Protein 5ZM0 (pdb70)

Organism: Chlamydomonas reinhardtii (NCBI:txid3055)

InterPro domains:
  IPR002081 Cryptochrome/DNA photolyase class 1 [PTHR11455] (5-495)
  IPR005101 Cryptochrome/DNA photolyase, FAD-binding domain [PF03441] (290-487)
  IPR006050 DNA photolyase, N-terminal [PF00875] (7-172)
  IPR006050 DNA photolyase, N-terminal [PS51645] (5-136)
  IPR014729 Rossmann-like alpha/beta/alpha sandwich fold [G3DSA:3.40.50.620] (8-213)
  IPR036134 Cryptochrome/DNA photolyase, FAD-binding domain-like superfamily [SSF48173] (198-491)
  IPR036155 Cryptochrome/photolyase, N-terminal domain superfamily [SSF52425] (6-182)

Structure (mmCIF, N/CA/C/O backbone):
data_5ZM0
#
_entry.id   5ZM0
#
_cell.length_a   50.210
_cell.length_b   65.120
_cell.length_c   151.980
_cell.angle_alpha   90.00
_cell.angle_beta   90.00
_cell.angle_gamma   90.00
#
_symmetry.space_group_name_H-M   'P 21 21 21'
#
loop_
_entity.id
_entity.type
_entity.pdbx_description
1 polymer 'Cryptochrome photoreceptor'
2 non-polymer 'FLAVIN-ADENINE DINUCLEOTIDE'
3 non-polymer GLYCEROL
4 non-polymer '2-(N-MORPHOLINO)-ETHANESULFONIC ACID'
5 non-polymer 'CHLORIDE ION'
6 water water
#
loop_
_atom_site.group_PDB
_atom_site.id
_atom_site.type_symbol
_atom_site.label_atom_id
_atom_site.label_alt_id
_atom_site.label_comp_id
_atom_site.label_asym_id
_atom_site.label_entity_id
_atom_site.label_seq_id
_atom_site.pdbx_PDB_ins_code
_atom_site.Cartn_x
_atom_site.Cartn_y
_atom_site.Cartn_z
_atom_site.occupancy
_atom_site.B_iso_or_equiv
_atom_site.auth_seq_id
_atom_site.auth_comp_id
_atom_site.auth_asym_id
_atom_site.auth_atom_id
_atom_site.pdbx_PDB_model_num
ATOM 1 C CA . GLY A 1 3 ? 30.183 -30.859 8.880 1.00 49.73 3 GLY A CA 1
ATOM 2 C C . GLY A 1 3 ? 30.366 -29.420 8.426 1.00 35.37 3 GLY A C 1
ATOM 3 O O . GLY A 1 3 ? 31.368 -28.783 8.735 1.00 43.19 3 GLY A O 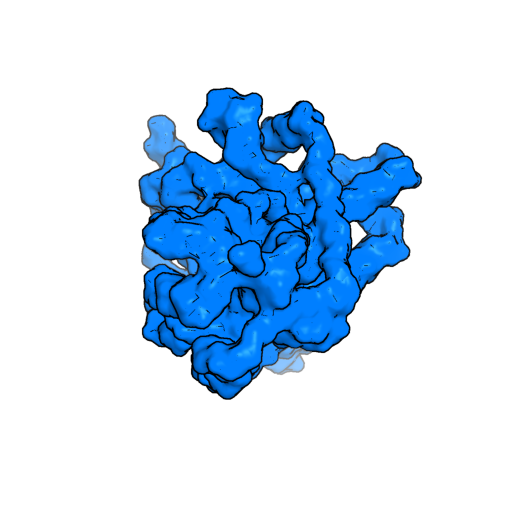1
ATOM 4 N N . VAL A 1 4 ? 29.393 -28.911 7.687 1.00 40.32 4 VAL A N 1
ATOM 5 C CA . VAL A 1 4 ? 29.444 -27.540 7.207 1.00 23.81 4 VAL A CA 1
ATOM 6 C C . VAL A 1 4 ? 28.838 -26.633 8.267 1.00 16.52 4 VAL A C 1
ATOM 7 O O . VAL A 1 4 ? 28.129 -27.076 9.171 1.00 17.90 4 VAL A O 1
ATOM 11 N N . LYS A 1 5 ? 29.121 -25.342 8.142 1.00 11.89 5 LYS A N 1
ATOM 12 C CA . LYS A 1 5 ? 28.601 -24.334 9.057 1.00 11.96 5 LYS A CA 1
ATOM 13 C C . LYS A 1 5 ? 27.387 -23.681 8.405 1.00 7.43 5 LYS A C 1
ATOM 14 O O . LYS A 1 5 ? 27.464 -23.210 7.272 1.00 8.96 5 LYS A O 1
ATOM 20 N N . ASN A 1 6 ? 26.270 -23.709 9.115 1.00 8.16 6 ASN A N 1
ATOM 21 C CA . ASN A 1 6 ? 25.051 -23.011 8.730 1.00 8.14 6 ASN A CA 1
ATOM 22 C C . ASN A 1 6 ? 24.715 -22.084 9.891 1.00 7.75 6 ASN A C 1
ATOM 23 O O . ASN A 1 6 ? 24.476 -22.557 10.998 1.00 8.19 6 ASN A O 1
ATOM 28 N N . SER A 1 7 ? 24.692 -20.784 9.628 1.00 6.75 7 SER A N 1
ATOM 29 C CA . SER A 1 7 ? 24.519 -19.804 10.702 1.00 9.30 7 SER A CA 1
ATOM 30 C C . SER A 1 7 ? 23.259 -18.974 10.510 1.00 6.05 7 SER A C 1
ATOM 31 O O . SER A 1 7 ? 22.741 -18.812 9.409 1.00 6.98 7 SER A O 1
ATOM 34 N N . ILE A 1 8 ? 22.788 -18.430 11.628 1.00 5.04 8 ILE A N 1
ATOM 35 C CA . ILE A 1 8 ? 21.747 -17.423 11.654 1.00 6.57 8 ILE A CA 1
ATOM 36 C C . ILE A 1 8 ? 22.382 -16.133 12.152 1.00 6.99 8 ILE A C 1
ATOM 37 O O . ILE A 1 8 ? 23.111 -16.145 13.148 1.00 7.21 8 ILE A O 1
ATOM 42 N N . ILE A 1 9 ? 22.133 -15.035 11.459 1.00 4.75 9 ILE A N 1
ATOM 43 C CA . ILE A 1 9 ? 22.399 -13.696 11.981 1.00 4.72 9 ILE A CA 1
ATOM 44 C C . ILE A 1 9 ? 21.041 -13.078 12.294 1.00 5.51 9 ILE A C 1
ATOM 45 O O . ILE A 1 9 ? 20.226 -12.805 11.400 1.00 6.11 9 ILE A O 1
ATOM 50 N N . TRP A 1 10 ? 20.780 -12.908 13.568 1.00 5.14 10 TRP A N 1
ATOM 51 C CA . TRP A 1 10 ? 19.465 -12.519 14.060 1.00 3.60 10 TRP A CA 1
ATOM 52 C C . TRP A 1 10 ? 19.497 -11.026 14.348 1.00 5.36 10 TRP A C 1
ATOM 53 O O . TRP A 1 10 ? 20.252 -10.574 15.225 1.00 4.42 10 TRP A O 1
ATOM 64 N N . PHE A 1 11 ? 18.712 -10.281 13.597 1.00 4.09 11 PHE A N 1
ATOM 65 C CA . PHE A 1 11 ? 18.546 -8.846 13.801 1.00 4.65 11 PHE A CA 1
ATOM 66 C C . PHE A 1 11 ? 17.441 -8.549 14.804 1.00 5.79 11 PHE A C 1
ATOM 67 O O . PHE A 1 11 ? 16.362 -9.142 14.756 1.00 5.28 11 PHE A O 1
ATOM 75 N N . ARG A 1 12 ? 17.716 -7.593 15.711 1.00 4.97 12 ARG A N 1
ATOM 76 C CA . ARG A 1 12 ? 16.690 -7.098 16.622 1.00 3.60 12 ARG A CA 1
ATOM 77 C C . ARG A 1 12 ? 16.856 -5.579 16.639 1.00 3.00 12 ARG A C 1
ATOM 78 O O . ARG A 1 12 ? 16.030 -4.843 16.088 1.00 6.10 12 ARG A O 1
ATOM 86 N N . LYS A 1 13 ? 17.927 -5.116 17.279 1.00 4.69 13 LYS A N 1
ATOM 87 C CA . LYS A 1 13 ? 18.527 -3.837 16.933 1.00 7.31 13 LYS A CA 1
ATOM 88 C C . LYS A 1 13 ? 19.626 -4.133 15.910 1.00 5.39 13 LYS A C 1
ATOM 89 O O . LYS A 1 13 ? 19.568 -5.163 15.227 1.00 4.79 13 LYS A O 1
ATOM 95 N N . GLY A 1 14 ? 20.631 -3.266 15.797 1.00 3.62 14 GLY A N 1
ATOM 96 C CA . GLY A 1 14 ? 21.728 -3.519 14.871 1.00 3.79 14 GLY A CA 1
ATOM 97 C C . GLY A 1 14 ? 21.284 -3.713 13.433 1.00 5.54 14 GLY A C 1
ATOM 98 O O . GLY A 1 14 ? 21.800 -4.602 12.721 1.00 4.91 14 GLY A O 1
ATOM 99 N N . LEU A 1 15 ? 20.322 -2.909 12.980 1.00 4.23 15 LEU A N 1
ATOM 100 C CA . LEU A 1 15 ? 19.709 -3.074 11.657 1.00 5.67 15 LEU A CA 1
ATOM 101 C C . LEU A 1 15 ? 20.604 -2.436 10.593 1.00 5.30 15 LEU A C 1
ATOM 102 O O . LEU A 1 15 ? 20.274 -1.428 9.937 1.00 4.66 15 LEU A O 1
ATOM 107 N N . ARG A 1 16 ? 21.781 -3.055 10.425 1.00 4.67 16 ARG A N 1
ATOM 108 C CA . ARG A 1 16 ? 22.804 -2.527 9.538 1.00 4.83 16 ARG A CA 1
ATOM 109 C C . ARG A 1 16 ? 23.755 -3.655 9.165 1.00 6.96 16 ARG A C 1
ATOM 110 O O . ARG A 1 16 ? 23.883 -4.632 9.895 1.00 4.84 16 ARG A O 1
ATOM 118 N N . LEU A 1 17 ? 24.455 -3.479 8.031 1.00 4.34 17 LEU A N 1
ATOM 119 C CA . LEU A 1 17 ? 25.599 -4.315 7.694 1.00 6.50 17 LEU A CA 1
ATOM 120 C C . LEU A 1 17 ? 26.928 -3.751 8.174 1.00 4.42 17 LEU A C 1
ATOM 121 O O . LEU A 1 17 ? 27.875 -4.521 8.436 1.00 5.95 17 LEU A O 1
ATOM 126 N N . HIS A 1 18 ? 27.058 -2.427 8.284 1.00 5.50 18 HIS A N 1
ATOM 127 C CA . HIS A 1 18 ? 28.327 -1.884 8.751 1.00 4.92 18 HIS A CA 1
ATOM 128 C C . HIS A 1 18 ? 28.453 -2.120 10.245 1.00 7.69 18 HIS A C 1
ATOM 129 O O . HIS A 1 18 ? 27.463 -2.297 10.943 1.00 5.55 18 HIS A O 1
ATOM 136 N N . ASP A 1 19 ? 29.702 -2.132 10.721 1.00 7.54 19 ASP A N 1
ATOM 137 C CA . ASP A 1 19 ? 30.040 -2.394 12.114 1.00 8.09 19 ASP A CA 1
ATOM 138 C C . ASP A 1 19 ? 29.109 -3.426 12.739 1.00 7.93 19 ASP A C 1
ATOM 139 O O . ASP A 1 19 ? 28.341 -3.133 13.675 1.00 4.95 19 ASP A O 1
ATOM 144 N N . ASN A 1 20 ? 29.140 -4.645 12.213 1.00 5.53 20 ASN A N 1
ATOM 145 C CA . ASN A 1 20 ? 28.246 -5.707 12.667 1.00 4.60 20 ASN A CA 1
ATOM 146 C C . ASN A 1 20 ? 29.089 -6.942 12.925 1.00 7.24 20 ASN A C 1
ATOM 147 O O . ASN A 1 20 ? 29.107 -7.886 12.121 1.00 5.86 20 ASN A O 1
ATOM 152 N N . PRO A 1 21 ? 29.818 -6.969 14.042 1.00 5.68 21 PRO A N 1
ATOM 153 C CA . PRO A 1 21 ? 30.637 -8.165 14.336 1.00 6.85 21 PRO A CA 1
ATOM 154 C C . PRO A 1 21 ? 29.825 -9.433 14.374 1.00 4.12 21 PRO A C 1
ATOM 155 O O . PRO A 1 21 ? 30.324 -10.495 13.997 1.00 5.70 21 PRO A O 1
ATOM 159 N N . ALA A 1 22 ? 28.555 -9.365 14.788 1.00 5.31 22 ALA A N 1
ATOM 160 C CA . ALA A 1 22 ? 27.737 -10.568 14.781 1.00 6.17 22 ALA A CA 1
ATOM 161 C C . ALA A 1 22 ? 27.590 -11.117 13.371 1.00 5.57 22 ALA A C 1
ATOM 162 O O . ALA A 1 22 ? 27.725 -12.331 13.146 1.00 6.45 22 ALA A O 1
ATOM 164 N N . LEU A 1 23 ? 27.322 -10.233 12.407 1.00 5.28 23 LEU A N 1
ATOM 165 C CA . LEU A 1 23 ? 27.191 -10.637 11.010 1.00 3.48 23 LEU A CA 1
ATOM 166 C C . LEU A 1 23 ? 28.495 -11.195 10.473 1.00 3.92 23 LEU A C 1
ATOM 167 O O . LEU A 1 23 ? 28.503 -12.223 9.768 1.00 8.99 23 LEU A O 1
ATOM 172 N N . LEU A 1 24 ? 29.611 -10.566 10.825 1.00 5.52 24 LEU A N 1
ATOM 173 C CA . LEU A 1 24 ? 30.903 -11.021 10.327 1.00 7.77 24 LEU A CA 1
ATOM 174 C C . LEU A 1 24 ? 31.199 -12.423 10.838 1.00 8.12 24 LEU A C 1
ATOM 175 O O . LEU A 1 24 ? 31.667 -13.282 10.084 1.00 8.44 24 LEU A O 1
ATOM 180 N N . GLU A 1 25 ? 30.893 -12.686 12.115 1.00 8.71 25 GLU A N 1
ATOM 181 C CA . GLU A 1 25 ? 31.101 -14.036 12.633 1.00 8.59 25 GLU A CA 1
ATOM 182 C C . GLU A 1 25 ? 30.180 -15.030 11.944 1.00 8.53 25 GLU A C 1
ATOM 183 O O . GLU A 1 25 ? 30.603 -16.144 11.579 1.00 7.84 25 GLU A O 1
ATOM 189 N N . ALA A 1 26 ? 28.907 -14.653 11.742 1.00 6.51 26 ALA A N 1
ATOM 190 C CA . ALA A 1 26 ? 27.975 -15.568 11.097 1.00 9.25 26 ALA A CA 1
ATOM 191 C C . ALA A 1 26 ? 28.475 -15.991 9.717 1.00 7.99 26 ALA A C 1
ATOM 192 O O . ALA A 1 26 ? 28.303 -17.145 9.316 1.00 7.87 26 ALA A O 1
ATOM 194 N N . CYS A 1 27 ? 29.074 -15.066 8.975 1.00 7.37 27 CYS A N 1
ATOM 195 C CA . CYS A 1 27 ? 29.498 -15.350 7.615 1.00 7.43 27 CYS A CA 1
ATOM 196 C C . CYS A 1 27 ? 30.782 -16.157 7.562 1.00 9.37 27 CYS A C 1
ATOM 197 O O . CYS A 1 27 ? 31.009 -16.852 6.571 1.00 10.98 27 CYS A O 1
ATOM 200 N N . LYS A 1 28 ? 31.615 -16.056 8.585 1.00 9.56 28 LYS A N 1
ATOM 201 C CA . LYS A 1 28 ? 32.956 -16.636 8.562 1.00 12.08 28 LYS A CA 1
ATOM 202 C C . LYS A 1 28 ? 32.894 -18.145 8.386 1.00 9.04 28 LYS A C 1
ATOM 203 O O . LYS A 1 28 ? 32.309 -18.855 9.199 1.00 10.52 28 LYS A O 1
ATOM 209 N N . ASP A 1 29 ? 33.473 -18.625 7.284 1.00 13.98 29 ASP A N 1
ATOM 210 C CA . ASP A 1 29 ? 33.548 -20.050 6.986 1.00 12.78 29 ASP A CA 1
ATOM 211 C C . ASP A 1 29 ? 32.176 -20.694 6.832 1.00 14.04 29 ASP A C 1
ATOM 212 O O . ASP A 1 29 ? 32.048 -21.923 6.910 1.00 14.33 29 ASP A O 1
ATOM 217 N N . ALA A 1 30 ? 31.126 -19.904 6.584 1.00 9.29 30 ALA A N 1
ATOM 218 C CA . ALA A 1 30 ? 29.780 -20.435 6.552 1.00 9.93 30 ALA A CA 1
ATOM 219 C C . ALA A 1 30 ? 29.385 -20.892 5.155 1.00 11.16 30 ALA A C 1
ATOM 220 O O . ALA A 1 30 ? 29.660 -20.213 4.159 1.00 13.54 30 ALA A O 1
ATOM 222 N N . LYS A 1 31 ? 28.709 -22.035 5.095 1.00 10.09 31 LYS A N 1
ATOM 223 C CA . LYS A 1 31 ? 28.148 -22.530 3.851 1.00 14.20 31 LYS A CA 1
ATOM 224 C C . LYS A 1 31 ? 26.829 -21.845 3.532 1.00 12.27 31 LYS A C 1
ATOM 225 O O . LYS A 1 31 ? 26.567 -21.502 2.371 1.00 10.42 31 LYS A O 1
ATOM 231 N N . HIS A 1 32 ? 25.985 -21.662 4.549 1.00 8.60 32 HIS A N 1
ATOM 232 C CA . HIS A 1 32 ? 24.726 -20.940 4.409 1.00 7.50 32 HIS A CA 1
ATOM 233 C C . HIS A 1 32 ? 24.572 -19.979 5.575 1.00 9.61 32 HIS A C 1
ATOM 234 O O . HIS A 1 32 ? 24.923 -20.308 6.709 1.00 9.40 32 HIS A O 1
ATOM 241 N N . VAL A 1 33 ? 24.051 -18.782 5.280 1.00 9.20 33 VAL A N 1
ATOM 242 C CA . VAL A 1 33 ? 23.742 -17.791 6.315 1.00 8.75 33 VAL A CA 1
ATOM 243 C C . VAL A 1 33 ? 22.292 -17.391 6.147 1.00 8.51 33 VAL A C 1
ATOM 244 O O . VAL A 1 33 ? 21.854 -17.086 5.031 1.00 11.49 33 VAL A O 1
ATOM 248 N N . TYR A 1 34 ? 21.545 -17.421 7.249 1.00 6.00 34 TYR A N 1
ATOM 249 C CA . TYR A 1 34 ? 20.138 -17.052 7.297 1.00 5.99 34 TYR A CA 1
ATOM 250 C C . TYR A 1 34 ? 20.001 -15.735 8.054 1.00 6.00 34 TYR A C 1
ATOM 251 O O . TYR A 1 34 ? 20.092 -15.724 9.291 1.00 6.48 34 TYR A O 1
ATOM 260 N N . PRO A 1 35 ? 19.829 -14.599 7.368 1.00 5.27 35 PRO A N 1
ATOM 261 C CA . PRO A 1 35 ? 19.582 -13.332 8.076 1.00 3.97 35 PRO A CA 1
ATOM 262 C C . PRO A 1 35 ? 18.117 -13.300 8.487 1.00 7.28 35 PRO A C 1
ATOM 263 O O . PRO A 1 35 ? 17.235 -13.470 7.647 1.00 6.03 35 PRO A O 1
ATOM 267 N N . VAL A 1 36 ? 17.865 -13.121 9.786 1.00 7.73 36 VAL A N 1
ATOM 268 C CA . VAL A 1 36 ? 16.521 -1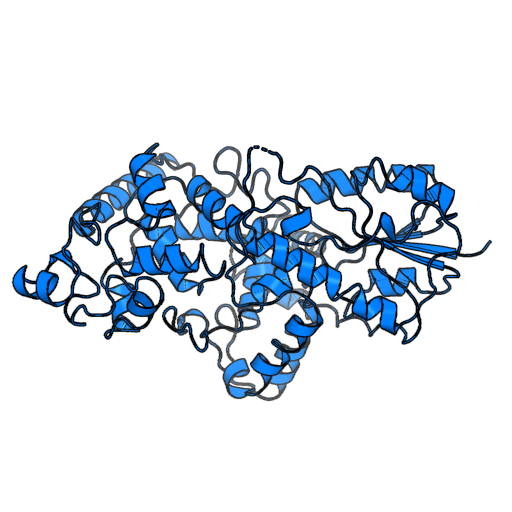3.268 10.350 1.00 6.62 36 VAL A CA 1
ATOM 269 C C . VAL A 1 36 ? 16.132 -12.031 11.139 1.00 9.43 36 VAL A C 1
ATOM 270 O O . VAL A 1 36 ? 16.920 -11.499 11.917 1.00 6.86 36 VAL A O 1
ATOM 274 N N . PHE A 1 37 ? 14.913 -11.585 10.934 1.00 6.07 37 PHE A N 1
ATOM 275 C CA . PHE A 1 37 ? 14.203 -10.701 11.849 1.00 4.23 37 PHE A CA 1
ATOM 276 C C . PHE A 1 37 ? 12.911 -11.408 12.216 1.00 7.15 37 PHE A C 1
ATOM 277 O O . PHE A 1 37 ? 12.223 -11.931 11.339 1.00 8.76 37 PHE A O 1
ATOM 285 N N . VAL A 1 38 ? 12.582 -11.434 13.505 1.00 7.57 38 VAL A N 1
ATOM 286 C CA . VAL A 1 38 ? 11.389 -12.125 13.983 1.00 8.62 38 VAL A CA 1
ATOM 287 C C . VAL A 1 38 ? 10.335 -11.077 14.292 1.00 11.64 38 VAL A C 1
ATOM 288 O O . VAL A 1 38 ? 10.496 -10.273 15.214 1.00 13.88 38 VAL A O 1
ATOM 292 N N A LEU A 1 39 ? 9.264 -11.019 13.516 0.35 10.58 39 LEU A N 1
ATOM 293 N N B LEU A 1 39 ? 9.247 -11.148 13.514 0.65 10.61 39 LEU A N 1
ATOM 294 C CA A LEU A 1 39 ? 8.289 -9.963 13.764 0.35 9.74 39 LEU A CA 1
ATOM 295 C CA B LEU A 1 39 ? 8.123 -10.223 13.535 0.65 9.12 39 LEU A CA 1
ATOM 296 C C A LEU A 1 39 ? 7.554 -10.237 15.083 0.35 14.49 39 LEU A C 1
ATOM 297 C C B LEU A 1 39 ? 6.923 -10.904 14.188 0.65 14.39 39 LEU A C 1
ATOM 298 O O A LEU A 1 39 ? 8.165 -10.265 16.154 0.35 16.02 39 LEU A O 1
ATOM 299 O O B LEU A 1 39 ? 6.438 -11.925 13.706 0.65 9.80 39 LEU A O 1
ATOM 308 N N A ASP A 1 40 ? 6.252 -10.402 15.006 0.5 17.92 40 ASP A N 1
ATOM 309 N N B ASP A 1 40 ? 6.444 -10.320 15.254 0.5 17.57 40 ASP A N 1
ATOM 310 C CA . ASP A 1 40 ? 5.283 -10.722 16.052 1.00 22.41 40 ASP A CA 1
ATOM 311 C C . ASP A 1 40 ? 3.985 -10.260 15.400 1.00 28.41 40 ASP A C 1
ATOM 312 O O . ASP A 1 40 ? 3.604 -9.089 15.558 1.00 25.67 40 ASP A O 1
ATOM 314 N N . PRO A 1 41 ? 3.315 -11.101 14.604 1.00 22.06 41 PRO A N 1
ATOM 315 C CA . PRO A 1 41 ? 2.235 -10.591 13.742 1.00 30.77 41 PRO A CA 1
ATOM 316 C C . PRO A 1 41 ? 1.039 -10.047 14.506 1.00 38.63 41 PRO A C 1
ATOM 317 O O . PRO A 1 41 ? 0.159 -9.442 13.881 1.00 43.54 41 PRO A O 1
ATOM 321 N N . HIS A 1 42 ? 0.982 -10.233 15.823 1.00 31.82 42 HIS A N 1
ATOM 322 C CA . HIS A 1 42 ? -0.108 -9.712 16.642 1.00 42.47 42 HIS A CA 1
ATOM 323 C C . HIS A 1 42 ? 0.339 -8.572 17.549 1.00 44.87 42 HIS A C 1
ATOM 324 O O . HIS A 1 42 ? -0.440 -8.117 18.395 1.00 33.05 42 HIS A O 1
ATOM 331 N N . PHE A 1 43 ? 1.569 -8.083 17.372 0.74 19.21 43 PHE A N 1
ATOM 332 C CA . PHE A 1 43 ? 2.109 -7.043 18.243 0.64 37.56 43 PHE A CA 1
ATOM 333 C C . PHE A 1 43 ? 1.188 -5.834 18.320 0.99 33.04 43 PHE A C 1
ATOM 334 O O . PHE A 1 43 ? 1.057 -5.212 19.383 1.00 33.50 43 PHE A O 1
ATOM 342 N N . LEU A 1 44 ? 0.552 -5.481 17.207 0.70 23.75 44 LEU A N 1
ATOM 343 C CA . LEU A 1 44 ? -0.302 -4.301 17.140 0.70 38.32 44 LEU A CA 1
ATOM 344 C C . LEU A 1 44 ? -1.713 -4.557 17.645 0.70 35.37 44 LEU A C 1
ATOM 345 O O . LEU A 1 44 ? -2.591 -3.716 17.423 0.70 45.14 44 LEU A O 1
ATOM 347 N N . GLN A 1 45 ? -1.954 -5.686 18.311 0.88 33.03 45 GLN A N 1
ATOM 348 C CA . GLN A 1 45 ? -3.268 -6.017 18.853 0.88 42.64 45 GLN A CA 1
ATOM 349 C C . GLN A 1 45 ? -3.278 -6.020 20.380 0.88 55.59 45 GLN A C 1
ATOM 350 O O . GLN A 1 45 ? -4.145 -6.655 20.990 0.88 68.31 45 GLN A O 1
ATOM 352 N N . GLN A 1 46 ? -2.334 -5.325 21.007 1.00 56.88 46 GLN A N 1
ATOM 353 C CA . GLN A 1 46 ? -2.272 -5.249 22.462 1.00 66.49 46 GLN A CA 1
ATOM 354 C C . GLN A 1 46 ? -3.037 -4.030 22.972 1.00 62.49 46 GLN A C 1
ATOM 355 O O . GLN A 1 46 ? -2.532 -2.907 22.931 1.00 61.44 46 GLN A O 1
ATOM 357 N N . SER A 1 48 ? -2.825 -2.468 25.682 1.00 50.90 48 SER A N 1
ATOM 358 C CA . SER A 1 48 ? -1.890 -2.155 26.758 1.00 65.22 48 SER A CA 1
ATOM 359 C C . SER A 1 48 ? -0.875 -1.099 26.323 1.00 74.33 48 SER A C 1
ATOM 360 O O . SER A 1 48 ? -0.418 -0.297 27.139 1.00 71.30 48 SER A O 1
ATOM 362 N N . TYR A 1 49 ? -0.521 -1.105 25.039 0.88 67.59 49 TYR A N 1
ATOM 363 C CA . TYR A 1 49 ? 0.444 -0.145 24.509 0.88 53.92 49 TYR A CA 1
ATOM 364 C C . TYR A 1 49 ? 0.155 0.076 23.033 0.88 57.56 49 TYR A C 1
ATOM 365 O O . TYR A 1 49 ? 0.170 -0.879 22.252 0.88 47.87 49 TYR A O 1
ATOM 367 N N . LYS A 1 50 ? -0.111 1.327 22.658 1.00 46.07 50 LYS A N 1
ATOM 368 C CA . LYS A 1 50 ? -0.299 1.688 21.260 1.00 24.52 50 LYS A CA 1
ATOM 369 C C . LYS A 1 50 ? 1.038 2.109 20.659 1.00 31.40 50 LYS A C 1
ATOM 370 O O . LYS A 1 50 ? 1.900 2.655 21.345 1.00 29.81 50 LYS A O 1
ATOM 372 N N . VAL A 1 51 ? 1.200 1.837 19.366 1.00 22.62 51 VAL A N 1
ATOM 373 C CA . VAL A 1 51 ? 2.427 2.127 18.630 1.00 19.45 51 VAL A CA 1
ATOM 374 C C . VAL A 1 51 ? 2.042 2.949 17.411 1.00 15.86 51 VAL A C 1
ATOM 375 O O . VAL A 1 51 ? 1.122 2.580 16.671 1.00 22.20 51 VAL A O 1
ATOM 379 N N . SER A 1 52 ? 2.722 4.081 17.215 1.00 13.60 52 SER A N 1
ATOM 380 C CA A SER A 1 52 ? 2.404 4.927 16.080 0.47 11.97 52 SER A CA 1
ATOM 381 C CA B SER A 1 52 ? 2.426 4.941 16.080 0.53 12.00 52 SER A CA 1
ATOM 382 C C . SER A 1 52 ? 2.897 4.292 14.781 1.00 7.18 52 SER A C 1
ATOM 383 O O . SER A 1 52 ? 3.953 3.645 14.725 1.00 9.84 52 SER A O 1
ATOM 388 N N . VAL A 1 53 ? 2.140 4.540 13.716 1.00 11.47 53 VAL A N 1
ATOM 389 C CA . VAL A 1 53 ? 2.578 4.092 12.405 1.00 8.68 53 VAL A CA 1
ATOM 390 C C . VAL A 1 53 ? 3.907 4.730 12.036 1.00 8.42 53 VAL A C 1
ATOM 391 O O . VAL A 1 53 ? 4.688 4.151 11.277 1.00 9.08 53 VAL A O 1
ATOM 395 N N . ASN A 1 54 ? 4.181 5.936 12.537 1.00 8.82 54 ASN A N 1
ATOM 396 C CA . ASN A 1 54 ? 5.464 6.559 12.238 1.00 9.41 54 ASN A CA 1
ATOM 397 C C . ASN A 1 54 ? 6.613 5.668 12.700 1.00 7.50 54 ASN A C 1
ATOM 398 O O . ASN A 1 54 ? 7.579 5.432 11.952 1.00 8.00 54 ASN A O 1
ATOM 403 N N . ARG A 1 55 ? 6.568 5.203 13.944 1.00 9.25 55 ARG A N 1
ATOM 404 C CA . ARG A 1 55 ? 7.700 4.410 14.411 1.00 8.92 55 ARG A CA 1
ATOM 405 C C . ARG A 1 55 ? 7.707 3.031 13.755 1.00 7.92 55 ARG A C 1
ATOM 406 O O . ARG A 1 55 ? 8.753 2.546 13.339 1.00 10.31 55 ARG A O 1
ATOM 414 N N . TYR A 1 56 ? 6.535 2.388 13.650 1.00 7.55 56 TYR A N 1
ATOM 415 C CA . TYR A 1 56 ? 6.526 1.047 13.096 1.00 7.84 56 TYR A CA 1
ATOM 416 C C . TYR A 1 56 ? 6.942 1.074 11.643 1.00 5.53 56 TYR A C 1
ATOM 417 O O . TYR A 1 56 ? 7.702 0.203 11.186 1.00 7.11 56 TYR A O 1
ATOM 426 N N . ASN A 1 57 ? 6.466 2.070 10.883 1.00 7.77 57 ASN A N 1
ATOM 427 C CA . ASN A 1 57 ? 6.887 2.184 9.490 1.00 7.57 57 ASN A CA 1
ATOM 428 C C . ASN A 1 57 ? 8.372 2.503 9.354 1.00 7.62 57 ASN A C 1
ATOM 429 O O . ASN A 1 57 ? 9.029 2.047 8.411 1.00 8.52 57 ASN A O 1
ATOM 434 N N . PHE A 1 58 ? 8.936 3.296 10.270 1.00 5.95 58 PHE A N 1
ATOM 435 C CA . PHE A 1 58 ? 10.378 3.512 10.243 1.00 4.43 58 PHE A CA 1
ATOM 436 C C . PHE A 1 58 ? 11.117 2.181 10.360 1.00 5.86 58 PHE A C 1
ATOM 437 O O . PHE A 1 58 ? 12.099 1.938 9.645 1.00 6.05 58 PHE A O 1
ATOM 445 N N . LEU A 1 59 ? 10.639 1.301 11.240 1.00 5.50 59 LEU A N 1
ATOM 446 C CA . LEU A 1 59 ? 11.196 -0.050 11.342 1.00 7.86 59 LEU A CA 1
ATOM 447 C C . LEU A 1 59 ? 11.063 -0.800 10.020 1.00 5.00 59 LEU A C 1
ATOM 448 O O . LEU A 1 59 ? 12.015 -1.410 9.528 1.00 7.06 59 LEU A O 1
ATOM 453 N N . LEU A 1 60 ? 9.866 -0.782 9.417 1.00 7.36 60 LEU A N 1
ATOM 454 C CA . LEU A 1 60 ? 9.679 -1.532 8.171 1.00 7.04 60 LEU A CA 1
ATOM 455 C C . LEU A 1 60 ? 10.581 -1.004 7.061 1.00 8.26 60 LEU A C 1
ATOM 456 O O . LEU A 1 60 ? 11.150 -1.788 6.287 1.00 6.91 60 LEU A O 1
ATOM 461 N N . GLU A 1 61 ? 10.742 0.322 6.969 1.00 4.30 61 GLU A N 1
ATOM 462 C CA . GLU A 1 61 ? 11.672 0.897 6.005 1.00 3.41 61 GLU A CA 1
ATOM 463 C C . GLU A 1 61 ? 13.096 0.455 6.293 1.00 5.84 61 GLU A C 1
ATOM 464 O O . GLU A 1 61 ? 13.885 0.231 5.370 1.00 8.53 61 GLU A O 1
ATOM 470 N N . SER A 1 62 ? 13.451 0.324 7.580 1.00 5.69 62 SER A N 1
ATOM 471 C CA . SER A 1 62 ? 14.771 -0.151 7.922 1.00 5.11 62 SER A CA 1
ATOM 472 C C . SER A 1 62 ? 14.961 -1.609 7.505 1.00 4.31 62 SER A C 1
ATOM 473 O O . SER A 1 62 ? 16.050 -1.993 7.048 1.00 7.65 62 SER A O 1
ATOM 476 N N . LEU A 1 63 ? 13.917 -2.426 7.643 1.00 4.80 63 LEU A N 1
ATOM 477 C CA . LEU A 1 63 ? 13.998 -3.806 7.194 1.00 7.36 63 LEU A CA 1
ATOM 478 C C . LEU A 1 63 ? 14.032 -3.894 5.677 1.00 9.13 63 LEU A C 1
ATOM 479 O O . LEU A 1 63 ? 14.750 -4.741 5.118 1.00 7.59 63 LEU A O 1
ATOM 484 N N . GLU A 1 64 ? 13.256 -3.050 4.985 1.00 8.58 64 GLU A N 1
ATOM 485 C CA . GLU A 1 64 ? 13.342 -3.041 3.521 1.00 9.33 64 GLU A CA 1
ATOM 486 C C . GLU A 1 64 ? 14.762 -2.695 3.053 1.00 9.18 64 GLU A C 1
ATOM 487 O O . GLU A 1 64 ? 15.264 -3.247 2.067 1.00 8.47 64 GLU A O 1
ATOM 493 N N . ASP A 1 65 ? 15.425 -1.774 3.741 1.00 7.62 65 ASP A N 1
ATOM 494 C CA . ASP A 1 65 ? 16.785 -1.413 3.362 1.00 6.86 65 ASP A CA 1
ATOM 495 C C . ASP A 1 65 ? 17.742 -2.584 3.586 1.00 7.12 65 ASP A C 1
ATOM 496 O O . ASP A 1 65 ? 18.605 -2.858 2.746 1.00 8.26 65 ASP A O 1
ATOM 501 N N . LEU A 1 66 ? 17.603 -3.287 4.708 1.00 6.87 66 LEU A N 1
ATOM 502 C CA A LEU A 1 66 ? 18.400 -4.484 4.940 0.33 7.27 66 LEU A CA 1
ATOM 503 C CA B LEU A 1 66 ? 18.395 -4.488 4.940 0.67 7.24 66 LEU A CA 1
ATOM 504 C C . LEU A 1 66 ? 18.160 -5.517 3.847 1.00 8.00 66 LEU A C 1
ATOM 505 O O . LEU A 1 66 ? 19.105 -6.137 3.353 1.00 9.61 66 LEU A O 1
ATOM 514 N N . GLN A 1 67 ? 16.905 -5.708 3.458 1.00 8.10 67 GLN A N 1
ATOM 515 C CA . GLN A 1 67 ? 16.574 -6.648 2.387 1.00 8.35 67 GLN A CA 1
ATOM 516 C C . GLN A 1 67 ? 17.330 -6.300 1.115 1.00 9.39 67 GLN A C 1
ATOM 517 O O . GLN A 1 67 ? 17.950 -7.171 0.489 1.00 10.74 67 GLN A O 1
ATOM 523 N N . ARG A 1 68 ? 17.322 -5.022 0.732 1.00 8.71 68 ARG A N 1
ATOM 524 C CA . ARG A 1 68 ? 18.062 -4.608 -0.456 1.00 10.50 68 ARG A CA 1
ATOM 525 C C . ARG A 1 68 ? 19.561 -4.852 -0.303 1.00 10.04 68 ARG A C 1
ATOM 526 O O . ARG A 1 68 ? 20.232 -5.292 -1.244 1.00 10.20 68 ARG A O 1
ATOM 534 N N . SER A 1 69 ? 20.110 -4.569 0.880 1.00 8.37 69 SER A N 1
ATOM 535 C CA . SER A 1 69 ? 21.537 -4.783 1.091 1.00 9.38 69 SER A CA 1
ATOM 536 C C . SER A 1 69 ? 21.908 -6.252 0.977 1.00 9.99 69 SER A C 1
ATOM 537 O O . SER A 1 69 ? 22.948 -6.600 0.395 1.00 11.39 69 SER A O 1
ATOM 540 N N . PHE A 1 70 ? 21.091 -7.141 1.527 1.00 8.98 70 PHE A N 1
ATOM 541 C CA . PHE A 1 70 ? 21.407 -8.571 1.423 1.00 8.00 70 PHE A CA 1
ATOM 542 C C . PHE A 1 70 ? 21.218 -9.063 -0.005 1.00 11.53 70 PHE A C 1
ATOM 543 O O . PHE A 1 70 ? 22.033 -9.856 -0.510 1.00 11.81 70 PHE A O 1
ATOM 551 N N . GLN A 1 71 ? 20.164 -8.591 -0.683 1.00 11.70 71 GLN A N 1
ATOM 552 C CA . GLN A 1 71 ? 19.962 -8.981 -2.074 1.00 13.17 71 GLN A CA 1
ATOM 553 C C . GLN A 1 71 ? 21.137 -8.553 -2.951 1.00 16.83 71 GLN A C 1
ATOM 554 O O . GLN A 1 71 ? 21.539 -9.291 -3.862 1.00 16.26 71 GLN A O 1
ATOM 560 N N . ALA A 1 72 ? 21.712 -7.382 -2.691 1.00 10.80 72 ALA A N 1
ATOM 561 C CA . ALA A 1 72 ? 22.866 -6.924 -3.455 1.00 11.67 72 ALA A CA 1
ATOM 562 C C . ALA A 1 72 ? 24.079 -7.826 -3.253 1.00 16.25 72 ALA A C 1
ATOM 563 O O . ALA A 1 72 ? 25.016 -7.783 -4.053 1.00 19.12 72 ALA A O 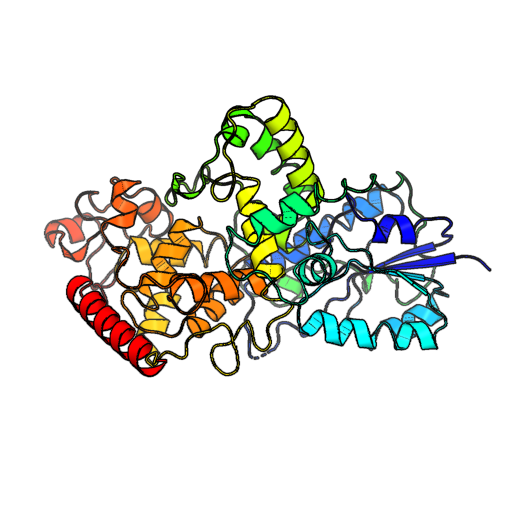1
ATOM 565 N N . ARG A 1 73 ? 24.088 -8.632 -2.190 1.00 11.61 73 ARG A N 1
ATOM 566 C CA . ARG A 1 73 ? 25.217 -9.484 -1.862 1.00 10.37 73 ARG A CA 1
ATOM 567 C C . ARG A 1 73 ? 24.902 -10.961 -2.013 1.00 12.29 73 ARG A C 1
ATOM 568 O O . ARG A 1 73 ? 25.630 -11.807 -1.485 1.00 12.73 73 ARG A O 1
ATOM 576 N N . GLY A 1 74 ? 23.833 -11.292 -2.731 1.00 12.14 74 GLY A N 1
ATOM 577 C CA . GLY A 1 74 ? 23.505 -12.666 -3.031 1.00 14.61 74 GLY A CA 1
ATOM 578 C C . GLY A 1 74 ? 22.680 -13.375 -1.989 1.00 16.81 74 GLY A C 1
ATOM 579 O O . GLY A 1 74 ? 22.548 -14.611 -2.053 1.00 16.54 74 GLY A O 1
ATOM 580 N N . SER A 1 75 ? 22.105 -12.643 -1.041 1.00 10.70 75 SER A N 1
ATOM 581 C CA . SER A 1 75 ? 21.341 -13.232 0.046 1.00 15.99 75 SER A CA 1
ATOM 582 C C . SER A 1 75 ? 19.970 -12.558 0.105 1.00 10.51 75 SER A C 1
ATOM 583 O O . SER A 1 75 ? 19.477 -11.956 -0.851 1.00 12.16 75 SER A O 1
ATOM 586 N N . ARG A 1 76 ? 19.289 -12.710 1.237 1.00 10.55 76 ARG A N 1
ATOM 587 C CA . ARG A 1 76 ? 18.047 -11.991 1.456 1.00 11.71 76 ARG A CA 1
ATOM 588 C C . ARG A 1 76 ? 17.687 -12.079 2.929 1.00 9.95 76 ARG A C 1
ATOM 589 O O . ARG A 1 76 ? 18.119 -12.988 3.638 1.00 12.20 76 ARG A O 1
ATOM 597 N N . LEU A 1 77 ? 16.887 -11.119 3.365 1.00 8.19 77 LEU A N 1
ATOM 598 C CA . LEU A 1 77 ? 16.402 -11.065 4.740 1.00 7.50 77 LEU A CA 1
ATOM 599 C C . LEU A 1 77 ? 15.164 -11.934 4.882 1.00 8.34 77 LEU A C 1
ATOM 600 O O . LEU A 1 77 ? 14.253 -11.857 4.041 1.00 8.38 77 LEU A O 1
ATOM 605 N N . LEU A 1 78 ? 15.130 -12.733 5.938 1.00 8.20 78 LEU A N 1
ATOM 606 C CA . LEU A 1 78 ? 13.985 -13.582 6.269 1.00 9.90 78 LEU A CA 1
ATOM 607 C C . LEU A 1 78 ? 13.260 -12.953 7.455 1.00 8.80 78 LEU A C 1
ATOM 608 O O . LEU A 1 78 ? 13.773 -12.971 8.578 1.00 8.20 78 LEU A O 1
ATOM 613 N N . VAL A 1 79 ? 12.079 -12.395 7.199 1.00 6.43 79 VAL A N 1
ATOM 614 C CA . VAL A 1 79 ? 11.231 -11.844 8.250 1.00 8.58 79 VAL A CA 1
ATOM 615 C C . VAL A 1 79 ? 10.327 -12.984 8.714 1.00 9.39 79 VAL A C 1
ATOM 616 O O . VAL A 1 79 ? 9.274 -13.255 8.140 1.00 9.69 79 VAL A O 1
ATOM 620 N N . LEU A 1 80 ? 10.750 -13.671 9.758 1.00 7.65 80 LEU A N 1
ATOM 621 C CA . LEU A 1 80 ? 9.990 -14.781 10.309 1.00 7.36 80 LEU A CA 1
ATOM 622 C C . LEU A 1 80 ? 8.868 -14.260 11.200 1.00 7.45 80 LEU A C 1
ATOM 623 O O . LEU A 1 80 ? 9.075 -13.374 12.017 1.00 11.23 80 LEU A O 1
ATOM 628 N N . ARG A 1 81 ? 7.673 -14.826 11.039 1.00 8.32 81 ARG A N 1
ATOM 629 C CA . ARG A 1 81 ? 6.534 -14.435 11.856 1.00 7.85 81 ARG A CA 1
ATOM 630 C C . ARG A 1 81 ? 6.433 -15.327 13.077 1.00 8.90 81 ARG A C 1
ATOM 631 O O . ARG A 1 81 ? 6.507 -16.562 12.958 1.00 14.41 81 ARG A O 1
ATOM 639 N N . GLY A 1 82 ? 6.271 -14.713 14.240 1.00 10.77 82 GLY A N 1
ATOM 640 C CA . GLY A 1 82 ? 6.024 -15.450 15.455 1.00 17.82 82 GLY A CA 1
ATOM 641 C C . GLY A 1 82 ? 6.868 -14.936 16.593 1.00 14.03 82 GLY A C 1
ATOM 642 O O . GLY A 1 82 ? 7.313 -13.774 16.593 1.00 13.87 82 GLY A O 1
ATOM 643 N N . LYS A 1 83 ? 7.063 -15.802 17.582 1.00 14.88 83 LYS A N 1
ATOM 644 C CA . LYS A 1 83 ? 7.855 -15.503 18.772 1.00 14.37 83 LYS A CA 1
ATOM 645 C C . LYS A 1 83 ? 9.181 -16.233 18.681 1.00 15.21 83 LYS A C 1
ATOM 646 O O . LYS A 1 83 ? 9.206 -17.414 18.289 1.00 10.98 83 LYS A O 1
ATOM 649 N N . PRO A 1 84 ? 10.301 -15.581 19.039 1.00 9.94 84 PRO A N 1
ATOM 650 C CA . PRO A 1 84 ? 11.604 -16.245 18.888 1.00 12.38 84 PRO A CA 1
ATOM 651 C C . PRO A 1 84 ? 11.709 -17.613 19.557 1.00 10.99 84 PRO A C 1
ATOM 652 O O . PRO A 1 84 ? 12.264 -18.548 18.975 1.00 9.78 84 PRO A O 1
ATOM 656 N N . GLU A 1 85 ? 11.223 -17.732 20.795 1.00 11.95 85 GLU A N 1
ATOM 657 C CA A GLU A 1 85 ? 11.336 -18.993 21.519 0.70 13.98 85 GLU A CA 1
ATOM 658 C CA B GLU A 1 85 ? 11.345 -18.996 21.511 0.30 14.07 85 GLU A CA 1
ATOM 659 C C . GLU A 1 85 ? 10.584 -20.121 20.829 1.00 19.19 85 GLU A C 1
ATOM 660 O O . GLU A 1 85 ? 10.913 -21.303 21.045 1.00 18.19 85 GLU A O 1
ATOM 668 N N . GLU A 1 86 ? 9.603 -19.795 20.010 1.00 12.49 86 GLU A N 1
ATOM 669 C CA . GLU A 1 86 ? 8.825 -20.801 19.286 1.00 16.04 86 GLU A CA 1
ATOM 670 C C . GLU A 1 86 ? 9.436 -21.092 17.918 1.00 18.94 86 GLU A C 1
ATOM 671 O O . GLU A 1 86 ? 9.568 -22.262 17.535 1.00 20.03 86 GLU A O 1
ATOM 677 N N . VAL A 1 87 ? 9.883 -20.049 17.211 1.00 13.92 87 VAL A N 1
ATOM 678 C CA . VAL A 1 87 ? 10.364 -20.200 15.847 1.00 12.45 87 VAL A CA 1
ATOM 679 C C . VAL A 1 87 ? 11.754 -20.825 15.795 1.00 12.66 87 VAL A C 1
ATOM 680 O O . VAL A 1 87 ? 12.037 -21.657 14.925 1.00 10.52 87 VAL A O 1
ATOM 684 N N . PHE A 1 88 ? 12.655 -20.424 16.685 1.00 9.78 88 PHE A N 1
ATOM 685 C CA . PHE A 1 88 ? 14.050 -20.834 16.495 1.00 8.76 88 PHE A CA 1
ATOM 686 C C . PHE A 1 88 ? 14.289 -22.333 16.644 1.00 7.87 88 PHE A C 1
ATOM 687 O O . PHE A 1 88 ? 15.040 -22.900 15.858 1.00 9.21 88 PHE A O 1
ATOM 695 N N . PRO A 1 89 ? 13.662 -23.015 17.602 1.00 9.56 89 PRO A N 1
ATOM 696 C CA . PRO A 1 89 ? 13.898 -24.474 17.687 1.00 10.97 89 PRO A CA 1
ATOM 697 C C . PRO A 1 89 ? 13.589 -25.187 16.382 1.00 8.28 89 PRO A C 1
ATOM 698 O O . PRO A 1 89 ? 14.338 -26.080 15.977 1.00 12.65 89 PRO A O 1
ATOM 702 N N . ARG A 1 90 ? 12.535 -24.766 15.685 1.00 9.94 90 ARG A N 1
ATOM 703 C CA . ARG A 1 90 ? 12.162 -25.391 14.434 1.00 12.34 90 ARG A CA 1
ATOM 704 C C . ARG A 1 90 ? 13.123 -25.032 13.305 1.00 11.37 90 ARG A C 1
ATOM 705 O O . ARG A 1 90 ? 13.535 -25.921 12.546 1.00 11.05 90 ARG A O 1
ATOM 713 N N . VAL A 1 91 ? 13.528 -23.757 13.180 1.00 7.53 91 VAL A N 1
ATOM 714 C CA . VAL A 1 91 ? 14.436 -23.436 12.084 1.00 8.45 91 VAL A CA 1
ATOM 715 C C . VAL A 1 91 ? 15.870 -23.904 12.369 1.00 9.15 91 VAL A C 1
ATOM 716 O O . VAL A 1 91 ? 16.636 -24.167 11.432 1.00 10.95 91 VAL A O 1
ATOM 720 N N . PHE A 1 92 ? 16.288 -23.992 13.643 1.00 6.86 92 PHE A N 1
ATOM 721 C CA . PHE A 1 92 ? 17.571 -24.623 13.948 1.00 8.56 92 PHE A CA 1
ATOM 722 C C . PHE A 1 92 ? 17.677 -25.994 13.268 1.00 8.83 92 PHE A C 1
ATOM 723 O O . PHE A 1 92 ? 18.679 -26.322 12.627 1.00 11.29 92 PHE A O 1
ATOM 731 N N . ARG A 1 93 ? 16.648 -26.822 13.433 1.00 10.49 93 ARG A N 1
ATOM 732 C CA . ARG A 1 93 ? 16.710 -28.178 12.896 1.00 11.14 93 ARG A CA 1
ATOM 733 C C . ARG A 1 93 ? 16.438 -28.195 11.401 1.00 11.58 93 ARG A C 1
ATOM 734 O O . ARG A 1 93 ? 17.095 -28.938 10.665 1.00 12.65 93 ARG A O 1
ATOM 742 N N . GLU A 1 94 ? 15.529 -27.345 10.926 1.00 10.34 94 GLU A N 1
ATOM 743 C CA . GLU A 1 94 ? 15.244 -27.307 9.499 1.00 10.57 94 GLU A CA 1
ATOM 744 C C . GLU A 1 94 ? 16.477 -26.932 8.695 1.00 11.53 94 GLU A C 1
ATOM 745 O O . GLU A 1 94 ? 16.753 -27.535 7.645 1.00 10.03 94 GLU A O 1
ATOM 751 N N . TRP A 1 95 ? 17.244 -25.940 9.160 1.00 7.40 95 TRP A N 1
ATOM 752 C CA . TRP A 1 95 ? 18.356 -25.405 8.410 1.00 8.17 95 TRP A CA 1
ATOM 753 C C . TRP A 1 95 ? 19.692 -26.010 8.811 1.00 7.05 95 TRP A C 1
ATOM 754 O O . TRP A 1 95 ? 20.723 -25.613 8.275 1.00 8.88 95 TRP A O 1
ATOM 765 N N . GLY A 1 96 ? 19.690 -26.966 9.741 1.00 8.08 96 GLY A N 1
ATOM 766 C CA . GLY A 1 96 ? 20.960 -27.551 10.164 1.00 8.80 96 GLY A CA 1
ATOM 767 C C . GLY A 1 96 ? 21.885 -26.533 10.784 1.00 12.50 96 GLY A C 1
ATOM 768 O O . GLY A 1 96 ? 23.078 -26.518 10.481 1.00 10.03 96 GLY A O 1
ATOM 769 N N . VAL A 1 97 ? 21.339 -25.661 11.633 1.00 11.11 97 VAL A N 1
ATOM 770 C CA . VAL A 1 97 ? 22.079 -24.522 12.147 1.00 6.50 97 VAL A CA 1
ATOM 771 C C . VAL A 1 97 ? 23.133 -24.999 13.140 1.00 9.13 97 VAL A C 1
ATOM 772 O O . VAL A 1 97 ? 22.864 -25.836 14.020 1.00 10.93 97 VAL A O 1
ATOM 776 N N . THR A 1 98 ? 24.339 -24.453 13.004 1.00 8.29 98 THR A N 1
ATOM 777 C CA . THR A 1 98 ? 25.441 -24.696 13.928 1.00 7.06 98 THR A CA 1
ATOM 778 C C . THR A 1 98 ? 25.837 -23.462 14.728 1.00 10.60 98 THR A C 1
ATOM 779 O O . THR A 1 98 ? 26.525 -23.597 15.742 1.00 10.25 98 THR A O 1
ATOM 783 N N . GLN A 1 99 ? 25.423 -22.266 14.300 1.00 8.58 99 GLN A N 1
ATOM 784 C CA . GLN A 1 99 ? 25.809 -21.048 14.998 1.00 6.86 99 GLN A CA 1
ATOM 785 C C . GLN A 1 99 ? 24.704 -20.007 14.868 1.00 6.67 99 GLN A C 1
ATOM 786 O O . GLN A 1 99 ? 24.108 -19.848 13.806 1.00 7.52 99 GLN A O 1
ATOM 792 N N . LEU A 1 100 ? 24.407 -19.339 15.978 1.00 6.35 100 LEU A N 1
ATOM 793 C CA . LEU A 1 100 ? 23.438 -18.246 16.010 1.00 6.25 100 LEU A CA 1
ATOM 794 C C . LEU A 1 100 ? 24.160 -17.018 16.537 1.00 8.09 100 LEU A C 1
ATOM 795 O O . LEU A 1 100 ? 24.707 -17.053 17.643 1.00 7.69 100 LEU A O 1
ATOM 800 N N . CYS A 1 101 ? 24.150 -15.932 15.757 1.00 7.68 101 CYS A N 1
ATOM 801 C CA . CYS A 1 101 ? 24.828 -14.709 16.134 1.00 4.94 101 CYS A CA 1
ATOM 802 C C . CYS A 1 101 ? 23.826 -13.571 16.216 1.00 4.83 101 CYS A C 1
ATOM 803 O O . CYS A 1 101 ? 22.906 -13.485 15.389 1.00 5.99 101 CYS A O 1
ATOM 806 N N . PHE A 1 102 ? 23.998 -12.713 17.219 1.00 7.38 102 PHE A N 1
ATOM 807 C CA . PHE A 1 102 ? 23.195 -11.505 17.309 1.00 5.02 102 PHE A CA 1
ATOM 808 C C . PHE A 1 102 ? 23.895 -10.503 18.202 1.00 4.83 102 PHE A C 1
ATOM 809 O O . PHE A 1 102 ? 24.737 -10.851 19.045 1.00 7.22 102 PHE A O 1
ATOM 817 N N . GLU A 1 103 ? 23.573 -9.236 17.982 1.00 4.23 103 GLU A N 1
ATOM 818 C CA . GLU A 1 103 ? 24.115 -8.172 18.831 1.00 3.30 103 GLU A CA 1
ATOM 819 C C . GLU A 1 103 ? 23.474 -8.161 20.202 1.00 5.03 103 GLU A C 1
ATOM 820 O O . GLU A 1 103 ? 22.254 -8.308 20.349 1.00 5.60 103 GLU A O 1
ATOM 826 N N . HIS A 1 104 ? 24.300 -8.008 21.230 1.00 5.69 104 HIS A N 1
ATOM 827 C CA . HIS A 1 104 ? 23.797 -7.964 22.598 1.00 5.69 104 HIS A CA 1
ATOM 828 C C . HIS A 1 104 ? 22.832 -6.791 22.784 1.00 3.73 104 HIS A C 1
ATOM 829 O O . HIS A 1 104 ? 22.953 -5.741 22.136 1.00 6.63 104 HIS A O 1
ATOM 836 N N . ASP A 1 105 ? 21.860 -6.996 23.671 1.00 6.09 105 ASP A N 1
ATOM 837 C CA . ASP A 1 105 ? 20.823 -6.009 23.998 1.00 5.59 105 ASP A CA 1
ATOM 838 C C . ASP A 1 105 ? 20.612 -6.088 25.509 1.00 11.94 105 ASP A C 1
ATOM 839 O O . ASP A 1 105 ? 20.377 -7.169 26.046 1.00 13.21 105 ASP A O 1
ATOM 844 N N . THR A 1 106 ? 20.734 -4.951 26.195 1.00 7.36 106 THR A N 1
ATOM 845 C CA . THR A 1 106 ? 20.663 -4.914 27.652 1.00 5.16 106 THR A CA 1
ATOM 846 C C . THR A 1 106 ? 19.298 -4.483 28.204 1.00 8.37 106 THR A C 1
ATOM 847 O O . THR A 1 106 ? 19.191 -4.232 29.416 1.00 9.68 106 THR A O 1
ATOM 851 N N . GLU A 1 107 ? 18.278 -4.342 27.372 1.00 6.50 107 GLU A N 1
ATOM 852 C CA . GLU A 1 107 ? 16.959 -4.016 27.866 1.00 7.52 107 GLU A CA 1
ATOM 853 C C . GLU A 1 107 ? 16.378 -5.185 28.666 1.00 9.92 107 GLU A C 1
ATOM 854 O O . GLU A 1 107 ? 16.794 -6.342 28.510 1.00 7.29 107 GLU A O 1
ATOM 860 N N . PRO A 1 108 ? 15.416 -4.900 29.545 1.00 10.36 108 PRO A N 1
ATOM 861 C CA . PRO A 1 108 ? 14.909 -5.979 30.424 1.00 16.99 108 PRO A CA 1
ATOM 862 C C . PRO A 1 108 ? 14.287 -7.144 29.674 1.00 7.75 108 PRO A C 1
ATOM 863 O O . PRO A 1 108 ? 14.603 -8.323 29.973 1.00 12.59 108 PRO A O 1
ATOM 867 N N . TYR A 1 109 ? 13.397 -6.880 28.719 1.00 10.31 109 TYR A N 1
ATOM 868 C CA . TYR A 1 109 ? 12.772 -7.974 27.982 1.00 20.08 109 TYR A CA 1
ATOM 869 C C . TYR A 1 109 ? 13.810 -8.732 27.169 1.00 13.78 109 TYR A C 1
ATOM 870 O O . TYR A 1 109 ? 13.756 -9.960 27.070 1.00 13.62 109 TYR A O 1
ATOM 879 N N . ALA A 1 110 ? 14.765 -8.007 26.586 1.00 9.22 110 ALA A N 1
ATOM 880 C CA . ALA A 1 110 ? 15.816 -8.636 25.812 1.00 10.03 110 ALA A CA 1
ATOM 881 C C . ALA A 1 110 ? 16.537 -9.685 26.631 1.00 10.90 110 ALA A C 1
ATOM 882 O O . ALA A 1 110 ? 16.861 -10.755 26.125 1.00 11.11 110 ALA A O 1
ATOM 884 N N . LYS A 1 111 ? 16.818 -9.380 27.906 1.00 9.61 111 LYS A N 1
ATOM 885 C CA . LYS A 1 111 ? 17.575 -10.308 28.724 1.00 6.11 111 LYS A CA 1
ATOM 886 C C . LYS A 1 111 ? 16.807 -11.596 28.957 1.00 8.82 111 LYS A C 1
ATOM 887 O O . LYS A 1 111 ? 17.396 -12.689 28.939 1.00 12.34 111 LYS A O 1
ATOM 893 N N . VAL A 1 112 ? 15.496 -11.499 29.179 1.00 10.21 112 VAL A N 1
ATOM 894 C CA . VAL A 1 112 ? 14.676 -12.694 29.376 1.00 12.78 112 VAL A CA 1
ATOM 895 C C . VAL A 1 112 ? 14.593 -13.499 28.083 1.00 10.73 112 VAL A C 1
ATOM 896 O O . VAL A 1 112 ? 14.867 -14.707 28.062 1.00 13.34 112 VAL A O 1
ATOM 900 N N . ARG A 1 113 ? 14.218 -12.836 26.991 1.00 8.76 113 ARG A N 1
ATOM 901 C CA . ARG A 1 113 ? 14.169 -13.482 25.681 1.00 11.20 113 ARG A CA 1
ATOM 902 C C . ARG A 1 113 ? 15.481 -14.157 25.333 1.00 10.70 113 ARG A C 1
ATOM 903 O O . ARG A 1 113 ? 15.504 -15.309 24.877 1.00 10.21 113 ARG A O 1
ATOM 911 N N . ASP A 1 114 ? 16.604 -13.431 25.479 1.00 7.51 114 ASP A N 1
ATOM 912 C CA . ASP A 1 114 ? 17.869 -13.963 25.024 1.00 8.55 114 ASP A CA 1
ATOM 913 C C . ASP A 1 114 ? 18.325 -15.142 25.877 1.00 9.90 114 ASP A C 1
ATOM 914 O O . ASP A 1 114 ? 18.971 -16.062 25.368 1.00 11.07 114 ASP A O 1
ATOM 919 N N . ALA A 1 115 ? 18.010 -15.124 27.174 1.00 12.58 115 ALA A N 1
ATOM 920 C CA . ALA A 1 115 ? 18.351 -16.272 28.010 1.00 11.80 115 ALA A CA 1
ATOM 921 C C . ALA A 1 115 ? 17.605 -17.509 27.535 1.00 12.57 115 ALA A C 1
ATOM 922 O O . ALA A 1 115 ? 18.173 -18.599 27.479 1.00 10.96 115 ALA A O 1
ATOM 924 N N . ALA A 1 116 ? 16.342 -17.344 27.171 1.00 11.29 116 ALA A N 1
ATOM 925 C CA . ALA A 1 116 ? 15.548 -18.477 26.697 1.00 15.13 116 ALA A CA 1
ATOM 926 C C . ALA A 1 116 ? 16.074 -18.998 25.377 1.00 16.25 116 ALA A C 1
ATOM 927 O O . ALA A 1 116 ? 16.172 -20.214 25.180 1.00 12.00 116 ALA A O 1
ATOM 929 N N . VAL A 1 117 ? 16.428 -18.096 24.455 1.00 10.87 117 VAL A N 1
ATOM 930 C CA . VAL A 1 117 ? 16.966 -18.534 23.173 1.00 9.04 117 VAL A CA 1
ATOM 931 C C . VAL A 1 117 ? 18.309 -19.231 23.353 1.00 9.94 117 VAL A C 1
ATOM 932 O O . VAL A 1 117 ? 18.600 -20.216 22.663 1.00 10.45 117 VAL A O 1
ATOM 936 N N . ARG A 1 118 ? 19.160 -18.746 24.270 1.00 11.31 118 ARG A N 1
ATOM 937 C CA A ARG A 1 118 ? 20.431 -19.417 24.515 0.53 12.37 118 ARG A CA 1
ATOM 938 C CA B ARG A 1 118 ? 20.431 -19.417 24.517 0.47 12.38 118 ARG A CA 1
ATOM 939 C C . ARG A 1 118 ? 20.211 -20.848 24.997 1.00 12.43 118 ARG A C 1
ATOM 940 O O . ARG A 1 118 ? 20.948 -21.762 24.604 1.00 12.70 118 ARG A O 1
ATOM 955 N N . ARG A 1 119 ? 19.232 -21.044 25.864 1.00 14.41 119 ARG A N 1
ATOM 956 C CA . ARG A 1 119 ? 18.903 -22.393 26.348 1.00 18.11 119 ARG A CA 1
ATOM 957 C C . ARG A 1 119 ? 18.511 -23.290 25.188 1.00 13.58 119 ARG A C 1
ATOM 958 O O . ARG A 1 119 ? 19.004 -24.422 25.056 1.00 16.55 119 ARG A O 1
ATOM 966 N N . LEU A 1 120 ? 17.633 -22.797 24.322 1.00 11.84 120 LEU A N 1
ATOM 967 C CA . LEU A 1 120 ? 17.170 -23.571 23.176 1.00 14.28 120 LEU A CA 1
ATOM 968 C C . LEU A 1 120 ? 18.303 -23.853 22.206 1.00 15.39 120 LEU A C 1
ATOM 969 O O . LEU A 1 120 ? 18.403 -24.960 21.659 1.00 13.51 120 LEU A O 1
ATOM 974 N N . ALA A 1 121 ? 19.173 -22.863 21.965 1.00 8.14 121 ALA A N 1
ATOM 975 C CA . ALA A 1 121 ? 20.328 -23.102 21.119 1.00 9.89 121 ALA A CA 1
ATOM 976 C C . ALA A 1 121 ? 21.200 -24.227 21.665 1.00 13.24 121 ALA A C 1
ATOM 977 O O . ALA A 1 121 ? 21.677 -25.083 20.904 1.00 12.51 121 ALA A O 1
ATOM 979 N N . ALA A 1 122 ? 21.430 -24.239 22.972 1.00 14.40 122 ALA A N 1
ATOM 980 C CA . ALA A 1 122 ? 22.261 -25.287 23.561 1.00 8.89 122 ALA A CA 1
ATOM 981 C C . ALA A 1 122 ? 21.628 -26.665 23.356 1.00 15.73 122 ALA A C 1
ATOM 982 O O . ALA A 1 122 ? 22.323 -27.625 23.001 1.00 17.87 122 ALA A O 1
ATOM 984 N N . GLU A 1 123 ? 20.316 -26.768 23.545 1.00 18.89 123 GLU A N 1
ATOM 985 C CA . GLU A 1 123 ? 19.620 -28.024 23.308 1.00 20.88 123 GLU A CA 1
ATOM 986 C C . GLU A 1 123 ? 19.815 -28.502 21.881 1.00 21.97 123 GLU A C 1
ATOM 987 O O . GLU A 1 123 ? 19.896 -29.711 21.632 1.00 23.45 123 GLU A O 1
ATOM 993 N N . ALA A 1 124 ? 19.888 -27.578 20.929 1.00 13.08 124 ALA A N 1
ATOM 994 C CA . ALA A 1 124 ? 20.024 -27.921 19.523 1.00 14.68 124 ALA A CA 1
ATOM 995 C C . ALA A 1 124 ? 21.470 -27.989 19.069 1.00 14.80 124 ALA A C 1
ATOM 996 O O . ALA A 1 124 ? 21.716 -28.115 17.870 1.00 15.07 124 ALA A O 1
ATOM 998 N N . GLY A 1 125 ? 22.427 -27.904 19.988 1.00 12.45 125 GLY A N 1
ATOM 999 C CA . GLY A 1 125 ? 23.821 -27.939 19.600 1.00 13.58 125 GLY A CA 1
ATOM 1000 C C . GLY A 1 125 ? 24.267 -26.739 18.796 1.00 16.07 125 GLY A C 1
ATOM 1001 O O . GLY A 1 125 ? 25.143 -26.862 17.935 1.00 11.86 125 GLY A O 1
ATOM 1002 N N . VAL A 1 126 ? 23.678 -25.570 19.053 1.00 10.68 126 VAL A N 1
ATOM 1003 C CA . VAL A 1 126 ? 23.961 -24.356 18.297 1.00 10.47 126 VAL A CA 1
ATOM 1004 C C . VAL A 1 126 ? 24.857 -23.453 19.144 1.00 9.63 126 VAL A C 1
ATOM 1005 O O . VAL A 1 126 ? 24.501 -23.125 20.276 1.00 13.01 126 VAL A O 1
ATOM 1009 N N . GLU A 1 127 ? 26.006 -23.065 18.595 1.00 8.58 127 GLU A N 1
ATOM 1010 C CA . GLU A 1 127 ? 26.864 -22.091 19.259 1.00 9.39 127 GLU A CA 1
ATOM 1011 C C . GLU A 1 127 ? 26.228 -20.711 19.171 1.00 9.17 127 GLU A C 1
ATOM 1012 O O . GLU A 1 127 ? 25.739 -20.316 18.116 1.00 10.41 127 GLU A O 1
ATOM 1018 N N . VAL A 1 128 ? 26.274 -19.969 20.273 1.00 8.92 128 VAL A N 1
ATOM 1019 C CA . VAL A 1 128 ? 25.713 -18.617 20.336 1.00 8.41 128 VAL A CA 1
ATOM 1020 C C . VAL A 1 128 ? 26.849 -17.619 20.476 1.00 11.71 128 VAL A C 1
ATOM 1021 O O . VAL A 1 128 ? 27.733 -17.777 21.331 1.00 11.33 128 VAL A O 1
ATOM 1025 N N . VAL A 1 129 ? 26.849 -16.591 19.618 1.00 7.90 129 VAL A N 1
ATOM 1026 C CA . VAL A 1 129 ? 27.854 -15.538 19.634 1.00 8.37 129 VAL A CA 1
ATOM 1027 C C . VAL A 1 129 ? 27.104 -14.220 19.725 1.00 9.27 129 VAL A C 1
ATOM 1028 O O . VAL A 1 129 ? 26.260 -13.926 18.865 1.00 7.39 129 VAL A O 1
ATOM 1032 N N . THR A 1 130 ? 27.406 -13.419 20.752 1.00 9.05 130 THR A N 1
ATOM 1033 C CA . THR A 1 130 ? 26.668 -12.188 21.012 1.00 6.83 130 THR A CA 1
ATOM 1034 C C . THR A 1 130 ? 27.621 -11.041 21.320 1.00 9.25 130 THR A C 1
ATOM 1035 O O . THR A 1 130 ? 27.792 -10.634 22.477 1.00 11.27 130 THR A O 1
ATOM 1039 N N . PRO A 1 131 ? 28.221 -10.459 20.297 1.00 7.42 131 PRO A N 1
ATOM 1040 C CA . PRO A 1 131 ? 29.123 -9.337 20.522 1.00 6.95 131 PRO A CA 1
ATOM 1041 C C . PRO A 1 131 ? 28.364 -8.090 20.940 1.00 8.66 131 PRO A C 1
ATOM 1042 O O . PRO A 1 131 ? 27.173 -7.931 20.679 1.00 7.62 131 PRO A O 1
ATOM 1046 N N . ILE A 1 132 ? 29.091 -7.212 21.627 1.00 6.46 132 ILE A N 1
ATOM 1047 C CA . ILE A 1 132 ? 28.587 -5.905 22.025 1.00 8.43 132 ILE A CA 1
ATOM 1048 C C . ILE A 1 132 ? 28.831 -4.952 20.869 1.00 9.44 132 ILE A C 1
ATOM 1049 O O . ILE A 1 132 ? 29.957 -4.868 20.370 1.00 10.82 132 ILE A O 1
ATOM 1054 N N . SER A 1 133 ? 27.774 -4.283 20.400 1.00 5.65 133 SER A N 1
ATOM 1055 C CA . SER A 1 133 ? 27.964 -3.212 19.439 1.00 5.06 133 SER A CA 1
ATOM 1056 C C . SER A 1 133 ? 26.803 -2.224 19.326 1.00 4.79 133 SER A C 1
ATOM 1057 O O . SER A 1 133 ? 26.865 -1.324 18.502 1.00 4.80 133 SER A O 1
ATOM 1060 N N . HIS A 1 134 ? 25.766 -2.353 20.153 1.00 2.69 134 HIS A N 1
ATOM 1061 C CA . HIS A 1 134 ? 24.715 -1.338 20.169 1.00 5.44 134 HIS A CA 1
ATOM 1062 C C . HIS A 1 134 ? 25.174 -0.106 20.939 1.00 4.81 134 HIS A C 1
ATOM 1063 O O . HIS A 1 134 ? 24.822 1.042 20.599 1.00 4.56 134 HIS A O 1
ATOM 1070 N N . THR A 1 135 ? 25.932 -0.330 21.998 1.00 6.11 135 THR A N 1
ATOM 1071 C CA . THR A 1 135 ? 26.542 0.700 22.806 1.00 6.01 135 THR A CA 1
ATOM 1072 C C . THR A 1 135 ? 28.005 0.857 22.427 1.00 4.96 135 THR A C 1
ATOM 1073 O O . THR A 1 135 ? 28.586 0.036 21.712 1.00 6.53 135 THR A O 1
ATOM 1077 N N . LEU A 1 136 ? 28.601 1.960 22.889 1.00 3.85 136 LEU A N 1
ATOM 1078 C CA . LEU A 1 136 ? 30.016 2.188 22.636 1.00 4.88 136 LEU A CA 1
ATOM 1079 C C . LEU A 1 136 ? 30.868 1.126 23.328 1.00 5.78 136 LEU A C 1
ATOM 1080 O O . LEU A 1 136 ? 31.859 0.638 22.761 1.00 7.77 136 LEU A O 1
ATOM 1085 N N . TYR A 1 137 ? 30.509 0.791 24.555 1.00 5.00 137 TYR A N 1
ATOM 1086 C CA . TYR A 1 137 ? 31.291 -0.105 25.392 1.00 4.60 137 TYR A CA 1
ATOM 1087 C C . TYR A 1 137 ? 30.438 -1.273 25.857 1.00 5.73 137 TYR A C 1
ATOM 1088 O O . TYR A 1 137 ? 29.203 -1.233 25.840 1.00 7.89 137 TYR A O 1
ATOM 1097 N N . ASP A 1 138 ? 31.115 -2.297 26.333 1.00 3.82 138 ASP A N 1
ATOM 1098 C CA . ASP A 1 138 ? 30.510 -3.330 27.155 1.00 7.32 138 ASP A CA 1
ATOM 1099 C C . ASP A 1 138 ? 30.106 -2.652 28.465 1.00 8.88 138 ASP A C 1
ATOM 1100 O O . ASP A 1 138 ? 30.951 -2.349 29.306 1.00 5.98 138 ASP A O 1
ATOM 1105 N N . THR A 1 139 ? 28.805 -2.378 28.645 1.00 7.29 139 THR A N 1
ATOM 1106 C CA . THR A 1 139 ? 28.430 -1.590 29.819 1.00 8.04 139 THR A CA 1
ATOM 1107 C C . THR A 1 139 ? 28.584 -2.389 31.112 1.00 7.83 139 THR A C 1
ATOM 1108 O O . THR A 1 139 ? 28.805 -1.797 32.171 1.00 8.40 139 THR A O 1
ATOM 1112 N N . ASP A 1 140 ? 28.548 -3.722 31.058 1.00 8.21 140 ASP A N 1
ATOM 1113 C CA . ASP A 1 140 ? 28.858 -4.498 32.253 1.00 8.97 140 ASP A CA 1
ATOM 1114 C C . ASP A 1 140 ? 30.338 -4.373 32.619 1.00 8.14 140 ASP A C 1
ATOM 1115 O O . ASP A 1 140 ? 30.693 -4.353 33.802 1.00 9.11 140 ASP A O 1
ATOM 1120 N N . MET A 1 141 ? 31.215 -4.308 31.620 1.00 7.18 141 MET A N 1
ATOM 1121 C CA . MET A 1 141 ? 32.625 -4.002 31.887 1.00 8.95 141 MET A CA 1
ATOM 1122 C C . MET A 1 141 ? 32.780 -2.639 32.549 1.00 9.28 141 MET A C 1
ATOM 1123 O O . MET A 1 141 ? 33.589 -2.476 33.467 1.00 6.90 141 MET A O 1
ATOM 1128 N N . LEU A 1 142 ? 32.032 -1.617 32.084 1.00 8.07 142 LEU A N 1
ATOM 1129 C CA . LEU A 1 142 ? 32.148 -0.308 32.706 1.00 6.02 142 LEU A CA 1
ATOM 1130 C C . LEU A 1 142 ? 31.774 -0.365 34.178 1.00 8.03 142 LEU A C 1
ATOM 1131 O O . LEU A 1 142 ? 32.462 0.205 35.027 1.00 8.06 142 LEU A O 1
ATOM 1136 N N . VAL A 1 143 ? 30.637 -0.992 34.485 1.00 8.88 143 VAL A N 1
ATOM 1137 C CA . VAL A 1 143 ? 30.205 -1.142 35.867 1.00 6.75 143 VAL A CA 1
ATOM 1138 C C . VAL A 1 143 ? 31.284 -1.842 36.689 1.00 8.84 143 VAL A C 1
ATOM 1139 O O . VAL A 1 143 ? 31.592 -1.435 37.822 1.00 9.49 143 VAL A O 1
ATOM 1143 N N . ALA A 1 144 ? 31.858 -2.900 36.136 1.00 8.77 144 ALA A N 1
ATOM 1144 C CA . ALA A 1 144 ? 32.888 -3.660 36.849 1.00 11.11 144 ALA A CA 1
ATOM 1145 C C . ALA A 1 144 ? 34.121 -2.805 37.101 1.00 10.23 144 ALA A C 1
ATOM 1146 O O . ALA A 1 144 ? 34.648 -2.756 38.221 1.00 12.53 144 ALA A O 1
ATOM 1148 N N . ARG A 1 145 ? 34.612 -2.134 36.069 1.00 9.76 145 ARG A N 1
ATOM 1149 C CA A ARG A 1 145 ? 35.761 -1.246 36.251 0.60 9.74 145 ARG A CA 1
ATOM 1150 C CA B ARG A 1 145 ? 35.760 -1.246 36.251 0.40 9.77 145 ARG A CA 1
ATOM 1151 C C . ARG A 1 145 ? 35.463 -0.127 37.239 1.00 19.12 145 ARG A C 1
ATOM 1152 O O . ARG A 1 145 ? 36.392 0.409 37.849 1.00 17.79 145 ARG A O 1
ATOM 1157 N N . ASN A 1 146 ? 34.190 0.234 37.420 1.00 10.89 146 ASN A N 1
ATOM 1158 C CA . ASN A 1 146 ? 33.832 1.283 38.360 1.00 8.48 146 ASN A CA 1
ATOM 1159 C C . ASN A 1 146 ? 33.693 0.769 39.791 1.00 13.30 146 ASN A C 1
ATOM 1160 O O . ASN A 1 146 ? 33.336 1.540 40.682 1.00 18.96 146 ASN A O 1
ATOM 1165 N N . GLY A 1 147 ? 33.976 -0.503 40.035 1.00 12.94 147 GLY A N 1
ATOM 1166 C CA . GLY A 1 147 ? 33.870 -1.061 41.362 1.00 19.34 147 GLY A CA 1
ATOM 1167 C C . GLY A 1 147 ? 32.589 -1.794 41.665 1.00 17.69 147 GLY A C 1
ATOM 1168 O O . GLY A 1 147 ? 32.335 -2.098 42.832 1.00 18.52 147 GLY A O 1
ATOM 1169 N N . GLY A 1 148 ? 31.750 -2.079 40.651 1.00 13.63 148 GLY A N 1
ATOM 1170 C CA . GLY A 1 148 ? 30.566 -2.877 40.842 1.00 14.82 148 GLY A CA 1
ATOM 1171 C C . GLY A 1 148 ? 29.258 -2.144 40.724 1.00 13.11 148 GLY A C 1
ATOM 1172 O O . GLY A 1 148 ? 28.209 -2.794 40.734 1.00 14.22 148 GLY A O 1
ATOM 1173 N N . ALA A 1 149 ? 29.270 -0.827 40.614 1.00 15.81 149 ALA A N 1
ATOM 1174 C CA . ALA A 1 149 ? 28.058 -0.041 40.480 1.00 15.32 149 ALA A CA 1
ATOM 1175 C C . ALA A 1 149 ? 28.243 0.974 39.357 1.00 14.11 149 ALA A C 1
ATOM 1176 O O . ALA A 1 149 ? 29.348 1.446 39.108 1.00 10.91 149 ALA A O 1
ATOM 1178 N N . ALA A 1 150 ? 27.139 1.299 38.680 1.00 13.73 150 ALA A N 1
ATOM 1179 C CA . ALA A 1 150 ? 27.199 2.304 37.631 1.00 13.13 150 ALA A CA 1
ATOM 1180 C C . ALA A 1 150 ? 27.469 3.680 38.232 1.00 11.75 150 ALA A C 1
ATOM 1181 O O . ALA A 1 150 ? 26.962 3.988 39.322 1.00 13.52 150 ALA A O 1
ATOM 1183 N N . PRO A 1 151 ? 28.260 4.519 37.569 1.00 12.46 151 PRO A N 1
ATOM 1184 C CA . PRO A 1 151 ? 28.299 5.937 37.964 1.00 16.28 151 PRO A CA 1
ATOM 1185 C C . PRO A 1 151 ? 26.894 6.514 37.937 1.00 11.67 151 PRO A C 1
ATOM 1186 O O . PRO A 1 151 ? 26.055 6.105 37.140 1.00 13.62 151 PRO A O 1
ATOM 1190 N N . LEU A 1 152 ? 26.638 7.474 38.825 1.00 15.41 152 LEU A N 1
ATOM 1191 C CA . LEU A 1 152 ? 25.328 8.105 38.891 1.00 17.61 152 LEU A CA 1
ATOM 1192 C C . LEU A 1 152 ? 25.341 9.568 38.486 1.00 17.01 152 LEU A C 1
ATOM 1193 O O . LEU A 1 152 ? 24.311 10.225 38.589 1.00 15.87 152 LEU A O 1
ATOM 1198 N N . THR A 1 153 ? 26.478 10.087 38.031 1.00 10.32 153 THR A N 1
ATOM 1199 C CA . THR A 1 153 ? 26.534 11.400 37.423 1.00 9.04 153 THR A CA 1
ATOM 1200 C C . THR A 1 153 ? 27.224 11.293 36.077 1.00 11.35 153 THR A C 1
ATOM 1201 O O . THR A 1 153 ? 28.091 10.438 35.863 1.00 10.22 153 THR A O 1
ATOM 1205 N N . MET A 1 154 ? 26.851 12.199 35.185 1.00 9.95 154 MET A N 1
ATOM 1206 C CA . MET A 1 154 ? 27.456 12.250 33.866 1.00 10.00 154 MET A CA 1
ATOM 1207 C C . MET A 1 154 ? 28.942 12.580 33.960 1.00 11.11 154 MET A C 1
ATOM 1208 O O . MET A 1 154 ? 29.754 12.038 33.206 1.00 9.96 154 MET A O 1
ATOM 1213 N N . GLN A 1 155 ? 29.327 13.427 34.915 1.00 11.36 155 GLN A N 1
ATOM 1214 C CA . GLN A 1 155 ? 30.740 13.786 35.028 1.00 10.96 155 GLN A CA 1
ATOM 1215 C C . GLN A 1 155 ? 31.572 12.584 35.449 1.00 8.40 155 GLN A C 1
ATOM 1216 O O . GLN A 1 155 ? 32.636 12.332 34.880 1.00 10.53 155 GLN A O 1
ATOM 1222 N N . SER A 1 156 ? 31.113 11.836 36.457 1.00 10.99 156 SER A N 1
ATOM 1223 C CA A SER A 1 156 ? 31.847 10.658 36.899 0.27 9.65 156 SER A CA 1
ATOM 1224 C CA B SER A 1 156 ? 31.863 10.667 36.892 0.73 9.56 156 SER A CA 1
ATOM 1225 C C . SER A 1 156 ? 31.836 9.573 35.832 1.00 8.78 156 SER A C 1
ATOM 1226 O O . SER A 1 156 ? 32.816 8.827 35.683 1.00 8.57 156 SER A O 1
ATOM 1231 N N . PHE A 1 157 ? 30.728 9.472 35.077 1.00 9.61 157 PHE A N 1
ATOM 1232 C CA . PHE A 1 157 ? 30.674 8.502 33.994 1.00 8.90 157 PHE A CA 1
ATOM 1233 C C . PHE A 1 157 ? 31.708 8.829 32.924 1.00 7.94 157 PHE A C 1
ATOM 1234 O O . PHE A 1 157 ? 32.371 7.932 32.389 1.00 8.68 157 PHE A O 1
ATOM 1242 N N . THR A 1 158 ? 31.825 10.108 32.570 1.00 6.48 158 THR A N 1
ATOM 1243 C CA . THR A 1 158 ? 32.763 10.519 31.549 1.00 8.53 158 THR A CA 1
ATOM 1244 C C . THR A 1 158 ? 34.194 10.238 31.991 1.00 6.44 158 THR A C 1
ATOM 1245 O O . THR A 1 158 ? 35.003 9.762 31.195 1.00 7.75 158 THR A O 1
ATOM 1249 N N . LYS A 1 159 ? 34.499 10.483 33.274 1.00 7.97 159 LYS A N 1
ATOM 1250 C CA . LYS A 1 159 ? 35.816 10.159 33.803 1.00 11.06 159 LYS A CA 1
ATOM 1251 C C . LYS A 1 159 ? 36.094 8.665 33.687 1.00 8.13 159 LYS A C 1
ATOM 1252 O O . LYS A 1 159 ? 37.211 8.261 33.339 1.00 9.71 159 LYS A O 1
ATOM 1258 N N . LEU A 1 160 ? 35.076 7.839 33.934 1.00 8.69 160 LEU A N 1
ATOM 1259 C CA . LEU A 1 160 ? 35.247 6.390 33.848 1.00 7.05 160 LEU A CA 1
ATOM 1260 C C . LEU A 1 160 ? 35.581 5.956 32.423 1.00 6.86 160 LEU A C 1
ATOM 1261 O O . LEU A 1 160 ? 36.512 5.182 32.210 1.00 8.11 160 LEU A O 1
ATOM 1266 N N . VAL A 1 161 ? 34.780 6.381 31.429 1.00 6.99 161 VAL A N 1
ATOM 1267 C CA . VAL A 1 161 ? 35.060 5.921 30.073 1.00 7.10 161 VAL A CA 1
ATOM 1268 C C . VAL A 1 161 ? 36.425 6.424 29.604 1.00 9.18 161 VAL A C 1
ATOM 1269 O O . VAL A 1 161 ? 37.107 5.753 28.821 1.00 9.32 161 VAL A O 1
ATOM 1273 N N . ASP A 1 162 ? 36.850 7.592 30.084 1.00 7.08 162 ASP A N 1
ATOM 1274 C CA . ASP A 1 162 ? 38.174 8.091 29.734 1.00 9.94 162 ASP A CA 1
ATOM 1275 C C . ASP A 1 162 ? 39.289 7.253 30.356 1.00 12.43 162 ASP A C 1
ATOM 1276 O O . ASP A 1 162 ? 40.338 7.078 29.735 1.00 10.14 162 ASP A O 1
ATOM 1281 N N . ARG A 1 163 ? 39.080 6.700 31.555 1.00 10.25 163 ARG A N 1
ATOM 1282 C CA . ARG A 1 163 ? 40.059 5.779 32.110 1.00 12.74 163 ARG A CA 1
ATOM 1283 C C . ARG A 1 163 ? 40.105 4.490 31.305 1.00 11.16 163 ARG A C 1
ATOM 1284 O O . ARG A 1 163 ? 41.178 3.901 31.122 1.00 12.02 163 ARG A O 1
ATOM 1292 N N . VAL A 1 164 ? 38.937 4.013 30.846 1.00 9.12 164 VAL A N 1
ATOM 1293 C CA . VAL A 1 164 ? 38.877 2.804 30.037 1.00 10.10 164 VAL A CA 1
ATOM 1294 C C . VAL A 1 164 ? 39.547 3.020 28.698 1.00 9.64 164 VAL A C 1
ATOM 1295 O O . VAL A 1 164 ? 40.245 2.131 28.187 1.00 15.96 164 VAL A O 1
ATOM 1299 N N . GLY A 1 165 ? 39.361 4.197 28.099 1.00 9.75 165 GLY A N 1
ATOM 1300 C CA . GLY A 1 165 ? 39.961 4.547 26.829 1.00 6.51 165 GLY A CA 1
ATOM 1301 C C . GLY A 1 165 ? 38.917 4.611 25.727 1.00 7.57 165 GLY A C 1
ATOM 1302 O O . GLY A 1 165 ? 37.706 4.584 25.983 1.00 9.32 165 GLY A O 1
ATOM 1303 N N . ASP A 1 166 ? 39.406 4.647 24.493 1.00 11.31 166 ASP A N 1
ATOM 1304 C CA . ASP A 1 166 ? 38.512 4.796 23.350 1.00 11.32 166 ASP A CA 1
ATOM 1305 C C . ASP A 1 166 ? 37.614 3.572 23.204 1.00 8.17 166 ASP A C 1
ATOM 1306 O O . ASP A 1 166 ? 38.012 2.440 23.545 1.00 9.14 166 ASP A O 1
ATOM 1311 N N . PRO A 1 167 ? 36.400 3.751 22.683 1.00 5.54 167 PRO A N 1
ATOM 1312 C CA . PRO A 1 167 ? 35.576 2.599 22.337 1.00 7.87 167 PRO A CA 1
ATOM 1313 C C . PRO A 1 167 ? 36.257 1.770 21.261 1.00 6.25 167 PRO A C 1
ATOM 1314 O O . PRO A 1 167 ? 37.115 2.279 20.515 1.00 7.80 167 PRO A O 1
ATOM 1318 N N . PRO A 1 168 ? 35.894 0.501 21.140 1.00 7.73 168 PRO A N 1
ATOM 1319 C CA . PRO A 1 168 ? 36.417 -0.302 20.028 1.00 9.48 168 PRO A CA 1
ATOM 1320 C C . PRO A 1 168 ? 36.111 0.347 18.694 1.00 13.61 168 PRO A C 1
ATOM 1321 O O . PRO A 1 168 ? 35.115 1.066 18.529 1.00 8.79 168 PRO A O 1
ATOM 1325 N N . ALA A 1 169 ? 37.016 0.132 17.741 1.00 11.33 169 ALA A N 1
ATOM 1326 C CA . ALA A 1 169 ? 36.786 0.623 16.396 1.00 8.48 169 ALA A CA 1
ATOM 1327 C C . ALA A 1 169 ? 35.578 -0.095 15.782 1.00 5.26 169 ALA A C 1
ATOM 1328 O O . ALA A 1 169 ? 35.267 -1.240 16.160 1.00 7.99 169 ALA A O 1
ATOM 1330 N N . PRO A 1 170 ? 34.899 0.531 14.837 1.00 5.82 170 PRO A N 1
ATOM 1331 C CA . PRO A 1 170 ? 33.851 -0.188 14.098 1.00 7.20 170 PRO A CA 1
ATOM 1332 C C . PRO A 1 170 ? 34.461 -1.378 13.371 1.00 8.77 170 PRO A C 1
ATOM 1333 O O . PRO A 1 170 ? 35.587 -1.313 12.866 1.00 12.34 170 PRO A O 1
ATOM 1337 N N . ALA A 1 171 ? 33.722 -2.469 13.358 1.00 7.32 171 ALA A N 1
ATOM 1338 C CA . ALA A 1 171 ? 34.127 -3.672 12.663 1.00 10.24 171 ALA A CA 1
ATOM 1339 C C . ALA A 1 171 ? 34.201 -3.424 11.162 1.00 8.88 171 ALA A C 1
ATOM 1340 O O . ALA A 1 171 ? 33.547 -2.529 10.642 1.00 11.35 171 ALA A O 1
ATOM 1342 N N . PRO A 1 172 ? 34.959 -4.260 10.438 1.00 9.41 172 PRO A N 1
ATOM 1343 C CA . PRO A 1 172 ? 35.019 -4.120 8.981 1.00 13.60 172 PRO A CA 1
ATOM 1344 C C . PRO A 1 172 ? 33.662 -4.307 8.320 1.00 10.19 172 PRO A C 1
ATOM 1345 O O . PRO A 1 172 ? 32.738 -4.886 8.882 1.00 7.59 172 PRO A O 1
ATOM 1349 N N . ASP A 1 173 ? 33.555 -3.802 7.094 1.00 11.26 173 ASP A N 1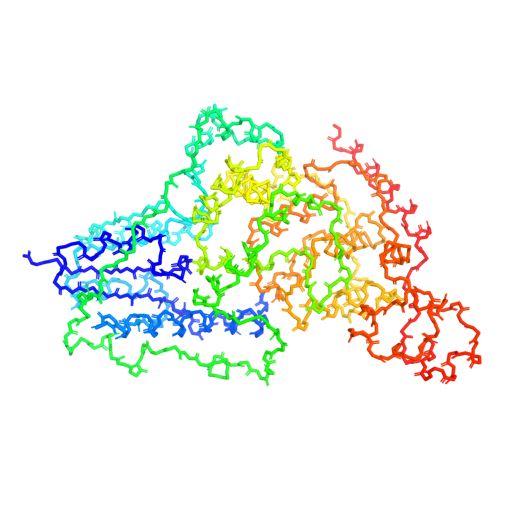
ATOM 1350 C CA . ASP A 1 173 ? 32.386 -4.083 6.280 1.00 15.29 173 ASP A CA 1
ATOM 1351 C C . ASP A 1 173 ? 32.317 -5.582 5.990 1.00 11.93 173 ASP A C 1
ATOM 1352 O O . ASP A 1 173 ? 33.349 -6.265 5.946 1.00 14.08 173 ASP A O 1
ATOM 1357 N N . PRO A 1 174 ? 31.127 -6.132 5.791 1.00 12.02 174 PRO A N 1
ATOM 1358 C CA . PRO A 1 174 ? 31.030 -7.556 5.475 1.00 15.61 174 PRO A CA 1
ATOM 1359 C C . PRO A 1 174 ? 31.458 -7.809 4.042 1.00 13.26 174 PRO A C 1
ATOM 1360 O O . PRO A 1 174 ? 31.611 -6.854 3.250 1.00 16.24 174 PRO A O 1
ATOM 1364 N N . PRO A 1 175 ? 31.666 -9.068 3.675 1.00 15.08 175 PRO A N 1
ATOM 1365 C CA . PRO A 1 175 ? 32.120 -9.369 2.312 1.00 16.47 175 PRO A CA 1
ATOM 1366 C C . PRO A 1 175 ? 31.099 -8.937 1.277 1.00 17.05 175 PRO A C 1
ATOM 1367 O O . PRO A 1 175 ? 29.909 -8.786 1.559 1.00 13.84 175 PRO A O 1
ATOM 1371 N N . ALA A 1 176 ? 31.588 -8.745 0.051 1.00 12.86 176 ALA A N 1
ATOM 1372 C CA . ALA A 1 176 ? 30.749 -8.285 -1.046 1.00 14.66 176 ALA A CA 1
ATOM 1373 C C . ALA A 1 176 ? 29.749 -9.347 -1.498 1.00 11.70 176 ALA A C 1
ATOM 1374 O O . ALA A 1 176 ? 28.789 -9.021 -2.189 1.00 10.53 176 ALA A O 1
ATOM 1376 N N . ALA A 1 177 ? 29.995 -10.601 -1.161 1.00 8.80 177 ALA A N 1
ATOM 1377 C CA . ALA A 1 177 ? 29.114 -11.718 -1.419 1.00 9.98 177 ALA A CA 1
ATOM 1378 C C . ALA A 1 177 ? 28.918 -12.483 -0.120 1.00 6.47 177 ALA A C 1
ATOM 1379 O O . ALA A 1 177 ? 29.871 -12.708 0.624 1.00 10.45 177 ALA A O 1
ATOM 1381 N N . MET A 1 178 ? 27.680 -12.854 0.158 1.00 10.59 178 MET A N 1
ATOM 1382 C CA . MET A 1 178 ? 27.409 -13.570 1.392 1.00 9.42 178 MET A CA 1
ATOM 1383 C C . MET A 1 178 ? 26.828 -14.929 1.085 1.00 9.35 178 MET A C 1
ATOM 1384 O O . MET A 1 178 ? 26.114 -15.083 0.090 1.00 14.43 178 MET A O 1
ATOM 1389 N N . PRO A 1 179 ? 27.112 -15.930 1.915 1.00 13.86 179 PRO A N 1
ATOM 1390 C CA . PRO A 1 179 ? 26.473 -17.236 1.740 1.00 13.16 179 PRO A CA 1
ATOM 1391 C C . PRO A 1 179 ? 24.973 -17.087 1.885 1.00 15.26 179 PRO A C 1
ATOM 1392 O O . PRO A 1 179 ? 24.503 -16.432 2.829 1.00 18.57 179 PRO A O 1
ATOM 1396 N N . PRO A 1 180 ? 24.197 -17.645 0.967 1.00 14.55 180 PRO A N 1
ATOM 1397 C CA . PRO A 1 180 ?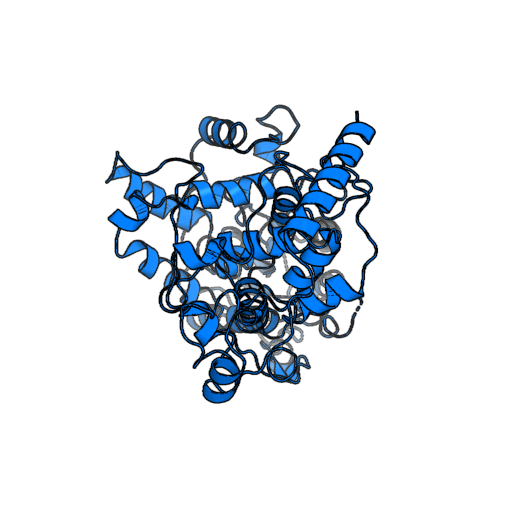 22.757 -17.473 1.013 1.00 14.63 180 PRO A CA 1
ATOM 1398 C C . PRO A 1 180 ? 22.089 -18.542 1.860 1.00 11.16 180 PRO A C 1
ATOM 1399 O O . PRO A 1 180 ? 22.727 -19.523 2.271 1.00 11.82 180 PRO A O 1
ATOM 1403 N N . PRO A 1 181 ? 20.798 -18.384 2.133 1.00 10.93 181 PRO A N 1
ATOM 1404 C CA . PRO A 1 181 ? 20.015 -19.508 2.648 1.00 9.60 181 PRO A CA 1
ATOM 1405 C C . PRO A 1 181 ? 20.088 -20.692 1.693 1.00 11.84 181 PRO A C 1
ATOM 1406 O O . PRO A 1 181 ? 20.289 -20.530 0.487 1.00 16.61 181 PRO A O 1
ATOM 1410 N N . ALA A 1 182 ? 19.917 -21.879 2.241 1.00 13.23 182 ALA A N 1
ATOM 1411 C CA . ALA A 1 182 ? 19.811 -23.065 1.401 1.00 11.81 182 ALA A CA 1
ATOM 1412 C C . ALA A 1 182 ? 18.503 -23.032 0.631 1.00 17.11 182 ALA A C 1
ATOM 1413 O O . ALA A 1 182 ? 17.509 -22.419 1.049 1.00 15.35 182 ALA A O 1
ATOM 1415 N N . GLU A 1 183 ? 18.493 -23.728 -0.505 1.00 17.20 183 GLU A N 1
ATOM 1416 C CA . GLU A 1 183 ? 17.303 -23.760 -1.341 1.00 21.11 183 GLU A CA 1
ATOM 1417 C C . GLU A 1 183 ? 16.256 -24.690 -0.755 1.00 12.62 183 GLU A C 1
ATOM 1418 O O . GLU A 1 183 ? 16.565 -25.625 -0.010 1.00 17.08 183 GLU A O 1
ATOM 1422 N N . ASP A 1 184 ? 14.988 -24.380 -1.063 1.00 24.28 184 ASP A N 1
ATOM 1423 C CA . ASP A 1 184 ? 13.850 -25.250 -0.764 1.00 25.21 184 ASP A CA 1
ATOM 1424 C C . ASP A 1 184 ? 13.720 -25.542 0.728 1.00 28.81 184 ASP A C 1
ATOM 1425 O O . ASP A 1 184 ? 13.286 -26.628 1.130 1.00 22.33 184 ASP A O 1
ATOM 1430 N N . MET A 1 185 ? 14.099 -24.581 1.557 1.00 14.03 185 MET A N 1
ATOM 1431 C CA . MET A 1 185 ? 13.809 -24.644 2.989 1.00 12.45 185 MET A CA 1
ATOM 1432 C C . MET A 1 185 ? 12.445 -24.012 3.232 1.00 11.92 185 MET A C 1
ATOM 1433 O O . MET A 1 185 ? 12.269 -22.818 2.970 1.00 12.69 185 MET A O 1
ATOM 1438 N N . PRO A 1 186 ? 11.464 -24.762 3.738 1.00 11.32 186 PRO A N 1
ATOM 1439 C CA . PRO A 1 186 ? 10.088 -24.230 3.765 1.00 13.34 186 PRO A CA 1
ATOM 1440 C C . PRO A 1 186 ? 9.901 -22.984 4.630 1.00 9.07 186 PRO A C 1
ATOM 1441 O O . PRO A 1 186 ? 9.102 -22.108 4.271 1.00 11.41 186 PRO A O 1
ATOM 1445 N N . SER A 1 187 ? 10.604 -22.886 5.759 1.00 11.65 187 SER A N 1
ATOM 1446 C CA . SER A 1 187 ? 10.504 -21.692 6.608 1.00 9.85 187 SER A CA 1
ATOM 1447 C C . SER A 1 187 ? 11.159 -20.471 5.987 1.00 13.76 187 SER A C 1
ATOM 1448 O O . SER A 1 187 ? 10.967 -19.359 6.494 1.00 9.94 187 SER A O 1
ATOM 1451 N N . ALA A 1 188 ? 11.944 -20.642 4.929 1.00 11.07 188 ALA A N 1
ATOM 1452 C CA . ALA A 1 188 ? 12.524 -19.533 4.199 1.00 11.37 188 ALA A CA 1
ATOM 1453 C C . ALA A 1 188 ? 11.746 -19.194 2.934 1.00 10.67 188 ALA A C 1
ATOM 1454 O O . ALA A 1 188 ? 12.220 -18.395 2.119 1.00 12.78 188 ALA A O 1
ATOM 1456 N N . ALA A 1 189 ? 10.552 -19.757 2.765 1.00 9.25 189 ALA A N 1
ATOM 1457 C CA . ALA A 1 189 ? 9.754 -19.456 1.582 1.00 12.65 189 ALA A CA 1
ATOM 1458 C C . ALA A 1 189 ? 9.585 -17.939 1.446 1.00 8.19 189 ALA A C 1
ATOM 1459 O O . ALA A 1 189 ? 9.195 -17.280 2.424 1.00 10.74 189 ALA A O 1
ATOM 1461 N N . PRO A 1 190 ? 9.814 -17.372 0.269 1.00 9.38 190 PRO A N 1
ATOM 1462 C CA . PRO A 1 190 ? 9.696 -15.903 0.127 1.00 15.08 190 PRO A CA 1
ATOM 1463 C C . PRO A 1 190 ? 8.358 -15.340 0.567 1.00 15.07 190 PRO A C 1
ATOM 1464 O O . PRO A 1 190 ? 8.321 -14.263 1.167 1.00 11.23 190 PRO A O 1
ATOM 1468 N N . ALA A 1 191 ? 7.250 -16.017 0.270 1.00 10.46 191 ALA A N 1
ATOM 1469 C CA . ALA A 1 191 ? 5.936 -15.482 0.567 1.00 12.37 191 ALA A CA 1
ATOM 1470 C C . ALA A 1 191 ? 5.675 -15.347 2.062 1.00 10.93 191 ALA A C 1
ATOM 1471 O O . ALA A 1 191 ? 4.812 -14.563 2.465 1.00 14.77 191 ALA A O 1
ATOM 1473 N N . ALA A 1 192 ? 6.400 -16.086 2.892 1.00 7.20 192 ALA A N 1
ATOM 1474 C CA . ALA A 1 192 ? 6.195 -16.054 4.331 1.00 12.64 192 ALA A CA 1
ATOM 1475 C C . ALA A 1 192 ? 7.238 -15.224 5.064 1.00 11.96 192 ALA A C 1
ATOM 1476 O O . ALA A 1 192 ? 7.141 -15.085 6.290 1.00 12.81 192 ALA A O 1
ATOM 1478 N N . THR A 1 193 ? 8.195 -14.659 4.350 1.00 7.90 193 THR A N 1
ATOM 1479 C CA . THR A 1 193 ? 9.371 -14.051 4.980 1.00 6.68 193 THR A CA 1
ATOM 1480 C C . THR A 1 193 ? 9.688 -12.678 4.415 1.00 9.02 193 THR A C 1
ATOM 1481 O O . THR A 1 193 ? 10.817 -12.187 4.578 1.00 8.86 193 THR A O 1
ATOM 1485 N N . GLY A 1 194 ? 8.726 -12.031 3.770 1.00 8.81 194 GLY A N 1
ATOM 1486 C CA . GLY A 1 194 ? 8.944 -10.698 3.248 1.00 10.94 194 GLY A CA 1
ATOM 1487 C C . GLY A 1 194 ? 8.649 -9.602 4.258 1.00 8.28 194 GLY A C 1
ATOM 1488 O O . GLY A 1 194 ? 8.016 -9.833 5.287 1.00 8.96 194 GLY A O 1
ATOM 1489 N N . VAL A 1 195 ? 9.133 -8.403 3.945 1.00 8.25 195 VAL A N 1
ATOM 1490 C CA . VAL A 1 195 ? 8.894 -7.232 4.796 1.00 6.93 195 VAL A CA 1
ATOM 1491 C C . VAL A 1 195 ? 7.487 -6.741 4.482 1.00 8.08 195 VAL A C 1
ATOM 1492 O O . VAL A 1 195 ? 7.223 -6.368 3.327 1.00 11.30 195 VAL A O 1
ATOM 1496 N N . PRO A 1 196 ? 6.571 -6.726 5.440 1.00 7.05 196 PRO A N 1
ATOM 1497 C CA . PRO A 1 196 ? 5.215 -6.227 5.162 1.00 8.42 196 PRO A CA 1
ATOM 1498 C C . PRO A 1 196 ? 5.196 -4.700 5.081 1.00 7.70 196 PRO A C 1
ATOM 1499 O O . PRO A 1 196 ? 6.144 -4.018 5.454 1.00 8.71 196 PRO A O 1
ATOM 1503 N N . THR A 1 197 ? 4.078 -4.179 4.587 1.00 11.90 197 THR A N 1
ATOM 1504 C CA . THR A 1 197 ? 3.827 -2.738 4.576 1.00 10.91 197 THR A CA 1
ATOM 1505 C C . THR A 1 197 ? 3.030 -2.331 5.813 1.00 7.79 197 THR A C 1
ATOM 1506 O O . THR A 1 197 ? 2.430 -3.157 6.492 1.00 12.15 197 THR A O 1
ATOM 1510 N N . TRP A 1 198 ? 3.012 -1.011 6.086 1.00 9.61 198 TRP A N 1
ATOM 1511 C CA . TRP A 1 198 ? 2.255 -0.531 7.237 1.00 9.12 198 TRP A CA 1
ATOM 1512 C C . TRP A 1 198 ? 0.771 -0.864 7.086 1.00 9.68 198 TRP A C 1
ATOM 1513 O O . TRP A 1 198 ? 0.103 -1.164 8.078 1.00 12.56 198 TRP A O 1
ATOM 1524 N N . GLN A 1 199 ? 0.254 -0.857 5.859 1.00 11.75 199 GLN A N 1
ATOM 1525 C CA . GLN A 1 199 ? -1.139 -1.258 5.650 1.00 14.01 199 GLN A CA 1
ATOM 1526 C C . GLN A 1 199 ? -1.357 -2.715 6.037 1.00 16.98 199 GLN A C 1
ATOM 1527 O O . GLN A 1 199 ? -2.365 -3.059 6.669 1.00 15.82 199 GLN A O 1
ATOM 1533 N N . GLU A 1 200 ? -0.404 -3.584 5.690 1.00 12.88 200 GLU A N 1
ATOM 1534 C CA . GLU A 1 200 ? -0.544 -5.010 5.921 1.00 13.76 200 GLU A CA 1
ATOM 1535 C C . GLU A 1 200 ? -0.438 -5.387 7.388 1.00 20.10 200 GLU A C 1
ATOM 1536 O O . GLU A 1 200 ? -0.998 -6.405 7.802 1.00 23.21 200 GLU A O 1
ATOM 1542 N N . VAL A 1 201 ? 0.287 -4.603 8.193 1.00 14.49 201 VAL A N 1
ATOM 1543 C CA . VAL A 1 201 ? 0.355 -4.866 9.625 1.00 14.56 201 VAL A CA 1
ATOM 1544 C C . VAL A 1 201 ? -0.835 -4.281 10.374 1.00 19.06 201 VAL A C 1
ATOM 1545 O O . VAL A 1 201 ? -0.944 -4.470 11.590 1.00 23.69 201 VAL A O 1
ATOM 1549 N N . GLY A 1 202 ? -1.717 -3.571 9.692 1.00 17.66 202 GLY A N 1
ATOM 1550 C CA . GLY A 1 202 ? -3.004 -3.199 10.252 1.00 17.96 202 GLY A CA 1
ATOM 1551 C C . GLY A 1 202 ? -3.214 -1.728 10.511 1.00 17.99 202 GLY A C 1
ATOM 1552 O O . GLY A 1 202 ? -4.286 -1.359 10.988 1.00 17.21 202 GLY A O 1
ATOM 1553 N N . PHE A 1 203 ? -2.247 -0.861 10.199 1.00 18.67 203 PHE A N 1
ATOM 1554 C CA . PHE A 1 203 ? -2.455 0.562 10.413 1.00 19.44 203 PHE A CA 1
ATOM 1555 C C . PHE A 1 203 ? -3.437 1.115 9.392 1.00 18.12 203 PHE A C 1
ATOM 1556 O O . PHE A 1 203 ? -3.416 0.742 8.217 1.00 17.68 203 PHE A O 1
ATOM 1564 N N . LYS A 1 204 ? -4.300 2.025 9.854 1.00 19.30 204 LYS A N 1
ATOM 1565 C CA . LYS A 1 204 ? -5.341 2.605 9.015 1.00 21.26 204 LYS A CA 1
ATOM 1566 C C . LYS A 1 204 ? -5.033 4.026 8.568 1.00 27.71 204 LYS A C 1
ATOM 1567 O O . LYS A 1 204 ? -5.642 4.498 7.603 1.00 30.45 204 LYS A O 1
ATOM 1570 N N . GLU A 1 205 ? -4.111 4.723 9.244 1.00 15.93 205 GLU A N 1
ATOM 1571 C CA . GLU A 1 205 ? -3.692 6.065 8.830 1.00 14.24 205 GLU A CA 1
ATOM 1572 C C . GLU A 1 205 ? -2.220 6.022 8.400 1.00 11.28 205 GLU A C 1
ATOM 1573 O O . GLU A 1 205 ? -1.447 5.249 8.975 1.00 17.30 205 GLU A O 1
ATOM 1577 N N . PRO A 1 206 ? -1.833 6.799 7.396 1.00 13.65 206 PRO A N 1
ATOM 1578 C CA . PRO A 1 206 ? -0.463 6.710 6.869 1.00 10.15 206 PRO A CA 1
ATOM 1579 C C . PRO A 1 206 ? 0.526 7.423 7.769 1.00 13.38 206 PRO A C 1
ATOM 1580 O O . PRO A 1 206 ? 0.151 8.353 8.514 1.00 14.52 206 PRO A O 1
ATOM 1584 N N . PRO A 1 207 ? 1.797 7.033 7.708 1.00 9.56 207 PRO A N 1
ATOM 1585 C CA . PRO A 1 207 ? 2.837 7.797 8.425 1.00 7.50 207 PRO A CA 1
ATOM 1586 C C . PRO A 1 207 ? 3.036 9.169 7.826 1.00 14.29 207 PRO A C 1
ATOM 1587 O O . PRO A 1 207 ? 3.048 9.349 6.607 1.00 18.06 207 PRO A O 1
ATOM 1591 N N . LEU A 1 208 ? 3.198 10.163 8.699 1.00 7.90 208 LEU A N 1
ATOM 1592 C CA . LEU A 1 208 ? 3.461 11.516 8.273 1.00 8.02 208 LEU A CA 1
ATOM 1593 C C . LEU A 1 208 ? 4.891 11.984 8.530 1.00 11.67 208 LEU A C 1
ATOM 1594 O O . LEU A 1 208 ? 5.244 13.089 8.122 1.00 9.69 208 LEU A O 1
ATOM 1599 N N . THR A 1 209 ? 5.733 11.185 9.189 1.00 7.32 209 THR A N 1
ATOM 1600 C CA . THR A 1 209 ? 7.060 11.677 9.517 1.00 5.25 209 THR A CA 1
ATOM 1601 C C . THR A 1 209 ? 7.902 11.893 8.255 1.00 9.90 209 THR A C 1
ATOM 1602 O O . THR A 1 209 ? 7.699 11.248 7.205 1.00 11.51 209 THR A O 1
ATOM 1606 N N . VAL A 1 210 ? 8.861 12.811 8.358 1.00 6.42 210 VAL A N 1
ATOM 1607 C CA . VAL A 1 210 ? 9.716 13.202 7.249 1.00 6.09 210 VAL A CA 1
ATOM 1608 C C . VAL A 1 210 ? 11.069 12.492 7.249 1.00 8.31 210 VAL A C 1
ATOM 1609 O O . VAL A 1 210 ? 11.890 12.746 6.359 1.00 14.09 210 VAL A O 1
ATOM 1613 N N . PHE A 1 211 ? 11.332 11.615 8.214 1.00 7.28 211 PHE A N 1
ATOM 1614 C CA . PHE A 1 211 ? 12.608 10.929 8.316 1.00 5.89 211 PHE A CA 1
ATOM 1615 C C . PHE A 1 211 ? 12.416 9.466 7.931 1.00 6.47 211 PHE A C 1
ATOM 1616 O O . PHE A 1 211 ? 11.579 8.777 8.507 1.00 7.38 211 PHE A O 1
ATOM 1624 N N . LYS A 1 212 ? 13.152 9.036 6.917 1.00 7.13 212 LYS A N 1
ATOM 1625 C CA . LYS A 1 212 ? 13.004 7.696 6.369 1.00 8.86 212 LYS A CA 1
ATOM 1626 C C . LYS A 1 212 ? 13.955 6.717 7.056 1.00 7.44 212 LYS A C 1
ATOM 1627 O O . LYS A 1 212 ? 15.083 7.056 7.418 1.00 6.90 212 LYS A O 1
ATOM 1630 N N . GLY A 1 213 ? 13.486 5.479 7.209 1.00 6.12 213 GLY A N 1
ATOM 1631 C CA . GLY A 1 213 ? 14.267 4.495 7.935 1.00 4.03 213 GLY A CA 1
ATOM 1632 C C . GLY A 1 213 ? 15.406 3.910 7.132 1.00 6.42 213 GLY A C 1
ATOM 1633 O O . GLY A 1 213 ? 15.505 4.063 5.911 1.00 6.54 213 GLY A O 1
ATOM 1634 N N . GLY A 1 214 ? 16.297 3.230 7.843 1.00 7.66 214 GLY A N 1
ATOM 1635 C CA . GLY A 1 214 ? 17.239 2.338 7.212 1.00 4.84 214 GLY A CA 1
ATOM 1636 C C . GLY A 1 214 ? 18.689 2.826 7.314 1.00 6.56 214 GLY A C 1
ATOM 1637 O O . GLY A 1 214 ? 18.983 4.019 7.501 1.00 6.20 214 GLY A O 1
ATOM 1638 N N . GLU A 1 215 ? 19.590 1.870 7.128 1.00 5.31 215 GLU A N 1
ATOM 1639 C CA . GLU A 1 215 ? 21.029 2.102 7.182 1.00 3.41 215 GLU A CA 1
ATOM 1640 C C . GLU A 1 215 ? 21.481 3.049 6.077 1.00 5.24 215 GLU A C 1
ATOM 1641 O O . GLU A 1 215 ? 22.335 3.888 6.303 1.00 6.33 215 GLU A O 1
ATOM 1647 N N . THR A 1 216 ? 20.930 2.912 4.873 1.00 6.08 216 THR A N 1
ATOM 1648 C CA . THR A 1 216 ? 21.345 3.784 3.777 1.00 8.06 216 THR A CA 1
ATOM 1649 C C . THR A 1 216 ? 21.055 5.243 4.114 1.00 6.30 216 THR A C 1
ATOM 1650 O O . THR A 1 216 ? 21.922 6.107 3.975 1.00 8.19 216 THR A O 1
ATOM 1654 N N . GLU A 1 217 ? 19.864 5.526 4.624 1.00 7.62 217 GLU A N 1
ATOM 1655 C CA . GLU A 1 217 ? 19.548 6.889 5.057 1.00 7.72 217 GLU A CA 1
ATOM 1656 C C . GLU A 1 217 ? 20.397 7.307 6.252 1.00 8.47 217 GLU A C 1
ATOM 1657 O O . GLU A 1 217 ? 20.854 8.447 6.307 1.00 8.01 217 GLU A O 1
ATOM 1663 N N . ALA A 1 218 ? 20.647 6.381 7.193 1.00 4.99 218 ALA A N 1
ATOM 1664 C CA . ALA A 1 218 ? 21.474 6.700 8.354 1.00 6.48 218 ALA A CA 1
ATOM 1665 C C . ALA A 1 218 ? 22.849 7.186 7.921 1.00 7.03 218 ALA A C 1
ATOM 1666 O O . ALA A 1 218 ? 23.345 8.202 8.428 1.00 7.00 218 ALA A O 1
ATOM 1668 N N . LEU A 1 219 ? 23.491 6.463 6.994 1.00 6.77 219 LEU A N 1
ATOM 1669 C CA . LEU A 1 219 ? 24.847 6.810 6.584 1.00 6.33 219 LEU A CA 1
ATOM 1670 C C . LEU A 1 219 ? 24.843 8.112 5.801 1.00 5.10 219 LEU A C 1
ATOM 1671 O O . LEU A 1 219 ? 25.745 8.937 5.963 1.00 7.60 219 LEU A O 1
ATOM 1676 N N . ALA A 1 220 ? 23.819 8.328 4.999 1.00 5.90 220 ALA A N 1
ATOM 1677 C CA . ALA A 1 220 ? 23.688 9.613 4.291 1.00 7.89 220 ALA A CA 1
ATOM 1678 C C . ALA A 1 220 ? 23.575 10.768 5.270 1.00 9.42 220 ALA A C 1
ATOM 1679 O O . ALA A 1 220 ? 24.179 11.826 5.061 1.00 9.68 220 ALA A O 1
ATOM 1681 N N . ARG A 1 221 ? 22.768 10.603 6.319 1.00 9.03 221 ARG A N 1
ATOM 1682 C CA A ARG A 1 221 ? 22.606 11.672 7.298 0.42 10.02 221 ARG A CA 1
ATOM 1683 C CA B ARG A 1 221 ? 22.609 11.676 7.289 0.58 10.05 221 ARG A CA 1
ATOM 1684 C C . ARG A 1 221 ? 23.874 11.856 8.125 1.00 5.98 221 ARG A C 1
ATOM 1685 O O . ARG A 1 221 ? 24.195 12.980 8.527 1.00 10.43 221 ARG A O 1
ATOM 1700 N N . LEU A 1 222 ? 24.609 10.767 8.388 1.00 7.68 222 LEU A N 1
ATOM 1701 C CA . LEU A 1 222 ? 25.914 10.900 9.022 1.00 4.00 222 LEU A CA 1
ATOM 1702 C C . LEU A 1 222 ? 26.836 11.779 8.174 1.00 7.55 222 LEU A C 1
ATOM 1703 O O . LEU A 1 222 ? 27.476 12.696 8.678 1.00 10.75 222 LEU A O 1
ATOM 1708 N N . GLU A 1 223 ? 26.900 11.508 6.877 1.00 9.41 223 GLU A N 1
ATOM 1709 C CA . GLU A 1 223 ? 27.787 12.288 6.018 1.00 8.82 223 GLU A CA 1
ATOM 1710 C C . GLU A 1 223 ? 27.333 13.746 5.958 1.00 12.15 223 GLU A C 1
ATOM 1711 O O . GLU A 1 223 ? 28.164 14.653 5.931 1.00 14.78 223 GLU A O 1
ATOM 1717 N N . ALA A 1 224 ? 26.021 13.993 5.963 1.00 12.01 224 ALA A N 1
ATOM 1718 C CA . ALA A 1 224 ? 25.533 15.367 5.959 1.00 17.12 224 ALA A CA 1
ATOM 1719 C C . ALA A 1 224 ? 25.980 16.098 7.215 1.00 16.93 224 ALA A C 1
ATOM 1720 O O . ALA A 1 224 ? 26.380 17.267 7.158 1.00 15.66 224 ALA A O 1
ATOM 1722 N N . ALA A 1 225 ? 25.925 15.424 8.363 1.00 12.99 225 ALA A N 1
ATOM 1723 C CA . ALA A 1 225 ? 26.364 16.046 9.609 1.00 16.86 225 ALA A CA 1
ATOM 1724 C C . ALA A 1 225 ? 27.842 16.385 9.569 1.00 15.52 225 ALA A C 1
ATOM 1725 O O . ALA A 1 225 ? 28.262 17.387 10.168 1.00 18.50 225 ALA A O 1
ATOM 1727 N N . PHE A 1 226 ? 28.641 15.595 8.855 1.00 9.35 226 PHE A N 1
ATOM 1728 C CA . PHE A 1 226 ? 30.089 15.766 8.841 1.00 7.47 226 PHE A CA 1
ATOM 1729 C C . PHE A 1 226 ? 30.568 16.596 7.655 1.00 15.28 226 PHE A C 1
ATOM 1730 O O . PHE A 1 226 ? 31.778 16.763 7.483 1.00 18.28 226 PHE A O 1
ATOM 1738 N N . GLN A 1 227 ? 29.636 17.158 6.866 1.00 17.78 227 GLN A N 1
ATOM 1739 C CA . GLN A 1 227 ? 30.043 18.000 5.738 1.00 20.34 227 GLN A CA 1
ATOM 1740 C C . GLN A 1 227 ? 30.706 19.291 6.197 1.00 17.74 227 GLN A C 1
ATOM 1741 O O . GLN A 1 227 ? 31.504 19.865 5.456 1.00 17.90 227 GLN A O 1
ATOM 1747 N N . ASP A 1 228 ? 30.398 19.766 7.403 1.00 14.62 228 ASP A N 1
ATOM 1748 C CA . ASP A 1 228 ? 31.063 20.928 7.981 1.00 15.62 228 ASP A CA 1
ATOM 1749 C C . ASP A 1 228 ? 31.781 20.473 9.242 1.00 12.02 228 ASP A C 1
ATOM 1750 O O . ASP A 1 228 ? 31.183 20.443 10.330 1.00 12.31 228 ASP A O 1
ATOM 1755 N N . PRO A 1 229 ? 33.060 20.125 9.153 1.00 12.64 229 PRO A N 1
ATOM 1756 C CA . PRO A 1 229 ? 33.778 19.681 10.362 1.00 11.72 229 PRO A CA 1
ATOM 1757 C C . PRO A 1 229 ? 33.877 20.738 11.433 1.00 11.95 229 PRO A C 1
ATOM 1758 O O . PRO A 1 229 ? 34.015 20.384 12.606 1.00 13.07 229 PRO A O 1
ATOM 1762 N N . LYS A 1 230 ? 33.810 22.027 11.084 1.00 12.70 230 LYS A N 1
ATOM 1763 C CA . LYS A 1 230 ? 33.847 23.064 12.100 1.00 12.77 230 LYS A CA 1
ATOM 1764 C C . LYS A 1 230 ? 32.574 23.069 12.933 1.00 7.94 230 LYS A C 1
ATOM 1765 O O . LYS A 1 230 ? 32.621 23.341 14.137 1.00 10.75 230 LYS A O 1
ATOM 1771 N N . TRP A 1 231 ? 31.428 22.782 12.304 1.00 12.98 231 TRP A N 1
ATOM 1772 C CA . TRP A 1 231 ? 30.190 22.630 13.062 1.00 10.49 231 TRP A CA 1
ATOM 1773 C C . TRP A 1 231 ? 30.272 21.418 13.989 1.00 7.18 231 TRP A C 1
ATOM 1774 O O . TRP A 1 231 ? 29.878 21.508 15.153 1.00 10.64 231 TRP A O 1
ATOM 1785 N N . VAL A 1 232 ? 30.810 20.316 13.489 1.00 8.89 232 VAL A N 1
ATOM 1786 C CA . VAL A 1 232 ? 30.970 19.112 14.316 1.00 8.65 232 VAL A CA 1
ATOM 1787 C C . VAL A 1 232 ? 31.878 19.416 15.495 1.00 8.97 232 VAL A C 1
ATOM 1788 O O . VAL A 1 232 ? 31.564 19.109 16.646 1.00 9.17 232 VAL A O 1
ATOM 1792 N N . ALA A 1 233 ? 33.007 20.086 15.227 1.00 10.97 233 ALA A N 1
ATOM 1793 C CA . ALA A 1 233 ? 33.992 20.322 16.266 1.00 11.63 233 ALA A CA 1
ATOM 1794 C C . ALA A 1 233 ? 33.493 21.259 17.345 1.00 8.41 233 ALA A C 1
ATOM 1795 O O . ALA A 1 233 ? 33.819 21.076 18.522 1.00 10.60 233 ALA A O 1
ATOM 1797 N N . GLY A 1 234 ? 32.721 22.287 16.974 1.00 9.56 234 GLY A N 1
ATOM 1798 C CA . GLY A 1 234 ? 32.281 23.328 17.872 1.00 8.54 234 GLY A CA 1
ATOM 1799 C C . GLY A 1 234 ? 30.918 23.110 18.496 1.00 7.25 234 GLY A C 1
ATOM 1800 O O . GLY A 1 234 ? 30.481 23.918 19.316 1.00 11.81 234 GLY A O 1
ATOM 1801 N N . PHE A 1 235 ? 30.270 22.007 18.143 1.00 8.41 235 PHE A N 1
ATOM 1802 C CA . PHE A 1 235 ? 28.921 21.694 18.612 1.00 7.01 235 PHE A CA 1
ATOM 1803 C C . PHE A 1 235 ? 28.795 21.846 20.121 1.00 6.62 235 PHE A C 1
ATOM 1804 O O . PHE A 1 235 ? 29.539 21.224 20.901 1.00 7.37 235 PHE A O 1
ATOM 1812 N N . GLN A 1 236 ? 27.823 22.633 20.550 1.00 6.95 236 GLN A N 1
ATOM 1813 C CA . GLN A 1 236 ? 27.488 22.754 21.973 1.00 7.89 236 GLN A CA 1
ATOM 1814 C C . GLN A 1 236 ? 25.976 22.534 22.116 1.00 5.61 236 GLN A C 1
ATOM 1815 O O . GLN A 1 236 ? 25.171 23.424 21.825 1.00 6.87 236 GLN A O 1
ATOM 1821 N N . LYS A 1 237 ? 25.604 21.347 22.598 1.00 5.59 237 LYS A N 1
ATOM 1822 C CA . LYS A 1 237 ? 24.189 20.973 22.617 1.00 4.15 237 LYS A CA 1
ATOM 1823 C C . LYS A 1 237 ? 23.272 21.999 23.255 1.00 6.45 237 LYS A C 1
ATOM 1824 O O . LYS A 1 237 ? 22.222 22.295 22.668 1.00 6.37 237 LYS A O 1
ATOM 1830 N N . PRO A 1 238 ? 23.576 22.582 24.422 1.00 6.06 238 PRO A N 1
ATOM 1831 C CA . PRO A 1 238 ? 22.626 23.493 25.059 1.00 5.86 238 PRO A CA 1
ATOM 1832 C C . PRO A 1 238 ? 22.419 24.791 24.293 1.00 7.70 238 PRO A C 1
ATOM 1833 O O . PRO A 1 238 ? 21.487 25.532 24.623 1.00 11.44 238 PRO A O 1
ATOM 1837 N N . ASP A 1 239 ? 23.262 25.090 23.306 1.00 7.97 239 ASP A N 1
ATOM 1838 C CA . ASP A 1 239 ? 23.173 26.310 22.527 1.00 8.81 239 ASP A CA 1
ATOM 1839 C C . ASP A 1 239 ? 22.442 26.130 21.209 1.00 11.78 239 ASP A C 1
ATOM 1840 O O . ASP A 1 239 ? 22.359 27.078 20.424 1.00 13.34 239 ASP A O 1
ATOM 1845 N N . THR A 1 240 ? 21.883 24.942 20.949 1.00 6.28 240 THR A N 1
ATOM 1846 C CA . THR A 1 240 ? 21.208 24.710 19.694 1.00 6.98 240 THR A CA 1
ATOM 1847 C C . THR A 1 240 ? 19.710 25.080 19.790 1.00 6.58 240 THR A C 1
ATOM 1848 O O . THR A 1 240 ? 19.125 25.164 20.871 1.00 9.27 240 THR A O 1
ATOM 1852 N N . ASP A 1 241 ? 19.108 25.284 18.624 1.00 4.72 241 ASP A N 1
ATOM 1853 C CA . ASP A 1 241 ? 17.836 25.989 18.492 1.00 4.80 241 ASP A CA 1
ATOM 1854 C C . ASP A 1 241 ? 16.688 25.000 18.374 1.00 4.15 241 ASP A C 1
ATOM 1855 O O . ASP A 1 241 ? 16.552 24.346 17.327 1.00 6.02 241 ASP A O 1
ATOM 1860 N N . PRO A 1 242 ? 15.838 24.871 19.393 1.00 6.04 242 PRO A N 1
ATOM 1861 C CA . PRO A 1 242 ? 14.719 23.908 19.308 1.00 3.99 242 PRO A CA 1
ATOM 1862 C C . PRO A 1 242 ? 13.612 24.295 18.328 1.00 3.75 242 PRO A C 1
ATOM 1863 O O . PRO A 1 242 ? 12.767 23.444 18.024 1.00 7.11 242 PRO A O 1
ATOM 1867 N N . SER A 1 243 ? 13.580 25.539 17.832 1.00 6.09 243 SER A N 1
ATOM 1868 C CA . SER A 1 243 ? 12.561 25.947 16.884 1.00 7.28 243 SER A CA 1
ATOM 1869 C C . SER A 1 243 ? 12.942 25.687 15.437 1.00 9.31 243 SER A C 1
ATOM 1870 O O . SER A 1 243 ? 12.112 25.921 14.552 1.00 5.92 243 SER A O 1
ATOM 1873 N N . ALA A 1 244 ? 14.172 25.257 15.169 1.00 8.23 244 ALA A N 1
ATOM 1874 C CA . ALA A 1 244 ? 14.603 24.984 13.808 1.00 5.79 244 ALA A CA 1
ATOM 1875 C C . ALA A 1 244 ? 14.018 23.644 13.376 1.00 8.04 244 ALA A C 1
ATOM 1876 O O . ALA A 1 244 ? 14.328 22.612 13.980 1.00 7.91 244 ALA A O 1
ATOM 1878 N N . TRP A 1 245 ? 13.172 23.664 12.349 1.00 7.39 245 TRP A N 1
ATOM 1879 C CA . TRP A 1 245 ? 12.565 22.443 11.825 1.00 8.93 245 TRP A CA 1
ATOM 1880 C C . TRP A 1 245 ? 12.893 22.187 10.368 1.00 10.38 245 TRP A C 1
ATOM 1881 O O . TRP A 1 245 ? 13.004 21.022 9.977 1.00 11.10 245 TRP A O 1
ATOM 1892 N N . GLU A 1 246 ? 13.049 23.234 9.551 1.00 12.44 246 GLU A N 1
ATOM 1893 C CA . GLU A 1 246 ? 13.422 23.032 8.155 1.00 12.20 246 GLU A CA 1
ATOM 1894 C C . GLU A 1 246 ? 14.815 22.430 8.060 1.00 12.31 246 GLU A C 1
ATOM 1895 O O . GLU A 1 246 ? 15.047 21.483 7.302 1.00 15.03 246 GLU A O 1
ATOM 1901 N N . LYS A 1 247 ? 15.741 22.952 8.849 1.00 10.00 247 LYS A N 1
ATOM 1902 C CA . LYS A 1 247 ? 17.079 22.376 9.021 1.00 12.27 247 LYS A CA 1
ATOM 1903 C C . LYS A 1 247 ? 17.244 22.208 10.526 1.00 6.94 247 LYS A C 1
ATOM 1904 O O . LYS A 1 247 ? 17.637 23.157 11.220 1.00 7.64 247 LYS A O 1
ATOM 1910 N N . PRO A 1 248 ? 16.905 21.033 11.069 1.00 8.97 248 PRO A N 1
ATOM 1911 C CA . PRO A 1 248 ? 17.032 20.828 12.514 1.00 8.82 248 PRO A CA 1
ATOM 1912 C C . PRO A 1 248 ? 18.431 21.184 13.009 1.00 9.06 248 PRO A C 1
ATOM 1913 O O . PRO A 1 248 ? 19.426 21.033 12.299 1.00 7.64 248 PRO A O 1
ATOM 1917 N N . ALA A 1 249 ? 18.506 21.658 14.255 1.00 6.32 249 ALA A N 1
ATOM 1918 C CA . ALA A 1 249 ? 19.755 22.185 14.787 1.00 6.95 249 ALA A CA 1
ATOM 1919 C C . ALA A 1 249 ? 20.698 21.108 15.308 1.00 6.81 249 ALA A C 1
ATOM 1920 O O . ALA A 1 249 ? 21.854 21.427 15.636 1.00 8.71 249 ALA A O 1
ATOM 1922 N N . THR A 1 250 ? 20.236 19.879 15.443 1.00 5.46 250 THR A N 1
ATOM 1923 C CA . THR A 1 250 ? 21.078 18.750 15.826 1.00 6.72 250 THR A CA 1
ATOM 1924 C C . THR A 1 250 ? 21.002 17.709 14.701 1.00 5.61 250 THR A C 1
ATOM 1925 O O . THR A 1 250 ? 20.425 17.965 13.638 1.00 7.11 250 THR A O 1
ATOM 1929 N N . THR A 1 251 ? 21.643 16.542 14.898 1.00 3.98 251 THR A N 1
ATOM 1930 C CA . THR A 1 251 ? 21.887 15.643 13.780 1.00 5.66 251 THR A CA 1
ATOM 1931 C C . THR A 1 251 ? 20.666 14.852 13.305 1.00 4.22 251 THR A C 1
ATOM 1932 O O . THR A 1 251 ? 20.681 14.378 12.159 1.00 5.42 251 THR A O 1
ATOM 1936 N N . VAL A 1 252 ? 19.651 14.672 14.154 1.00 3.59 252 VAL A N 1
ATOM 1937 C CA . VAL A 1 252 ? 18.537 13.755 13.967 1.00 3.31 252 VAL A CA 1
ATOM 1938 C C . VAL A 1 252 ? 19.040 12.354 13.610 1.00 5.47 252 VAL A C 1
ATOM 1939 O O . VAL A 1 252 ? 18.429 11.633 12.814 1.00 6.07 252 VAL A O 1
ATOM 1943 N N . LEU A 1 253 ? 20.144 11.939 14.209 1.00 3.79 253 LEU A N 1
ATOM 1944 C CA . LEU A 1 253 ? 20.584 10.564 14.059 1.00 2.89 253 LEU A CA 1
ATOM 1945 C C . LEU A 1 253 ? 19.935 9.647 15.096 1.00 2.12 253 LEU A C 1
ATOM 1946 O O . LEU A 1 253 ? 20.127 8.432 15.047 1.00 4.02 253 LEU A O 1
ATOM 1951 N N . SER A 1 254 ? 19.158 10.205 16.028 1.00 4.63 254 SER A N 1
ATOM 1952 C CA . SER A 1 254 ? 18.641 9.387 17.120 1.00 3.83 254 SER A CA 1
ATOM 1953 C C . SER A 1 254 ? 17.770 8.211 16.667 1.00 4.90 254 SER A C 1
ATOM 1954 O O . SER A 1 254 ? 17.889 7.138 17.273 1.00 4.20 254 SER A O 1
ATOM 1957 N N . PRO A 1 255 ? 16.884 8.322 15.675 1.00 4.56 255 PRO A N 1
ATOM 1958 C CA . PRO A 1 255 ? 16.128 7.113 15.292 1.00 5.00 255 PRO A CA 1
ATOM 1959 C C . PRO A 1 255 ? 17.024 6.039 14.717 1.00 6.29 255 PRO A C 1
ATOM 1960 O O . PRO A 1 255 ? 16.795 4.834 14.906 1.00 5.32 255 PRO A O 1
ATOM 1964 N N . TYR A 1 256 ? 18.049 6.467 13.979 1.00 4.35 256 TYR A N 1
ATOM 1965 C CA . TYR A 1 256 ? 19.003 5.544 13.375 1.00 5.56 256 TYR A CA 1
ATOM 1966 C C . TYR A 1 256 ? 19.852 4.859 14.436 1.00 5.07 256 TYR A C 1
ATOM 1967 O O . TYR A 1 256 ? 20.103 3.651 14.351 1.00 3.96 256 TYR A O 1
ATOM 1976 N N . LEU A 1 257 ? 20.269 5.603 15.459 1.00 3.91 257 LEU A N 1
ATOM 1977 C CA . LEU A 1 257 ? 21.003 4.994 16.564 1.00 3.42 257 LEU A CA 1
ATOM 1978 C C . LEU A 1 257 ? 20.102 4.073 17.385 1.00 1.78 257 LEU A C 1
ATOM 1979 O O . LEU A 1 257 ? 20.556 3.031 17.856 1.00 3.27 257 LEU A O 1
ATOM 1984 N N . LYS A 1 258 ? 18.823 4.445 17.568 1.00 3.83 258 LYS A N 1
ATOM 1985 C CA . LYS A 1 258 ? 17.886 3.624 18.310 1.00 2.91 258 LYS A CA 1
ATOM 1986 C C . LYS A 1 258 ? 17.727 2.235 17.675 1.00 3.30 258 LYS A C 1
ATOM 1987 O O . LYS A 1 258 ? 17.751 1.206 18.384 1.00 4.18 258 LYS A O 1
ATOM 1993 N N . PHE A 1 259 ? 17.539 2.192 16.361 1.00 4.58 259 PHE A N 1
ATOM 1994 C CA . PHE A 1 259 ? 17.368 0.935 15.637 1.00 4.27 259 PHE A CA 1
ATOM 1995 C C . PHE A 1 259 ? 18.691 0.281 15.224 1.00 4.28 259 PHE A C 1
ATOM 1996 O O . PHE A 1 259 ? 18.667 -0.869 14.741 1.00 5.33 259 PHE A O 1
ATOM 2004 N N . GLY A 1 260 ? 19.824 0.935 15.400 1.00 3.13 260 GLY A N 1
ATOM 2005 C CA . GLY A 1 260 ? 21.083 0.386 14.955 1.00 5.98 260 GLY A CA 1
ATOM 2006 C C . GLY A 1 260 ? 21.335 0.513 13.473 1.00 6.43 260 GLY A C 1
ATOM 2007 O O . GLY A 1 260 ? 22.283 -0.107 12.960 1.00 4.93 260 GLY A O 1
ATOM 2008 N N . CYS A 1 261 ? 20.521 1.285 12.770 1.00 3.70 261 CYS A N 1
ATOM 2009 C CA . CYS A 1 261 ? 20.812 1.646 11.388 1.00 5.72 261 CYS A CA 1
ATOM 2010 C C . CYS A 1 261 ? 22.137 2.379 11.272 1.00 7.01 261 CYS A C 1
ATOM 2011 O O . CYS A 1 261 ? 22.802 2.297 10.225 1.00 5.74 261 CYS A O 1
ATOM 2014 N N . LEU A 1 262 ? 22.521 3.121 12.317 1.00 6.47 262 LEU A N 1
ATOM 2015 C CA . LEU A 1 262 ? 23.824 3.758 12.429 1.00 5.99 262 LEU A CA 1
ATOM 2016 C C . LEU A 1 262 ? 24.546 3.148 13.608 1.00 5.14 262 LEU A C 1
ATOM 2017 O O . LEU A 1 262 ? 23.970 3.030 14.688 1.00 5.73 262 LEU A O 1
ATOM 2022 N N . SER A 1 263 ? 25.802 2.785 13.401 1.00 3.95 263 SER A N 1
ATOM 2023 C CA . SER A 1 263 ? 26.653 2.326 14.487 1.00 5.38 263 SER A CA 1
ATOM 2024 C C . SER A 1 263 ? 27.090 3.482 15.382 1.00 4.41 263 SER A C 1
ATOM 2025 O O . SER A 1 263 ? 27.633 4.485 14.893 1.00 4.60 263 SER A O 1
ATOM 2028 N N . ALA A 1 264 ? 26.945 3.293 16.699 1.00 4.62 264 ALA A N 1
ATOM 2029 C CA . ALA A 1 264 ? 27.473 4.277 17.638 1.00 4.29 264 ALA A CA 1
ATOM 2030 C C . ALA A 1 264 ? 28.996 4.374 17.556 1.00 3.49 264 ALA A C 1
ATOM 2031 O O . ALA A 1 264 ? 29.554 5.468 17.658 1.00 4.54 264 ALA A O 1
ATOM 2033 N N . ARG A 1 265 ? 29.667 3.232 17.375 1.00 7.46 265 ARG A N 1
ATOM 2034 C CA . ARG A 1 265 ? 31.138 3.220 17.297 1.00 5.07 265 ARG A CA 1
ATOM 2035 C C . ARG A 1 265 ? 31.645 3.905 16.042 1.00 3.24 265 ARG A C 1
ATOM 2036 O O . ARG A 1 265 ? 32.676 4.601 16.084 1.00 6.40 265 ARG A O 1
ATOM 2044 N N . LEU A 1 266 ? 30.946 3.749 14.922 1.00 5.67 266 LEU A N 1
ATOM 2045 C CA . LEU A 1 266 ? 31.301 4.503 13.726 1.00 6.89 266 LEU A CA 1
ATOM 2046 C C . LEU A 1 266 ? 31.182 6.000 13.980 1.00 7.21 266 LEU A C 1
ATOM 2047 O O . LEU A 1 266 ? 32.082 6.772 13.660 1.00 6.51 266 LEU A O 1
ATOM 2052 N N . PHE A 1 267 ? 30.036 6.431 14.519 1.00 4.26 267 PHE A N 1
ATOM 2053 C CA . PHE A 1 267 ? 29.824 7.841 14.801 1.00 4.23 267 PHE A CA 1
ATOM 2054 C C . PHE A 1 267 ? 30.947 8.379 15.682 1.00 6.64 267 PHE A C 1
ATOM 2055 O O . PHE A 1 267 ? 31.543 9.413 15.383 1.00 5.51 267 PHE A O 1
ATOM 2063 N N . HIS A 1 268 ? 31.275 7.652 16.739 1.00 5.22 268 HIS A N 1
ATOM 2064 C CA . HIS A 1 268 ? 32.333 8.059 17.665 1.00 6.54 268 HIS A CA 1
ATOM 2065 C C . HIS A 1 268 ? 33.688 8.146 16.962 1.00 5.82 268 HIS A C 1
ATOM 2066 O O . HIS A 1 268 ? 34.439 9.095 17.182 1.00 6.51 268 HIS A O 1
ATOM 2073 N N . ALA A 1 269 ? 34.014 7.145 16.144 1.00 7.29 269 ALA A N 1
ATOM 2074 C CA . ALA A 1 269 ? 35.297 7.147 15.435 1.00 7.75 269 ALA A CA 1
ATOM 2075 C C . ALA A 1 269 ? 35.388 8.340 14.498 1.00 10.57 269 ALA A C 1
ATOM 2076 O O . ALA A 1 269 ? 36.449 8.984 14.391 1.00 9.67 269 ALA A O 1
ATOM 2078 N N . ARG A 1 270 ? 34.283 8.674 13.830 1.00 9.12 270 ARG A N 1
ATOM 2079 C CA . ARG A 1 270 ? 34.273 9.825 12.940 1.00 9.91 270 ARG A CA 1
ATOM 2080 C C . ARG A 1 270 ? 34.434 11.123 13.730 1.00 10.96 270 ARG A C 1
ATOM 2081 O O . ARG A 1 270 ? 35.079 12.070 13.261 1.00 9.70 270 ARG A O 1
ATOM 2089 N N . LEU A 1 271 ? 33.852 11.202 14.936 1.00 6.95 271 LEU A N 1
ATOM 2090 C CA . LEU A 1 271 ? 34.056 12.366 15.783 1.00 7.14 271 LEU A CA 1
ATOM 2091 C C . LEU A 1 271 ? 35.525 12.520 16.171 1.00 8.49 271 LEU A C 1
ATOM 2092 O O . LEU A 1 271 ? 36.081 13.621 16.097 1.00 6.88 271 LEU A O 1
ATOM 2097 N N . LEU A 1 272 ? 36.165 11.422 16.592 1.00 9.15 272 LEU A N 1
ATOM 2098 C CA . LEU A 1 272 ? 37.560 11.528 17.015 1.00 9.83 272 LEU A CA 1
ATOM 2099 C C . LEU A 1 272 ? 38.447 11.986 15.863 1.00 10.95 272 LEU A C 1
ATOM 2100 O O . LEU A 1 272 ? 39.387 12.760 16.070 1.00 10.60 272 LEU A O 1
ATOM 2105 N N . GLU A 1 273 ? 38.145 11.548 14.647 1.00 8.77 273 GLU A N 1
ATOM 2106 C CA . GLU A 1 273 ? 38.902 12.002 13.480 1.00 11.84 273 GLU A CA 1
ATOM 2107 C C . GLU A 1 273 ? 38.839 13.518 13.344 1.00 11.44 273 GLU A C 1
ATOM 2108 O O . GLU A 1 273 ? 39.868 14.193 13.133 1.00 11.07 273 GLU A O 1
ATOM 2114 N N . VAL A 1 274 ? 37.634 14.083 13.447 1.00 8.47 274 VAL A N 1
ATOM 2115 C CA . VAL A 1 274 ? 37.466 15.530 13.380 1.00 12.15 274 VAL A CA 1
ATOM 2116 C C . VAL A 1 274 ? 38.180 16.197 14.539 1.00 9.32 274 VAL A C 1
ATOM 2117 O O . VAL A 1 274 ? 38.894 17.206 14.368 1.00 13.28 274 VAL A O 1
ATOM 2121 N N . TYR A 1 275 ? 38.018 15.661 15.741 1.00 8.91 275 TYR A N 1
ATOM 2122 C CA . TYR A 1 275 ? 38.585 16.276 16.926 1.00 8.41 275 TYR A CA 1
ATOM 2123 C C . TYR A 1 275 ? 40.111 16.346 16.839 1.00 9.49 275 TYR A C 1
ATOM 2124 O O . TYR A 1 275 ? 40.705 17.326 17.309 1.00 12.35 275 TYR A O 1
ATOM 2133 N N . ARG A 1 276 ? 40.725 15.352 16.221 1.00 11.75 276 ARG A N 1
ATOM 2134 C CA . ARG A 1 276 ? 42.193 15.354 16.089 1.00 17.29 276 ARG A CA 1
ATOM 2135 C C . ARG A 1 276 ? 42.667 16.510 15.215 1.00 24.50 276 ARG A C 1
ATOM 2136 O O . ARG A 1 276 ? 43.797 16.984 15.380 1.00 20.59 276 ARG A O 1
ATOM 2144 N N . ARG A 1 277 ? 41.832 16.961 14.275 1.00 17.72 277 ARG A N 1
ATOM 2145 C CA . ARG A 1 277 ? 42.161 18.101 13.422 1.00 22.65 277 ARG A CA 1
ATOM 2146 C C . ARG A 1 277 ? 41.675 19.432 13.980 1.00 31.93 277 ARG A C 1
ATOM 2147 O O . ARG A 1 277 ? 41.958 20.475 13.380 1.00 25.12 277 ARG A O 1
ATOM 2151 N N . HIS A 1 278 ? 40.956 19.427 15.103 1.00 19.93 278 HIS A N 1
ATOM 2152 C CA . HIS A 1 278 ? 40.412 20.640 15.708 1.00 13.97 278 HIS A CA 1
ATOM 2153 C C . HIS A 1 278 ? 40.623 20.591 17.210 1.00 27.43 278 HIS A C 1
ATOM 2154 O O . HIS A 1 278 ? 39.701 20.332 17.982 1.00 15.65 278 HIS A O 1
ATOM 2161 N N . PRO A 1 279 ? 41.843 20.849 17.676 1.00 42.92 279 PRO A N 1
ATOM 2162 C CA . PRO A 1 279 ? 42.113 20.717 19.118 1.00 28.26 279 PRO A CA 1
ATOM 2163 C C . PRO A 1 279 ? 41.306 21.650 20.017 1.00 22.42 279 PRO A C 1
ATOM 2164 O O . PRO A 1 279 ? 41.278 21.429 21.238 1.00 25.54 279 PRO A O 1
ATOM 2168 N N . ALA A 1 280 ? 40.645 22.682 19.489 1.00 18.47 280 ALA A N 1
ATOM 2169 C CA . ALA A 1 280 ? 39.766 23.509 20.286 1.00 16.58 280 ALA A CA 1
ATOM 2170 C C . ALA A 1 280 ? 38.316 22.980 20.312 1.00 10.53 280 ALA A C 1
ATOM 2171 O O . ALA A 1 280 ? 37.424 23.685 20.772 1.00 15.25 280 ALA A O 1
ATOM 2173 N N . HIS A 1 281 ? 38.107 21.771 19.827 1.00 12.83 281 HIS A N 1
ATOM 2174 C CA . HIS A 1 281 ? 36.759 21.207 19.740 1.00 11.14 281 HIS A CA 1
ATOM 2175 C C . HIS A 1 281 ? 36.101 21.174 21.111 1.00 9.06 281 HIS A C 1
ATOM 2176 O O . HIS A 1 281 ? 36.756 21.113 22.162 1.00 9.86 281 HIS A O 1
ATOM 2183 N N . SER A 1 282 ? 34.759 21.156 21.102 1.00 10.05 282 SER A N 1
ATOM 2184 C CA . SER A 1 282 ? 34.023 21.112 22.337 1.00 6.55 282 SER A CA 1
ATOM 2185 C C . SER A 1 282 ? 34.256 19.777 23.037 1.00 4.35 282 SER A C 1
ATOM 2186 O O . SER A 1 282 ? 34.580 18.764 22.408 1.00 6.55 282 SER A O 1
ATOM 2189 N N . GLN A 1 283 ? 34.061 19.789 24.333 1.00 8.81 283 GLN A N 1
ATOM 2190 C CA . GLN A 1 283 ? 34.285 18.653 25.205 1.00 4.86 283 GLN A CA 1
ATOM 2191 C C . GLN A 1 283 ? 32.961 18.211 25.814 1.00 6.44 283 GLN A C 1
ATOM 2192 O O . GLN A 1 283 ? 31.977 18.967 25.798 1.00 8.60 283 GLN A O 1
ATOM 2198 N N . PRO A 1 284 ? 32.901 17.007 26.387 1.00 7.11 284 PRO A N 1
ATOM 2199 C CA . PRO A 1 284 ? 31.688 16.589 27.065 1.00 6.31 284 PRO A CA 1
ATOM 2200 C C . PRO A 1 284 ? 31.399 17.496 28.254 1.00 9.66 284 PRO A C 1
ATOM 2201 O O . PRO A 1 284 ? 32.331 18.066 28.854 1.00 9.22 284 PRO A O 1
ATOM 2205 N N . PRO A 1 285 ? 30.125 17.640 28.630 1.00 6.95 285 PRO A N 1
ATOM 2206 C CA . PRO A 1 285 ? 28.962 16.925 28.078 1.00 6.96 285 PRO A CA 1
ATOM 2207 C C . PRO A 1 285 ? 28.379 17.544 26.807 1.00 7.29 285 PRO A C 1
ATOM 2208 O O . PRO A 1 285 ? 27.638 16.837 26.101 1.00 8.62 285 PRO A O 1
ATOM 2212 N N . VAL A 1 286 ? 28.697 18.815 26.515 1.00 6.68 286 VAL A N 1
ATOM 2213 C CA . VAL A 1 286 ? 27.971 19.546 25.483 1.00 5.86 286 VAL A CA 1
ATOM 2214 C C . VAL A 1 286 ? 28.355 19.149 24.069 1.00 6.16 286 VAL A C 1
ATOM 2215 O O . VAL A 1 286 ? 27.596 19.427 23.128 1.00 6.19 286 VAL A O 1
ATOM 2219 N N . SER A 1 287 ? 29.506 18.509 23.877 1.00 7.14 287 SER A N 1
ATOM 2220 C CA . SER A 1 287 ? 29.987 18.161 22.553 1.00 7.75 287 SER A CA 1
ATOM 2221 C C . SER A 1 287 ? 29.126 17.065 21.922 1.00 4.93 287 SER A C 1
ATOM 2222 O O . SER A 1 287 ? 28.331 16.387 22.576 1.00 5.25 287 SER A O 1
ATOM 2225 N N . LEU A 1 288 ? 29.339 16.846 20.623 1.00 6.45 288 LEU A N 1
ATOM 2226 C CA A LEU A 1 288 ? 28.602 15.774 19.960 0.55 6.78 288 LEU A CA 1
ATOM 2227 C CA B LEU A 1 288 ? 28.626 15.767 19.938 0.45 6.76 288 LEU A CA 1
ATOM 2228 C C . LEU A 1 288 ? 29.014 14.409 20.506 1.00 6.81 288 LEU A C 1
ATOM 2229 O O . LEU A 1 288 ? 28.184 13.509 20.652 1.00 5.65 288 LEU A O 1
ATOM 2238 N N . ARG A 1 289 ? 30.293 14.234 20.864 1.00 6.08 289 ARG A N 1
ATOM 2239 C CA . ARG A 1 289 ? 30.675 13.006 21.562 1.00 5.42 289 ARG A CA 1
ATOM 2240 C C . ARG A 1 289 ? 29.974 12.929 22.911 1.00 4.46 289 ARG A C 1
ATOM 2241 O O . ARG A 1 289 ? 29.538 11.855 23.329 1.00 4.78 289 ARG A O 1
ATOM 2249 N N . GLY A 1 290 ? 29.824 14.076 23.581 1.00 5.09 290 GLY A N 1
ATOM 2250 C CA . GLY A 1 290 ? 29.087 14.112 24.841 1.00 3.65 290 GLY A CA 1
ATOM 2251 C C . GLY A 1 290 ? 27.675 13.558 24.694 1.00 3.74 290 GLY A C 1
ATOM 2252 O O . GLY A 1 290 ? 27.152 12.937 25.619 1.00 4.80 290 GLY A O 1
ATOM 2253 N N . GLN A 1 291 ? 27.062 13.760 23.538 1.00 7.91 291 GLN A N 1
ATOM 2254 C CA . GLN A 1 291 ? 25.691 13.276 23.335 1.00 4.87 291 GLN A CA 1
ATOM 2255 C C . GLN A 1 291 ? 25.655 11.758 23.269 1.00 4.50 291 GLN A C 1
ATOM 2256 O O . GLN A 1 291 ? 24.767 11.121 23.855 1.00 4.83 291 GLN A O 1
ATOM 2262 N N . LEU A 1 292 ? 26.635 11.146 22.590 1.00 4.05 292 LEU A N 1
ATOM 2263 C CA . LEU A 1 292 ? 26.740 9.700 22.629 1.00 5.63 292 LEU A CA 1
ATOM 2264 C C . LEU A 1 292 ? 27.041 9.213 24.044 1.00 3.20 292 LEU A C 1
ATOM 2265 O O . LEU A 1 292 ? 26.661 8.102 24.417 1.00 3.55 292 LEU A O 1
ATOM 2270 N N . LEU A 1 293 ? 27.733 10.028 24.844 1.00 5.23 293 LEU A N 1
ATOM 2271 C CA . LEU A 1 293 ? 27.994 9.643 26.224 1.00 3.57 293 LEU A CA 1
ATOM 2272 C C . LEU A 1 293 ? 26.770 9.805 27.122 1.00 3.26 293 LEU A C 1
ATOM 2273 O O . LEU A 1 293 ? 26.607 9.014 28.051 1.00 4.93 293 LEU A O 1
ATOM 2278 N N . TRP A 1 294 ? 25.889 10.786 26.873 1.00 5.70 294 TRP A N 1
ATOM 2279 C CA . TRP A 1 294 ? 24.615 10.791 27.576 1.00 6.43 294 TRP A CA 1
ATOM 2280 C C . TRP A 1 294 ? 23.898 9.469 27.354 1.00 5.91 294 TRP A C 1
ATOM 2281 O O . TRP A 1 294 ? 23.355 8.861 28.289 1.00 4.46 294 TRP A O 1
ATOM 2292 N N . ARG A 1 295 ? 23.858 9.020 26.098 1.00 2.41 295 ARG A N 1
ATOM 2293 C CA . ARG A 1 295 ? 23.221 7.758 25.751 1.00 3.67 295 ARG A CA 1
ATOM 2294 C C . ARG A 1 295 ? 23.895 6.598 26.477 1.00 3.98 295 ARG A C 1
ATOM 2295 O O . ARG A 1 295 ? 23.221 5.755 27.072 1.00 2.75 295 ARG A O 1
ATOM 2303 N N . GLU A 1 296 ? 25.230 6.560 26.455 1.00 3.61 296 GLU A N 1
ATOM 2304 C CA . GLU A 1 296 ? 25.968 5.480 27.104 1.00 4.08 296 GLU A CA 1
ATOM 2305 C C . GLU A 1 296 ? 25.756 5.504 28.613 1.00 5.27 296 GLU A C 1
ATOM 2306 O O . GLU A 1 296 ? 25.562 4.457 29.231 1.00 4.61 296 GLU A O 1
ATOM 2312 N N . PHE A 1 297 ? 25.788 6.687 29.217 1.00 4.38 297 PHE A N 1
ATOM 2313 C CA . PHE A 1 297 ? 25.530 6.866 30.644 1.00 2.41 297 PHE A CA 1
ATOM 2314 C C . PHE A 1 297 ? 24.188 6.279 31.045 1.00 5.37 297 PHE A C 1
ATOM 2315 O O . PHE A 1 297 ? 24.095 5.438 31.957 1.00 4.03 297 PHE A O 1
ATOM 2323 N N . PHE A 1 298 ? 23.131 6.672 30.355 1.00 5.04 298 PHE A N 1
ATOM 2324 C CA . PHE A 1 298 ? 21.793 6.183 30.703 1.00 4.94 298 PHE A CA 1
ATOM 2325 C C . PHE A 1 298 ? 21.612 4.700 30.396 1.00 5.35 298 PHE A C 1
ATOM 2326 O O . PHE A 1 298 ? 20.926 4.004 31.155 1.00 4.45 298 PHE A O 1
ATOM 2334 N N . TYR A 1 299 ? 22.245 4.177 29.336 1.00 3.96 299 TYR A N 1
ATOM 2335 C CA . TYR A 1 299 ? 22.240 2.730 29.117 1.00 4.76 299 TYR A CA 1
ATOM 2336 C C . TYR A 1 299 ? 22.930 2.000 30.261 1.00 5.66 299 TYR A C 1
ATOM 2337 O O . TYR A 1 299 ? 22.503 0.917 30.677 1.00 6.10 299 TYR A O 1
ATOM 2346 N N . THR A 1 300 ? 24.014 2.572 30.779 1.00 4.60 300 THR A N 1
ATOM 2347 C CA . THR A 1 300 ? 24.764 1.855 31.814 1.00 5.97 300 THR A CA 1
ATOM 2348 C C . THR A 1 300 ? 24.011 1.852 33.137 1.00 9.83 300 THR A C 1
ATOM 2349 O O . THR A 1 300 ? 23.859 0.801 33.772 1.00 7.74 300 THR A O 1
ATOM 2353 N N . VAL A 1 301 ? 23.527 3.018 33.586 1.00 6.68 301 VAL A N 1
ATOM 2354 C CA A VAL A 1 301 ? 22.741 3.063 34.821 0.54 9.46 301 VAL A CA 1
ATOM 2355 C CA B VAL A 1 301 ? 22.768 3.020 34.833 0.46 9.45 301 VAL A CA 1
ATOM 2356 C C . VAL A 1 301 ? 21.435 2.298 34.653 1.00 7.37 301 VAL A C 1
ATOM 2357 O O . VAL A 1 301 ? 21.022 1.506 35.521 1.00 8.78 301 VAL A O 1
ATOM 2364 N N . GLY A 1 302 ? 20.743 2.528 33.532 1.00 6.41 302 GLY A N 1
ATOM 2365 C CA . GLY A 1 302 ? 19.447 1.894 33.342 1.00 8.16 302 GLY A CA 1
ATOM 2366 C C . GLY A 1 302 ? 19.518 0.376 33.385 1.00 6.04 302 GLY A C 1
ATOM 2367 O O . GLY A 1 302 ? 18.691 -0.278 34.025 1.00 9.28 302 GLY A O 1
ATOM 2368 N N . SER A 1 303 ? 20.536 -0.207 32.740 1.00 7.21 303 SER A N 1
ATOM 2369 C CA . SER A 1 303 ? 20.626 -1.649 32.610 1.00 8.36 303 SER A CA 1
ATOM 2370 C C . SER A 1 303 ? 20.947 -2.324 33.936 1.00 9.40 303 SER A C 1
ATOM 2371 O O . SER A 1 303 ? 20.714 -3.534 34.066 1.00 12.06 303 SER A O 1
ATOM 2374 N N . THR A 1 304 ? 21.461 -1.581 34.917 1.00 11.54 304 THR A N 1
ATOM 2375 C CA . THR A 1 304 ? 21.824 -2.162 36.203 1.00 10.90 304 THR A CA 1
ATOM 2376 C C . THR A 1 304 ? 20.934 -1.673 37.344 1.00 12.02 304 THR A C 1
ATOM 2377 O O . THR A 1 304 ? 21.267 -1.886 38.505 1.00 15.15 304 THR A O 1
ATOM 2381 N N . THR A 1 305 ? 19.793 -1.059 37.035 1.00 11.04 305 THR A N 1
ATOM 2382 C CA . THR A 1 305 ? 18.882 -0.524 38.032 1.00 10.12 305 THR A CA 1
ATOM 2383 C C . THR A 1 305 ? 17.524 -1.204 37.916 1.00 10.67 305 THR A C 1
ATOM 2384 O O . THR A 1 305 ? 16.888 -1.144 36.848 1.00 10.03 305 THR A O 1
ATOM 2388 N N . PRO A 1 306 ? 17.026 -1.878 38.953 1.00 11.99 306 PRO A N 1
ATOM 2389 C CA . PRO A 1 306 ? 15.705 -2.495 38.828 1.00 16.34 306 PRO A CA 1
ATOM 2390 C C . PRO A 1 306 ? 14.602 -1.456 38.666 1.00 6.84 306 PRO A C 1
ATOM 2391 O O . PRO A 1 306 ? 14.651 -0.364 39.232 1.00 11.98 306 PRO A O 1
ATOM 2395 N N . ASN A 1 307 ? 13.590 -1.830 37.880 1.00 13.78 307 ASN A N 1
ATOM 2396 C CA . ASN A 1 307 ? 12.404 -1.000 37.651 1.00 14.38 307 ASN A CA 1
ATOM 2397 C C . ASN A 1 307 ? 12.774 0.406 37.179 1.00 9.46 307 ASN A C 1
ATOM 2398 O O . ASN A 1 307 ? 12.129 1.394 37.532 1.00 11.59 307 ASN A O 1
ATOM 2403 N N . PHE A 1 308 ? 13.816 0.483 36.345 1.00 11.08 308 PHE A N 1
ATOM 2404 C CA . PHE A 1 308 ? 14.362 1.788 35.970 1.00 8.62 308 PHE A CA 1
ATOM 2405 C C . PHE A 1 308 ? 13.337 2.650 35.251 1.00 8.24 308 PHE A C 1
ATOM 2406 O O . PHE A 1 308 ? 13.390 3.884 35.344 1.00 9.92 308 PHE A O 1
ATOM 2414 N N . HIS A 1 309 ? 12.395 2.039 34.532 1.00 9.26 309 HIS A N 1
ATOM 2415 C CA . HIS A 1 309 ? 11.391 2.792 33.791 1.00 11.69 309 HIS A CA 1
ATOM 2416 C C . HIS A 1 309 ? 10.131 3.061 34.598 1.00 15.97 309 HIS A C 1
ATOM 2417 O O . HIS A 1 309 ? 9.113 3.489 34.028 1.00 13.19 309 HIS A O 1
ATOM 2424 N N . ARG A 1 310 ? 10.175 2.840 35.907 1.00 12.38 310 ARG A N 1
ATOM 2425 C CA . ARG A 1 310 ? 9.060 3.107 36.787 1.00 10.07 310 ARG A CA 1
ATOM 2426 C C . ARG A 1 310 ? 9.521 4.003 37.935 1.00 7.94 310 ARG A C 1
ATOM 2427 O O . ARG A 1 310 ? 10.717 4.209 38.152 1.00 10.26 310 ARG A O 1
ATOM 2435 N N . MET A 1 311 ? 8.555 4.519 38.685 1.00 8.76 311 MET A N 1
ATOM 2436 C CA . MET A 1 311 ? 8.855 5.266 39.900 1.00 13.76 311 MET A CA 1
ATOM 2437 C C . MET A 1 311 ? 8.951 4.317 41.097 1.00 11.53 311 MET A C 1
ATOM 2438 O O . MET A 1 311 ? 10.016 4.173 41.706 1.00 12.45 311 MET A O 1
ATOM 2443 N N . ALA A 1 312 ? 7.852 3.634 41.411 1.00 13.37 312 ALA A N 1
ATOM 2444 C CA . ALA A 1 312 ? 7.858 2.715 42.547 1.00 20.14 312 ALA A CA 1
ATOM 2445 C C . ALA A 1 312 ? 8.825 1.568 42.303 1.00 15.00 312 ALA A C 1
ATOM 2446 O O . ALA A 1 312 ? 8.855 0.972 41.219 1.00 16.00 312 ALA A O 1
ATOM 2448 N N . GLY A 1 313 ? 9.622 1.247 43.329 1.00 13.24 313 GLY A N 1
ATOM 2449 C CA . GLY A 1 313 ? 10.553 0.140 43.239 1.00 16.15 313 GLY A CA 1
ATOM 2450 C C . GLY A 1 313 ? 11.825 0.463 42.489 1.00 15.96 313 GLY A C 1
ATOM 2451 O O . GLY A 1 313 ? 12.640 -0.432 42.257 1.00 15.26 313 GLY A O 1
ATOM 2452 N N . ASN A 1 314 ? 11.999 1.723 42.087 1.00 13.03 314 ASN A N 1
ATOM 2453 C CA . ASN A 1 314 ? 13.180 2.159 41.362 1.00 13.59 314 ASN A CA 1
ATOM 2454 C C . ASN A 1 314 ? 14.114 2.860 42.335 1.00 9.68 314 ASN A C 1
ATOM 2455 O O . ASN A 1 314 ? 13.794 3.968 42.795 1.00 12.30 314 ASN A O 1
ATOM 2460 N N . PRO A 1 315 ? 15.276 2.273 42.676 1.00 9.68 315 PRO A N 1
ATOM 2461 C CA . PRO A 1 315 ? 16.096 2.868 43.742 1.00 12.83 315 PRO A CA 1
ATOM 2462 C C . PRO A 1 315 ? 16.743 4.202 43.389 1.00 15.14 315 PRO A C 1
ATOM 2463 O O . PRO A 1 315 ? 17.191 4.896 44.309 1.00 17.55 315 PRO A O 1
ATOM 2467 N N . VAL A 1 316 ? 16.825 4.594 42.107 1.00 11.13 316 VAL A N 1
ATOM 2468 C CA . VAL A 1 316 ? 17.387 5.894 41.782 1.00 11.75 316 VAL A CA 1
ATOM 2469 C C . VAL A 1 316 ? 16.324 6.985 41.713 1.00 10.47 316 VAL A C 1
ATOM 2470 O O . VAL A 1 316 ? 16.664 8.163 41.586 1.00 13.78 316 VAL A O 1
ATOM 2474 N N . CYS A 1 317 ? 15.048 6.624 41.803 1.00 12.85 317 CYS A N 1
ATOM 2475 C CA . CYS A 1 317 ? 13.957 7.537 41.520 1.00 9.39 317 CYS A CA 1
ATOM 2476 C C . CYS A 1 317 ? 13.319 8.026 42.814 1.00 15.02 317 CYS A C 1
ATOM 2477 O O . CYS A 1 317 ? 12.965 7.215 43.682 1.00 11.78 317 CYS A O 1
ATOM 2480 N N . LYS A 1 318 ? 13.154 9.341 42.922 1.00 10.55 318 LYS A N 1
ATOM 2481 C CA . LYS A 1 318 ? 12.424 9.929 44.036 1.00 11.61 318 LYS A CA 1
ATOM 2482 C C . LYS A 1 318 ? 10.952 9.583 43.921 1.00 10.65 318 LYS A C 1
ATOM 2483 O O . LYS A 1 318 ? 10.370 9.621 42.840 1.00 10.56 318 LYS A O 1
ATOM 2489 N N . GLN A 1 319 ? 10.348 9.231 45.056 1.00 13.17 319 GLN A N 1
ATOM 2490 C CA . GLN A 1 319 ? 8.917 8.947 45.103 1.00 17.95 319 GLN A CA 1
ATOM 2491 C C . GLN A 1 319 ? 8.201 10.275 45.306 1.00 16.73 319 GLN A C 1
ATOM 2492 O O . GLN A 1 319 ? 8.354 10.914 46.349 1.00 16.19 319 GLN A O 1
ATOM 2498 N N . ILE A 1 320 ? 7.456 10.711 44.296 1.00 12.41 320 ILE A N 1
ATOM 2499 C CA . ILE A 1 320 ? 6.820 12.020 44.295 1.00 11.08 320 ILE A CA 1
ATOM 2500 C C . ILE A 1 320 ? 5.315 11.839 44.140 1.00 14.88 320 ILE A C 1
ATOM 2501 O O . ILE A 1 320 ? 4.844 10.902 43.474 1.00 11.91 320 ILE A O 1
ATOM 2506 N N . ASP A 1 321 ? 4.566 12.735 44.777 1.00 16.91 321 ASP A N 1
ATOM 2507 C CA . ASP A 1 321 ? 3.111 12.604 44.913 1.00 16.18 321 ASP A CA 1
ATOM 2508 C C . ASP A 1 321 ? 2.364 13.180 43.717 1.00 11.52 321 ASP A C 1
ATOM 2509 O O . ASP A 1 321 ? 1.477 14.018 43.844 1.00 13.13 321 ASP A O 1
ATOM 2514 N N . TRP A 1 322 ? 2.718 12.719 42.515 1.00 12.49 322 TRP A N 1
ATOM 2515 C CA . TRP A 1 322 ? 2.103 13.231 41.312 1.00 10.50 322 TRP A CA 1
ATOM 2516 C C . TRP A 1 322 ? 0.584 13.109 41.395 1.00 13.06 322 TRP A C 1
ATOM 2517 O O . TRP A 1 322 ? 0.034 12.145 41.967 1.00 11.42 322 TRP A O 1
ATOM 2528 N N . ASP A 1 323 ? -0.094 14.085 40.803 1.00 12.00 323 ASP A N 1
ATOM 2529 C CA . ASP A 1 323 ? -1.555 14.080 40.752 1.00 11.26 323 ASP A CA 1
ATOM 2530 C C . ASP A 1 323 ? -2.044 13.074 39.719 1.00 17.20 323 ASP A C 1
ATOM 2531 O O . ASP A 1 323 ? -1.455 12.919 38.648 1.00 14.86 323 ASP A O 1
ATOM 2536 N N . ASP A 1 324 ? -3.154 12.417 40.040 1.00 17.24 324 ASP A N 1
ATOM 2537 C CA . ASP A 1 324 ? -3.944 11.690 39.054 1.00 21.73 324 ASP A CA 1
ATOM 2538 C C . ASP A 1 324 ? -4.879 12.719 38.435 1.00 20.41 324 ASP A C 1
ATOM 2539 O O . ASP A 1 324 ? -5.958 13.001 38.957 1.00 19.43 324 ASP A O 1
ATOM 2544 N N . ASN A 1 325 ? -4.444 13.321 37.326 1.00 15.20 325 ASN A N 1
ATOM 2545 C CA . ASN A 1 325 ? -5.174 14.401 36.676 1.00 9.94 325 ASN A CA 1
ATOM 2546 C C . ASN A 1 325 ? -5.341 14.052 35.208 1.00 13.78 325 ASN A C 1
ATOM 2547 O O . ASN A 1 325 ? -4.642 14.596 34.341 1.00 9.64 325 ASN A O 1
ATOM 2552 N N . PRO A 1 326 ? -6.274 13.156 34.888 1.00 16.01 326 PRO A N 1
ATOM 2553 C CA . PRO A 1 326 ? -6.402 12.725 33.488 1.00 11.66 326 PRO A CA 1
ATOM 2554 C C . PRO A 1 326 ? -6.765 13.845 32.547 1.00 11.06 326 PRO A C 1
ATOM 2555 O O . PRO A 1 326 ? -6.370 13.810 31.378 1.00 11.54 326 PRO A O 1
ATOM 2559 N N . GLU A 1 327 ? -7.509 14.857 33.013 1.00 8.67 327 GLU A N 1
ATOM 2560 C CA . GLU A 1 327 ? -7.892 15.953 32.134 1.00 10.52 327 GLU A CA 1
ATOM 2561 C C . GLU A 1 327 ? -6.663 16.755 31.697 1.00 7.70 327 GLU A C 1
ATOM 2562 O O . GLU A 1 327 ? -6.581 17.177 30.540 1.00 11.69 327 GLU A O 1
ATOM 2568 N N . PHE A 1 328 ? -5.729 16.983 32.621 1.00 10.14 328 PHE A N 1
ATOM 2569 C CA . PHE A 1 328 ? -4.509 17.707 32.263 1.00 11.61 328 PHE A CA 1
ATOM 2570 C C . PHE A 1 328 ? -3.633 16.861 31.337 1.00 7.42 328 PHE A C 1
ATOM 2571 O O . PHE A 1 328 ? -3.072 17.377 30.345 1.00 7.07 328 PHE A O 1
ATOM 2579 N N . LEU A 1 329 ? -3.490 15.570 31.647 1.00 9.54 329 LEU A N 1
ATOM 2580 C CA . LEU A 1 329 ? -2.736 14.674 30.782 1.00 9.88 329 LEU A CA 1
ATOM 2581 C C . LEU A 1 329 ? -3.325 14.665 29.382 1.00 8.38 329 LEU A C 1
ATOM 2582 O O . LEU A 1 329 ? -2.605 14.716 28.386 1.00 9.20 329 LEU A O 1
ATOM 2587 N N . ALA A 1 330 ? -4.658 14.593 29.278 1.00 10.34 330 ALA A N 1
ATOM 2588 C CA . ALA A 1 330 ? -5.284 14.527 27.955 1.00 8.47 330 ALA A CA 1
ATOM 2589 C C . ALA A 1 330 ? -5.044 15.805 27.162 1.00 8.49 330 ALA A C 1
ATOM 2590 O O . ALA A 1 330 ? -4.724 15.754 25.973 1.00 6.72 330 ALA A O 1
ATOM 2592 N N . ALA A 1 331 ? -5.182 16.967 27.798 1.00 4.76 331 ALA A N 1
ATOM 2593 C CA . ALA A 1 331 ? -4.991 18.222 27.090 1.00 4.36 331 ALA A CA 1
ATOM 2594 C C . ALA A 1 331 ? -3.555 18.331 26.561 1.00 5.31 331 ALA A C 1
ATOM 2595 O O . ALA A 1 331 ? -3.324 18.818 25.453 1.00 8.44 331 ALA A O 1
ATOM 2597 N N . TRP A 1 332 ? -2.595 17.874 27.353 1.00 5.56 332 TRP A N 1
ATOM 2598 C CA . TRP A 1 332 ? -1.192 17.872 26.937 1.00 4.27 332 TRP A CA 1
ATOM 2599 C C . TRP A 1 332 ? -0.968 16.909 25.782 1.00 3.55 332 TRP A C 1
ATOM 2600 O O . TRP A 1 332 ? -0.418 17.284 24.736 1.00 5.78 332 TRP A O 1
ATOM 2611 N N . ARG A 1 333 ? -1.398 15.658 25.952 1.00 4.65 333 ARG A N 1
ATOM 2612 C CA . ARG A 1 333 ? -1.246 14.620 24.947 1.00 9.58 333 ARG A CA 1
ATOM 2613 C C . ARG A 1 333 ? -1.891 15.022 23.631 1.00 7.11 333 ARG A C 1
ATOM 2614 O O . ARG A 1 333 ? -1.383 14.660 22.554 1.00 9.07 333 ARG A O 1
ATOM 2622 N N . GLU A 1 334 ? -3.033 15.706 23.695 1.00 6.63 334 GLU A N 1
ATOM 2623 C CA . GLU A 1 334 ? -3.804 16.066 22.524 1.00 8.31 334 GLU A CA 1
ATOM 2624 C C . GLU A 1 334 ? -3.468 17.444 21.978 1.00 5.62 334 GLU A C 1
ATOM 2625 O O . GLU A 1 334 ? -4.133 17.913 21.061 1.00 6.12 334 GLU A O 1
ATOM 2631 N N . ALA A 1 335 ? -2.405 18.088 22.477 1.00 6.57 335 ALA A N 1
ATOM 2632 C CA . ALA A 1 335 ? -1.937 19.363 21.931 1.00 7.11 335 ALA A CA 1
ATOM 2633 C C . ALA A 1 335 ? -3.025 20.443 21.989 1.00 7.01 335 ALA A C 1
ATOM 2634 O O . ALA A 1 335 ? -3.195 21.227 21.053 1.00 9.12 335 ALA A O 1
ATOM 2636 N N . ARG A 1 336 ? -3.722 20.509 23.110 1.00 8.40 336 ARG A N 1
ATOM 2637 C CA . ARG A 1 336 ? -4.719 21.551 23.351 1.00 5.27 336 ARG A CA 1
ATOM 2638 C C . ARG A 1 336 ? -4.544 22.169 24.731 1.00 9.71 336 ARG A C 1
ATOM 2639 O O . ARG A 1 336 ? -5.516 22.401 25.461 1.00 9.63 336 ARG A O 1
ATOM 2647 N N . THR A 1 337 ? -3.295 22.440 25.110 1.00 6.95 337 THR A N 1
ATOM 2648 C CA . 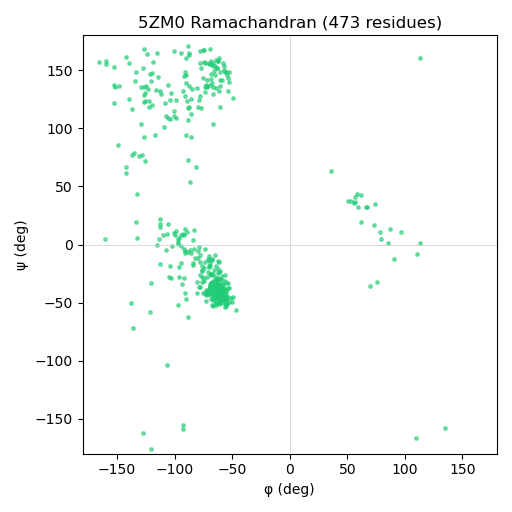THR A 1 337 ? -3.024 23.147 26.364 1.00 8.51 337 THR A CA 1
ATOM 2649 C C . THR A 1 337 ? -3.355 24.634 26.271 1.00 7.89 337 THR A C 1
ATOM 2650 O O . THR A 1 337 ? -3.472 25.281 27.312 1.00 9.79 337 THR A O 1
ATOM 2654 N N . GLY A 1 338 ? -3.423 25.186 25.078 1.00 7.65 338 GLY A N 1
ATOM 2655 C CA . GLY A 1 338 ? -3.618 26.609 24.888 1.00 6.80 338 GLY A CA 1
ATOM 2656 C C . GLY A 1 338 ? -2.343 27.425 24.920 1.00 6.11 338 GLY A C 1
ATOM 2657 O O . GLY A 1 338 ? -2.405 28.659 24.770 1.00 7.66 338 GLY A O 1
ATOM 2658 N N . PHE A 1 339 ? -1.184 26.776 25.087 1.00 6.53 339 PHE A N 1
ATOM 2659 C CA . PHE A 1 339 ? 0.111 27.438 24.933 1.00 6.23 339 PHE A CA 1
ATOM 2660 C C . PHE A 1 339 ? 0.697 27.003 23.597 1.00 4.68 339 PHE A C 1
ATOM 2661 O O . PHE A 1 339 ? 1.124 25.845 23.478 1.00 6.03 339 PHE A O 1
ATOM 2669 N N . PRO A 1 340 ? 0.752 27.870 22.582 1.00 5.21 340 PRO A N 1
ATOM 2670 C CA . PRO A 1 340 ? 1.122 27.413 21.245 1.00 6.61 340 PRO A CA 1
ATOM 2671 C C . PRO A 1 340 ? 2.484 26.769 21.165 1.00 2.81 340 PRO A C 1
ATOM 2672 O O . PRO A 1 340 ? 2.663 25.822 20.372 1.00 7.39 340 PRO A O 1
ATOM 2676 N N . TRP A 1 341 ? 3.464 27.229 21.958 1.00 5.37 341 TRP A N 1
ATOM 2677 C CA . TRP A 1 341 ? 4.772 26.566 21.943 1.00 5.78 341 TRP A CA 1
ATOM 2678 C C . TRP A 1 341 ? 4.635 25.096 22.334 1.00 5.62 341 TRP A C 1
ATOM 2679 O O . TRP A 1 341 ? 5.170 24.205 21.661 1.00 4.57 341 TRP A O 1
ATOM 2690 N N . ILE A 1 342 ? 3.905 24.829 23.408 1.00 6.15 342 ILE A N 1
ATOM 2691 C CA . ILE A 1 342 ? 3.688 23.473 23.886 1.00 4.41 342 ILE A CA 1
ATOM 2692 C C . ILE A 1 342 ? 2.900 22.660 22.866 1.00 5.83 342 ILE A C 1
ATOM 2693 O O . ILE A 1 342 ? 3.253 21.507 22.561 1.00 5.21 342 ILE A O 1
ATOM 2698 N N . ASP A 1 343 ? 1.798 23.214 22.373 1.00 5.60 343 ASP A N 1
ATOM 2699 C CA . ASP A 1 343 ? 0.938 22.466 21.452 1.00 4.61 343 ASP A CA 1
ATOM 2700 C C . ASP A 1 343 ? 1.619 22.225 20.126 1.00 5.47 343 ASP A C 1
ATOM 2701 O O . ASP A 1 343 ? 1.417 21.166 19.501 1.00 6.37 343 ASP A O 1
ATOM 2706 N N . ALA A 1 344 ? 2.465 23.165 19.680 1.00 3.40 344 ALA A N 1
ATOM 2707 C CA . ALA A 1 344 ? 3.217 22.949 18.453 1.00 6.51 344 ALA A CA 1
ATOM 2708 C C . ALA A 1 344 ? 4.207 21.801 18.615 1.00 4.16 344 ALA A C 1
ATOM 2709 O O . ALA A 1 344 ? 4.321 20.942 17.738 1.00 3.76 344 ALA A O 1
ATOM 2711 N N . ILE A 1 345 ? 4.909 21.748 19.756 1.00 7.28 345 ILE A N 1
ATOM 2712 C CA . ILE A 1 345 ? 5.848 20.663 20.002 1.00 6.06 345 ILE A CA 1
ATOM 2713 C C . ILE A 1 345 ? 5.122 19.314 20.093 1.00 5.15 345 ILE A C 1
ATOM 2714 O O . ILE A 1 345 ? 5.588 18.288 19.558 1.00 5.33 345 ILE A O 1
ATOM 2719 N N . MET A 1 346 ? 3.975 19.279 20.774 1.00 5.69 346 MET A N 1
ATOM 2720 C CA . MET A 1 346 ? 3.236 18.021 20.887 1.00 6.59 346 MET A CA 1
ATOM 2721 C C . MET A 1 346 ? 2.659 17.601 19.542 1.00 5.93 346 MET A C 1
ATOM 2722 O O . MET A 1 346 ? 2.440 16.398 19.301 1.00 6.76 346 MET A O 1
ATOM 2727 N N . THR A 1 347 ? 2.400 18.561 18.657 1.00 6.82 347 THR A N 1
ATOM 2728 C CA . THR A 1 347 ? 1.986 18.224 17.302 1.00 4.46 347 THR A CA 1
ATOM 2729 C C . THR A 1 347 ? 3.158 17.677 16.503 1.00 6.78 347 THR A C 1
ATOM 2730 O O . THR A 1 347 ? 3.013 16.680 15.767 1.00 6.65 347 THR A O 1
ATOM 2734 N N . GLN A 1 348 ? 4.345 18.279 16.653 1.00 6.15 348 GLN A N 1
ATOM 2735 C CA . GLN A 1 348 ? 5.531 17.718 16.013 1.00 7.29 348 GLN A CA 1
ATOM 2736 C C . GLN A 1 348 ? 5.783 16.291 16.490 1.00 5.32 348 GLN A C 1
ATOM 2737 O O . GLN A 1 348 ? 6.171 15.431 15.696 1.00 4.95 348 GLN A O 1
ATOM 2743 N N . LEU A 1 349 ? 5.562 16.024 17.778 1.00 4.55 349 LEU A N 1
ATOM 2744 C CA . LEU A 1 349 ? 5.688 14.667 18.297 1.00 4.71 349 LEU A CA 1
ATOM 2745 C C . LEU A 1 349 ? 4.837 13.690 17.512 1.00 6.35 349 LEU A C 1
ATOM 2746 O O . LEU A 1 349 ? 5.306 12.620 17.113 1.00 5.32 349 LEU A O 1
ATOM 2751 N N . VAL A 1 350 ? 3.560 14.017 17.337 1.00 4.28 350 VAL A N 1
ATOM 2752 C CA A VAL A 1 350 ? 2.626 13.087 16.686 0.68 4.89 350 VAL A CA 1
ATOM 2753 C CA B VAL A 1 350 ? 2.652 13.065 16.695 0.32 4.99 350 VAL A CA 1
ATOM 2754 C C . VAL A 1 350 ? 2.847 13.021 15.181 1.00 6.20 350 VAL A C 1
ATOM 2755 O O . VAL A 1 350 ? 2.659 11.958 14.571 1.00 9.05 350 VAL A O 1
ATOM 2762 N N . THR A 1 351 ? 3.237 14.126 14.550 1.00 4.57 351 THR A N 1
ATOM 2763 C CA A THR A 1 351 ? 3.394 14.193 13.096 0.33 6.65 351 THR A CA 1
ATOM 2764 C CA B THR A 1 351 ? 3.371 14.134 13.098 0.33 6.71 351 THR A CA 1
ATOM 2765 C CA C THR A 1 351 ? 3.365 14.104 13.098 0.33 6.67 351 THR A CA 1
ATOM 2766 C C . THR A 1 351 ? 4.748 13.669 12.637 1.00 6.82 351 THR A C 1
ATOM 2767 O O . THR A 1 351 ? 4.849 12.928 11.651 1.00 7.71 351 THR A O 1
ATOM 2777 N N . TRP A 1 352 ? 5.818 14.064 13.335 1.00 5.42 352 TRP A N 1
ATOM 2778 C CA . TRP A 1 352 ? 7.160 13.660 12.959 1.00 7.00 352 TRP A CA 1
ATOM 2779 C C . TRP A 1 352 ? 7.740 12.553 13.825 1.00 5.87 352 TRP A C 1
ATOM 2780 O O . TRP A 1 352 ? 8.596 11.803 13.346 1.00 7.26 352 TRP A O 1
ATOM 2791 N N . GLY A 1 353 ? 7.332 12.455 15.086 1.00 4.93 353 GLY A N 1
ATOM 2792 C CA . GLY A 1 353 ? 7.943 11.504 15.983 1.00 4.84 353 GLY A CA 1
ATOM 2793 C C . GLY A 1 353 ? 9.334 11.905 16.423 1.00 5.35 353 GLY A C 1
ATOM 2794 O O . GLY A 1 353 ? 10.088 11.082 16.928 1.00 5.27 353 GLY A O 1
ATOM 2795 N N . TRP A 1 354 ? 9.689 13.166 16.238 1.00 4.18 354 TRP A N 1
ATOM 2796 C CA . TRP A 1 354 ? 10.987 13.669 16.660 1.00 4.48 354 TRP A CA 1
ATOM 2797 C C . TRP A 1 354 ? 10.835 15.148 16.945 1.00 2.56 354 TRP A C 1
ATOM 2798 O O . TRP A 1 354 ? 10.191 15.861 16.173 1.00 4.64 354 TRP A O 1
ATOM 2809 N N . MET A 1 355 ? 11.440 15.602 18.055 1.00 4.43 355 MET A N 1
ATOM 2810 C CA . MET A 1 355 ? 11.570 17.019 18.347 1.00 3.57 355 MET A CA 1
ATOM 2811 C C . MET A 1 355 ? 12.967 17.245 18.919 1.00 3.04 355 MET A C 1
ATOM 2812 O O . MET A 1 355 ? 13.583 16.339 19.468 1.00 4.28 355 MET A O 1
ATOM 2817 N N . HIS A 1 356 ? 13.442 18.480 18.792 1.00 4.40 356 HIS A N 1
ATOM 2818 C CA . HIS A 1 356 ? 14.700 18.868 19.399 1.00 5.12 356 HIS A CA 1
ATOM 2819 C C . HIS A 1 356 ? 14.677 18.623 20.907 1.00 2.57 356 HIS A C 1
ATOM 2820 O O . HIS A 1 356 ? 13.640 18.739 21.565 1.00 5.00 356 HIS A O 1
ATOM 2827 N N . HIS A 1 357 ? 15.853 18.334 21.459 1.00 2.82 357 HIS A N 1
ATOM 2828 C CA . HIS A 1 357 ? 15.984 18.050 22.897 1.00 5.12 357 HIS A CA 1
ATOM 2829 C C . HIS A 1 357 ? 15.308 19.098 23.785 1.00 4.21 357 HIS A C 1
ATOM 2830 O O . HIS A 1 357 ? 14.634 18.751 24.776 1.00 3.85 357 HIS A O 1
ATOM 2837 N N . LEU A 1 358 ? 15.509 20.388 23.492 1.00 4.16 358 LEU A N 1
ATOM 2838 C CA . LEU A 1 358 ? 14.957 21.410 24.367 1.00 3.99 358 LEU A CA 1
ATOM 2839 C C . LEU A 1 358 ? 13.447 21.583 24.160 1.00 5.85 358 LEU A C 1
ATOM 2840 O O . LEU A 1 358 ? 12.754 22.059 25.072 1.00 8.11 358 LEU A O 1
ATOM 2845 N N . ALA A 1 359 ? 12.931 21.206 22.998 1.00 2.68 359 ALA A N 1
ATOM 2846 C CA . ALA A 1 359 ? 11.479 21.095 22.824 1.00 4.06 359 ALA A CA 1
ATOM 2847 C C . ALA A 1 359 ? 10.909 19.992 23.700 1.00 5.76 359 ALA A C 1
ATOM 2848 O O . ALA A 1 359 ? 9.884 20.183 24.378 1.00 4.60 359 ALA A O 1
ATOM 2850 N N . ARG A 1 360 ? 11.598 18.856 23.781 1.00 5.18 360 ARG A N 1
ATOM 2851 C CA . ARG A 1 360 ? 11.200 17.812 24.714 1.00 3.27 360 ARG A CA 1
ATOM 2852 C C . ARG A 1 360 ? 11.280 18.319 26.145 1.00 4.10 360 ARG A C 1
ATOM 2853 O O . ARG A 1 360 ? 10.409 17.992 26.970 1.00 5.71 360 ARG A O 1
ATOM 2861 N N . HIS A 1 361 ? 12.327 19.095 26.469 1.00 4.57 361 HIS A N 1
ATOM 2862 C CA . HIS A 1 361 ? 12.416 19.709 27.782 1.00 6.26 361 HIS A CA 1
ATOM 2863 C C . HIS A 1 361 ? 11.166 20.539 28.078 1.00 3.12 361 HIS A C 1
ATOM 2864 O O . HIS A 1 361 ? 10.568 20.409 29.146 1.00 6.51 361 HIS A O 1
ATOM 2871 N N . SER A 1 362 ? 10.797 21.427 27.146 1.00 5.67 362 SER A N 1
ATOM 2872 C CA . SER A 1 362 ? 9.666 22.313 27.379 1.00 4.33 362 SER A CA 1
ATOM 2873 C C . SER A 1 362 ? 8.407 21.507 27.720 1.00 5.90 362 SER A C 1
ATOM 2874 O O . SER A 1 362 ? 7.708 21.810 28.699 1.00 6.37 362 SER A O 1
ATOM 2877 N N . VAL A 1 363 ? 8.077 20.520 26.894 1.00 6.51 363 VAL A N 1
ATOM 2878 C CA . VAL A 1 363 ? 6.792 19.849 27.094 1.00 3.97 363 VAL A CA 1
ATOM 2879 C C . VAL A 1 363 ? 6.859 18.918 28.305 1.00 3.62 363 VAL A C 1
ATOM 2880 O O . VAL A 1 363 ? 5.855 18.710 28.989 1.00 6.94 363 VAL A O 1
ATOM 2884 N N . ALA A 1 364 ? 8.017 18.331 28.603 1.00 5.01 364 ALA A N 1
ATOM 2885 C CA . ALA A 1 364 ? 8.124 17.426 29.742 1.00 3.93 364 ALA A CA 1
ATOM 2886 C C . ALA A 1 364 ? 8.069 18.195 31.068 1.00 10.01 364 ALA A C 1
ATOM 2887 O O . ALA A 1 364 ? 7.449 17.730 32.032 1.00 6.96 364 ALA A O 1
ATOM 2889 N N . CYS A 1 365 ? 8.765 19.335 31.149 1.00 5.54 365 CYS A N 1
ATOM 2890 C CA . CYS A 1 365 ? 8.656 20.196 32.322 1.00 7.77 365 CYS A CA 1
ATOM 2891 C C . CYS A 1 365 ? 7.213 20.651 32.528 1.00 7.23 365 CYS A C 1
ATOM 2892 O O . CYS A 1 365 ? 6.675 20.563 33.633 1.00 8.74 365 CYS A O 1
ATOM 2895 N N . PHE A 1 366 ? 6.569 21.119 31.464 1.00 7.93 366 PHE A N 1
ATOM 2896 C CA . PHE A 1 366 ? 5.183 21.580 31.555 1.00 7.46 366 PHE A CA 1
ATOM 2897 C C . PHE A 1 366 ? 4.284 20.493 32.133 1.00 7.04 366 PHE A C 1
ATOM 2898 O O . PHE A 1 366 ? 3.472 20.756 33.035 1.00 7.82 366 PHE A O 1
ATOM 2906 N N . LEU A 1 367 ? 4.436 19.264 31.672 1.00 7.59 367 LEU A N 1
ATOM 2907 C CA . LEU A 1 367 ? 3.534 18.193 32.119 1.00 6.74 367 LEU A CA 1
ATOM 2908 C C . LEU A 1 367 ? 3.754 17.833 33.575 1.00 9.82 367 LEU A C 1
ATOM 2909 O O . LEU A 1 367 ? 2.789 17.508 34.276 1.00 10.58 367 LEU A O 1
ATOM 2914 N N . THR A 1 368 ? 5.018 17.860 34.055 1.00 6.88 368 THR A N 1
ATOM 2915 C CA . THR A 1 368 ? 5.363 17.214 35.317 1.00 4.70 368 THR A CA 1
ATOM 2916 C C . THR A 1 368 ? 5.591 18.303 36.358 1.00 7.11 368 THR A C 1
ATOM 2917 O O . THR A 1 368 ? 4.611 18.864 36.882 1.00 11.15 368 THR A O 1
ATOM 2921 N N . ARG A 1 369 ? 6.829 18.615 36.710 1.00 7.44 369 ARG A N 1
ATOM 2922 C CA . ARG A 1 369 ? 7.130 19.464 37.858 1.00 7.44 369 ARG A CA 1
ATOM 2923 C C . ARG A 1 369 ? 6.909 20.946 37.582 1.00 9.32 369 ARG A C 1
ATOM 2924 O O . ARG A 1 369 ? 6.991 21.750 38.514 1.00 11.43 369 ARG A O 1
ATOM 2932 N N . GLY A 1 370 ? 6.652 21.327 36.339 1.00 8.79 370 GLY A N 1
ATOM 2933 C CA . GLY A 1 370 ? 6.532 22.720 35.972 1.00 7.73 370 GLY A CA 1
ATOM 2934 C C . GLY A 1 370 ? 5.125 23.273 36.078 1.00 12.22 370 GLY A C 1
ATOM 2935 O O . GLY A 1 370 ? 4.932 24.373 36.625 1.00 9.50 370 GLY A O 1
ATOM 2936 N N . ASP A 1 371 ? 4.128 22.551 35.557 1.00 9.23 371 ASP A N 1
ATOM 2937 C CA . ASP A 1 371 ? 2.793 23.151 35.469 1.00 10.97 371 ASP A CA 1
ATOM 2938 C C . ASP A 1 371 ? 1.661 22.217 35.860 1.00 9.48 371 ASP A C 1
ATOM 2939 O O . ASP A 1 371 ? 0.789 22.597 36.657 1.00 10.78 371 ASP A O 1
ATOM 2944 N N . LEU A 1 372 ? 1.630 20.990 35.296 1.00 7.55 372 LEU A N 1
ATOM 2945 C CA A LEU A 1 372 ? 0.455 20.131 35.428 0.5 7.96 372 LEU A CA 1
ATOM 2946 C CA B LEU A 1 372 ? 0.447 20.150 35.446 0.5 7.80 372 LEU A CA 1
ATOM 2947 C C . LEU A 1 372 ? 0.565 19.110 36.551 1.00 11.34 372 LEU A C 1
ATOM 2948 O O . LEU A 1 372 ? -0.465 18.543 36.963 1.00 11.70 372 LEU A O 1
ATOM 2957 N N . TYR A 1 373 ? 1.767 18.844 37.044 1.00 7.87 373 TYR A N 1
ATOM 2958 C CA . TYR A 1 373 ? 2.018 17.919 38.142 1.00 8.90 373 TYR A CA 1
ATOM 2959 C C . TYR A 1 373 ? 1.470 16.522 37.876 1.00 11.65 373 TYR A C 1
ATOM 2960 O O . TYR A 1 373 ? 1.028 15.831 38.794 1.00 8.51 373 TYR A O 1
ATOM 2969 N N . VAL A 1 374 ? 1.540 16.090 36.615 1.00 7.90 374 VAL A N 1
ATOM 2970 C CA . VAL A 1 374 ? 1.266 14.731 36.180 1.00 6.49 374 VAL A CA 1
ATOM 2971 C C . VAL A 1 374 ? 2.560 13.922 36.210 1.00 8.46 374 VAL A C 1
ATOM 2972 O O . VAL A 1 374 ? 3.640 14.431 35.902 1.00 7.01 374 VAL A O 1
ATOM 2976 N N . SER A 1 375 ? 2.446 12.639 36.542 1.00 9.68 375 SER A N 1
ATOM 2977 C CA . SER A 1 375 ? 3.621 11.787 36.649 1.00 8.07 375 SER A CA 1
ATOM 2978 C C . SER A 1 375 ? 4.404 11.712 35.338 1.00 4.39 375 SER A C 1
ATOM 2979 O O . SER A 1 375 ? 3.835 11.625 34.250 1.00 6.87 375 SER A O 1
ATOM 2982 N N . TRP A 1 376 ? 5.740 11.698 35.465 1.00 7.15 376 TRP A N 1
ATOM 2983 C CA . TRP A 1 376 ? 6.618 11.476 34.331 1.00 7.71 376 TRP A CA 1
ATOM 2984 C C . TRP A 1 376 ? 6.345 10.137 33.658 1.00 8.83 376 TRP A C 1
ATOM 2985 O O . TRP A 1 376 ? 6.601 9.981 32.465 1.00 7.96 376 TRP A O 1
ATOM 2996 N N . GLU A 1 377 ? 5.841 9.159 34.398 1.00 6.89 377 GLU A N 1
ATOM 2997 C CA . GLU A 1 377 ? 5.537 7.867 33.781 1.00 8.39 377 GLU A CA 1
ATOM 2998 C C . GLU A 1 377 ? 4.480 8.031 32.696 1.00 8.06 377 GLU A C 1
ATOM 2999 O O . GLU A 1 377 ? 4.532 7.357 31.654 1.00 8.12 377 GLU A O 1
ATOM 3005 N N . ARG A 1 378 ? 3.530 8.934 32.917 1.00 6.56 378 ARG A N 1
ATOM 3006 C CA . ARG A 1 378 ? 2.485 9.157 31.917 1.00 9.54 378 ARG A CA 1
ATOM 3007 C C . ARG A 1 378 ? 3.047 9.867 30.690 1.00 9.59 378 ARG A C 1
ATOM 3008 O O . ARG A 1 378 ? 2.700 9.526 29.553 1.00 7.73 378 ARG A O 1
ATOM 3016 N N . GLY A 1 379 ? 3.923 10.857 30.905 1.00 6.76 379 GLY A N 1
ATOM 3017 C CA . GLY A 1 379 ? 4.593 11.492 29.784 1.00 6.97 379 GLY A CA 1
ATOM 3018 C C . GLY A 1 379 ? 5.448 10.515 28.990 1.00 7.22 379 GLY A C 1
ATOM 3019 O O . GLY A 1 379 ? 5.445 10.528 27.757 1.00 7.40 379 GLY A O 1
ATOM 3020 N N . MET A 1 380 ? 6.177 9.656 29.688 1.00 5.56 380 MET A N 1
ATOM 3021 C CA . MET A 1 380 ? 7.007 8.655 29.013 1.00 5.22 380 MET A CA 1
ATOM 3022 C C . MET A 1 380 ? 6.155 7.771 28.099 1.00 6.15 380 MET A C 1
ATOM 3023 O O . MET A 1 380 ? 6.573 7.444 26.979 1.00 5.98 380 MET A O 1
ATOM 3028 N N . GLU A 1 381 ? 4.954 7.390 28.551 1.00 7.48 381 GLU A N 1
ATOM 3029 C CA . GLU A 1 381 ? 4.102 6.523 27.749 1.00 8.29 381 GLU A CA 1
ATOM 3030 C C . GLU A 1 381 ? 3.667 7.212 26.459 1.00 5.90 381 GLU A C 1
ATOM 3031 O O . GLU A 1 381 ? 3.590 6.574 25.403 1.00 7.17 381 GLU A O 1
ATOM 3037 N N . VAL A 1 382 ? 3.339 8.496 26.539 1.00 6.51 382 VAL A N 1
ATOM 3038 C CA . VAL A 1 382 ? 2.952 9.232 25.336 1.00 5.97 382 VAL A CA 1
ATOM 3039 C C . VAL A 1 382 ? 4.132 9.328 24.370 1.00 4.41 382 VAL A C 1
ATOM 3040 O O . VAL A 1 382 ? 3.998 9.121 23.161 1.00 5.73 382 VAL A O 1
ATOM 3044 N N . PHE A 1 383 ? 5.313 9.680 24.890 1.00 6.42 383 PHE A N 1
ATOM 3045 C CA . PHE A 1 383 ? 6.496 9.678 24.049 1.00 4.62 383 PHE A CA 1
ATOM 3046 C C . PHE A 1 383 ? 6.746 8.285 23.465 1.00 5.32 383 PHE A C 1
ATOM 3047 O O . PHE A 1 383 ? 7.170 8.165 22.309 1.00 6.50 383 PHE A O 1
ATOM 3055 N N . GLU A 1 384 ? 6.521 7.234 24.251 1.00 4.66 384 GLU A N 1
ATOM 3056 C CA . GLU A 1 384 ? 6.827 5.891 23.780 1.00 6.68 384 GLU A CA 1
ATOM 3057 C C . GLU A 1 384 ? 5.947 5.523 22.595 1.00 6.30 384 GLU A C 1
ATOM 3058 O O . GLU A 1 384 ? 6.401 4.836 21.668 1.00 6.58 384 GLU A O 1
ATOM 3064 N N . GLU A 1 385 ? 4.701 5.978 22.610 1.00 7.58 385 GLU A N 1
ATOM 3065 C CA . GLU A 1 385 ? 3.807 5.710 21.483 1.00 6.74 385 GLU A CA 1
ATOM 3066 C C . GLU A 1 385 ? 4.309 6.343 20.192 1.00 8.99 385 GLU A C 1
ATOM 3067 O O . GLU A 1 385 ? 4.280 5.707 19.133 1.00 7.43 385 GLU A O 1
ATOM 3073 N N . HIS A 1 386 ? 4.771 7.601 20.250 1.00 5.06 386 HIS A N 1
ATOM 3074 C CA . HIS A 1 386 ? 4.959 8.410 19.063 1.00 5.71 386 HIS A CA 1
ATOM 3075 C C . HIS A 1 386 ? 6.405 8.592 18.607 1.00 4.31 386 HIS A C 1
ATOM 3076 O O . HIS A 1 386 ? 6.629 8.796 17.421 1.00 5.00 386 HIS A O 1
ATOM 3083 N N . LEU A 1 387 ? 7.395 8.548 19.497 1.00 6.11 387 LEU A N 1
ATOM 3084 C CA . LEU A 1 387 ? 8.757 8.830 19.058 1.00 5.62 387 LEU A CA 1
ATOM 3085 C C . LEU A 1 387 ? 9.284 7.767 18.110 1.00 3.98 387 LEU A C 1
ATOM 3086 O O . LEU A 1 387 ? 9.260 6.572 18.434 1.00 5.08 387 LEU A O 1
ATOM 3091 N N . ILE A 1 388 ? 9.824 8.196 16.966 1.00 4.44 388 ILE A N 1
ATOM 3092 C CA . ILE A 1 388 ? 10.527 7.269 16.101 1.00 4.55 388 ILE A CA 1
ATOM 3093 C C . ILE A 1 388 ? 11.883 6.882 16.671 1.00 5.61 388 ILE A C 1
ATOM 3094 O O . ILE A 1 388 ? 12.459 5.893 16.221 1.00 6.64 388 ILE A O 1
ATOM 3099 N N . ASP A 1 389 ? 12.397 7.623 17.673 1.00 4.06 389 ASP A N 1
ATOM 3100 C CA . ASP A 1 389 ? 13.638 7.235 18.342 1.00 5.31 389 ASP A CA 1
ATOM 3101 C C . ASP A 1 389 ? 13.368 6.662 19.731 1.00 5.31 389 ASP A C 1
ATOM 3102 O O . ASP A 1 389 ? 14.290 6.542 20.550 1.00 4.94 389 ASP A O 1
ATOM 3107 N N . GLN A 1 390 ? 12.117 6.261 19.998 1.00 4.34 390 GLN A N 1
ATOM 3108 C CA A GLN A 1 390 ? 11.761 5.789 21.326 0.29 4.69 390 GLN A CA 1
ATOM 3109 C CA B GLN A 1 390 ? 11.726 5.737 21.301 0.71 4.62 390 GLN A CA 1
ATOM 3110 C C . GLN A 1 390 ? 12.759 4.735 21.793 1.00 4.64 390 GLN A C 1
ATOM 3111 O O . GLN A 1 390 ? 12.988 3.708 21.131 1.00 4.10 390 GLN A O 1
ATOM 3122 N N . ASP A 1 391 ? 13.356 5.015 22.942 1.00 4.59 391 ASP A N 1
ATOM 3123 C CA . ASP A 1 391 ? 14.439 4.192 23.464 1.00 3.07 391 ASP A CA 1
ATOM 3124 C C . ASP A 1 391 ? 14.201 4.001 24.944 1.00 6.19 391 ASP A C 1
ATOM 3125 O O . ASP A 1 391 ? 14.209 4.970 25.710 1.00 5.73 391 ASP A O 1
ATOM 3130 N N . HIS A 1 392 ? 13.983 2.745 25.326 1.00 7.74 392 HIS A N 1
ATOM 3131 C CA . HIS A 1 392 ? 13.532 2.405 26.664 1.00 7.66 392 HIS A CA 1
ATOM 3132 C C . HIS A 1 392 ? 14.333 3.143 27.725 1.00 6.92 392 HIS A C 1
ATOM 3133 O O . HIS A 1 392 ? 13.768 3.859 28.565 1.00 6.32 392 HIS A O 1
ATOM 3140 N N . TYR A 1 393 ? 15.651 2.983 27.703 1.00 3.36 393 TYR A N 1
ATOM 3141 C CA . TYR A 1 393 ? 16.466 3.580 28.760 1.00 3.54 393 TYR A CA 1
ATOM 3142 C C . TYR A 1 393 ? 16.557 5.092 28.612 1.00 4.53 393 TYR A C 1
ATOM 3143 O O . TYR A 1 393 ? 16.535 5.827 29.610 1.00 6.33 393 TYR A O 1
ATOM 3152 N N . LEU A 1 394 ? 16.677 5.599 27.372 1.00 5.55 394 LEU A N 1
ATOM 3153 C CA . LEU A 1 394 ? 16.881 7.038 27.210 1.00 4.25 394 LEU A CA 1
ATOM 3154 C C . LEU A 1 394 ? 15.620 7.822 27.560 1.00 5.79 394 LEU A C 1
ATOM 3155 O O . LEU A 1 394 ? 15.696 8.901 28.142 1.00 5.95 394 LEU A O 1
ATOM 3160 N N . ASN A 1 395 ? 14.460 7.294 27.171 1.00 3.47 395 ASN A N 1
ATOM 3161 C CA . ASN A 1 395 ? 13.181 7.950 27.459 1.00 5.35 395 ASN A CA 1
ATOM 3162 C C . ASN A 1 395 ? 12.910 7.976 28.959 1.00 4.55 395 ASN A C 1
ATOM 3163 O O . ASN A 1 395 ? 12.572 9.021 29.525 1.00 6.21 395 ASN A O 1
ATOM 3168 N N . ALA A 1 396 ? 13.123 6.845 29.632 1.00 4.04 396 ALA A N 1
ATOM 3169 C CA . ALA A 1 396 ? 12.955 6.790 31.087 1.00 5.38 396 ALA A CA 1
ATOM 3170 C C . ALA A 1 396 ? 13.906 7.764 31.782 1.00 4.82 396 ALA A C 1
ATOM 3171 O O . ALA A 1 396 ? 13.501 8.552 32.654 1.00 6.84 396 ALA A O 1
ATOM 3173 N N . ALA A 1 397 ? 15.190 7.719 31.424 1.00 5.07 397 ALA A N 1
ATOM 3174 C CA . ALA A 1 397 ? 16.166 8.528 32.130 1.00 4.46 397 ALA A CA 1
ATOM 3175 C C . ALA A 1 397 ? 15.882 10.014 31.962 1.00 5.40 397 ALA A C 1
ATOM 3176 O O . ALA A 1 397 ? 15.922 10.788 32.918 1.00 4.71 397 ALA A O 1
ATOM 3178 N N . ASN A 1 398 ? 15.605 10.449 30.736 1.00 5.14 398 ASN A N 1
ATOM 3179 C CA . ASN A 1 398 ? 15.326 11.857 30.513 1.00 6.32 398 ASN A CA 1
ATOM 3180 C C . ASN A 1 398 ? 14.012 12.296 31.160 1.00 4.50 398 ASN A C 1
ATOM 3181 O O . ASN A 1 398 ? 13.921 13.433 31.626 1.00 6.21 398 ASN A O 1
ATOM 3186 N N . TRP A 1 399 ? 12.994 11.431 31.216 1.00 4.09 399 TRP A N 1
ATOM 3187 C CA . TRP A 1 399 ? 11.783 11.809 31.934 1.00 6.16 399 TRP A CA 1
ATOM 3188 C C . TRP A 1 399 ? 12.022 11.938 33.434 1.00 6.08 399 TRP A C 1
ATOM 3189 O O . TRP A 1 399 ? 11.456 12.820 34.087 1.00 7.09 399 TRP A O 1
ATOM 3200 N N . MET A 1 400 ? 12.867 11.085 34.003 1.00 4.65 400 MET A N 1
ATOM 3201 C CA . MET A 1 400 ? 13.220 11.242 35.405 1.00 6.29 400 MET A CA 1
ATOM 3202 C C . MET A 1 400 ? 14.052 12.502 35.624 1.00 6.99 400 MET A C 1
ATOM 3203 O O . MET A 1 400 ? 13.865 13.201 36.635 1.00 7.52 400 MET A O 1
ATOM 3208 N N . TRP A 1 401 ? 14.939 12.835 34.684 1.00 6.61 401 TRP A N 1
ATOM 3209 C CA . TRP A 1 401 ? 15.714 14.065 34.786 1.00 8.98 401 TRP A CA 1
ATOM 3210 C C . TRP A 1 401 ? 14.810 15.279 34.777 1.00 8.45 401 TRP A C 1
ATOM 3211 O O . TRP A 1 401 ? 14.902 16.150 35.658 1.00 9.70 401 TRP A O 1
ATOM 3222 N N . LEU A 1 402 ? 13.920 15.361 33.788 1.00 8.83 402 LEU A N 1
ATOM 3223 C CA . LEU A 1 402 ? 13.091 16.554 33.573 1.00 5.99 402 LEU A CA 1
ATOM 3224 C C . LEU A 1 402 ? 12.069 16.769 34.681 1.00 11.40 402 LEU A C 1
ATOM 3225 O O . LEU A 1 402 ? 11.621 17.902 34.899 1.00 11.82 402 LEU A O 1
ATOM 3230 N N . SER A 1 403 ? 11.665 15.711 35.370 1.00 8.69 403 SER A N 1
ATOM 3231 C CA . SER A 1 403 ? 10.716 15.815 36.467 1.00 9.23 403 SER A CA 1
ATOM 3232 C C . SER A 1 403 ? 11.422 15.927 37.814 1.00 7.88 403 SER A C 1
ATOM 3233 O O . SER A 1 403 ? 10.752 15.902 38.853 1.00 8.67 403 SER A O 1
ATOM 3236 N N . ALA A 1 404 ? 12.743 16.081 37.801 1.00 7.80 404 ALA A N 1
ATOM 3237 C CA . ALA A 1 404 ? 13.551 16.175 39.011 1.00 7.88 404 ALA A CA 1
ATOM 3238 C C . ALA A 1 404 ? 13.343 14.949 39.910 1.00 12.24 404 ALA A C 1
ATOM 3239 O O . ALA A 1 404 ? 13.339 15.043 41.142 1.00 13.37 404 ALA A O 1
ATOM 3241 N N . SER A 1 405 ? 13.175 13.787 39.283 1.00 7.12 405 SER A N 1
ATOM 3242 C CA . SER A 1 405 ? 13.018 12.530 40.009 1.00 8.09 405 SER A CA 1
ATOM 3243 C C . SER A 1 405 ? 14.308 11.735 40.161 1.00 12.43 405 SER A C 1
ATOM 3244 O O . SER A 1 405 ? 14.440 10.968 41.112 1.00 8.76 405 SER A O 1
ATOM 3247 N N . ALA A 1 406 ? 15.257 11.886 39.236 1.00 9.94 406 ALA A N 1
ATOM 3248 C CA . ALA A 1 406 ? 16.560 11.265 39.324 1.00 12.22 406 ALA A CA 1
ATOM 3249 C C . ALA A 1 406 ? 17.543 12.137 38.564 1.00 9.82 406 ALA A C 1
ATOM 3250 O O . ALA A 1 406 ? 17.157 12.860 37.644 1.00 10.68 406 ALA A O 1
ATOM 3252 N N . PHE A 1 407 ? 18.811 12.077 38.977 1.00 10.51 407 PHE A N 1
ATOM 3253 C CA . PHE A 1 407 ? 19.933 12.749 38.319 1.00 10.66 407 PHE A CA 1
ATOM 3254 C C . PHE A 1 407 ? 19.905 14.278 38.451 1.00 13.71 407 PHE A C 1
ATOM 3255 O O . PHE A 1 407 ? 20.959 14.913 38.566 1.00 15.87 407 PHE A O 1
ATOM 3263 N N . PHE A 1 408 ? 18.715 14.881 38.429 1.00 12.16 408 PHE A N 1
ATOM 3264 C CA . PHE A 1 408 ? 18.548 16.333 38.456 1.00 15.25 408 PHE A CA 1
ATOM 3265 C C . PHE A 1 408 ? 17.640 16.682 39.625 1.00 10.80 408 PHE A C 1
ATOM 3266 O O . PHE A 1 408 ? 16.624 16.014 39.848 1.00 11.89 408 PHE A O 1
ATOM 3274 N N . SER A 1 409 ? 18.004 17.734 40.374 1.00 9.29 409 SER A N 1
ATOM 3275 C CA . SER A 1 409 ? 17.234 18.076 41.560 1.00 12.12 409 SER A CA 1
ATOM 3276 C C . SER A 1 409 ? 16.889 19.554 41.684 1.00 12.71 409 SER A C 1
ATOM 3277 O O . SER A 1 409 ? 16.304 19.943 42.691 1.00 13.07 409 SER A O 1
ATOM 3280 N N . GLN A 1 410 ? 17.206 20.374 40.690 1.00 10.28 410 GLN A N 1
ATOM 3281 C CA . GLN A 1 410 ? 16.974 21.824 40.800 1.00 12.37 410 GLN A CA 1
ATOM 3282 C C . GLN A 1 410 ? 15.570 22.180 40.317 1.00 10.67 410 GLN A C 1
ATOM 3283 O O . GLN A 1 410 ? 15.364 22.765 39.246 1.00 10.67 410 GLN A O 1
ATOM 3289 N N . TYR A 1 411 ? 14.584 21.820 41.146 1.00 10.47 411 TYR A N 1
ATOM 3290 C CA . TYR A 1 411 ? 13.177 21.980 40.781 1.00 9.01 411 TYR A CA 1
ATOM 3291 C C . TYR A 1 411 ? 12.722 23.440 40.817 1.00 12.28 411 TYR A C 1
ATOM 3292 O O . TYR A 1 411 ? 11.580 23.728 40.442 1.00 12.42 411 TYR A O 1
ATOM 3301 N N . PHE A 1 412 ? 13.583 24.376 41.232 1.00 10.92 412 PHE A N 1
ATOM 3302 C CA . PHE A 1 412 ? 13.258 25.784 41.107 1.00 10.70 412 PHE A CA 1
ATOM 3303 C C . PHE A 1 412 ? 13.485 26.319 39.696 1.00 12.97 412 PHE A C 1
ATOM 3304 O O . PHE A 1 412 ? 13.026 27.428 39.396 1.00 11.82 412 PHE A O 1
ATOM 3312 N N . ARG A 1 413 ? 14.159 25.563 38.824 1.00 9.80 413 ARG A N 1
ATOM 3313 C CA . ARG A 1 413 ? 14.360 25.968 37.436 1.00 8.92 413 ARG A CA 1
ATOM 3314 C C . ARG A 1 413 ? 13.171 25.464 36.616 1.00 10.34 413 ARG A C 1
ATOM 3315 O O . ARG A 1 413 ? 13.062 24.263 36.356 1.00 13.00 413 ARG A O 1
ATOM 3323 N N . VAL A 1 414 ? 12.285 26.377 36.214 1.00 7.86 414 VAL A N 1
ATOM 3324 C CA . VAL A 1 414 ? 11.058 26.010 35.507 1.00 10.74 414 VAL A CA 1
ATOM 3325 C C . VAL A 1 414 ? 10.999 26.808 34.218 1.00 9.49 414 VAL A C 1
ATOM 3326 O O . VAL A 1 414 ? 11.033 28.041 34.243 1.00 9.69 414 VAL A O 1
ATOM 3330 N N . TYR A 1 415 ? 10.917 26.107 33.097 1.00 7.19 415 TYR A N 1
ATOM 3331 C CA . TYR A 1 415 ? 10.812 26.762 31.810 1.00 9.39 415 TYR A CA 1
ATOM 3332 C C . TYR A 1 415 ? 9.460 27.455 31.683 1.00 10.50 415 TYR A C 1
ATOM 3333 O O . TYR A 1 415 ? 8.441 26.967 32.188 1.00 12.26 415 TYR A O 1
ATOM 3342 N N . SER A 1 416 ? 9.454 28.563 30.986 1.00 8.14 416 SER A N 1
ATOM 3343 C CA . SER A 1 416 ? 8.204 29.244 30.699 1.00 7.42 416 SER A CA 1
ATOM 3344 C C . SER A 1 416 ? 7.632 28.736 29.382 1.00 10.09 416 SER A C 1
ATOM 3345 O O . SER A 1 416 ? 8.320 28.799 28.352 1.00 7.00 416 SER A O 1
ATOM 3348 N N . PRO A 1 417 ? 6.366 28.300 29.354 1.00 7.16 417 PRO A N 1
ATOM 3349 C CA . PRO A 1 417 ? 5.761 27.890 28.076 1.00 7.75 417 PRO A CA 1
ATOM 3350 C C . PRO A 1 417 ? 5.494 29.038 27.128 1.00 8.13 417 PRO A C 1
ATOM 3351 O O . PRO A 1 417 ? 5.155 28.791 25.963 1.00 9.58 417 PRO A O 1
ATOM 3355 N N . VAL A 1 418 ? 5.624 30.276 27.589 1.00 10.06 418 VAL A N 1
ATOM 3356 C CA . VAL A 1 418 ? 5.481 31.465 26.751 1.00 10.00 418 VAL A CA 1
ATOM 3357 C C . VAL A 1 418 ? 6.825 31.990 26.284 1.00 11.12 418 VAL A C 1
ATOM 3358 O O . VAL A 1 418 ? 7.037 32.208 25.091 1.00 16.74 418 VAL A O 1
ATOM 3362 N N . VAL A 1 419 ? 7.754 32.208 27.221 1.00 7.41 419 VAL A N 1
ATOM 3363 C CA . VAL A 1 419 ? 9.001 32.914 26.925 1.00 11.08 419 VAL A CA 1
ATOM 3364 C C . VAL A 1 419 ? 10.041 32.017 26.269 1.00 9.68 419 VAL A C 1
ATOM 3365 O O . VAL A 1 419 ? 10.834 32.492 25.444 1.00 9.51 419 VAL A O 1
ATOM 3369 N N . PHE A 1 420 ? 10.055 30.721 26.602 1.00 9.99 420 PHE A N 1
ATOM 3370 C CA . PHE A 1 420 ? 11.182 29.872 26.216 1.00 8.90 420 PHE A CA 1
ATOM 3371 C C . PHE A 1 420 ? 11.414 29.894 24.708 1.00 10.45 420 PHE A C 1
ATOM 3372 O O . PHE A 1 420 ? 12.522 30.164 24.252 1.00 14.97 420 PHE A O 1
ATOM 3380 N N . GLY A 1 421 ? 10.386 29.610 23.918 1.00 8.47 421 GLY A N 1
ATOM 3381 C CA . GLY A 1 421 ? 10.573 29.546 22.481 1.00 9.34 421 GLY A CA 1
ATOM 3382 C C . GLY A 1 421 ? 10.729 30.914 21.846 1.00 10.72 421 GLY A C 1
ATOM 3383 O O . GLY A 1 421 ? 11.416 31.059 20.830 1.00 9.04 421 GLY A O 1
ATOM 3384 N N . LYS A 1 422 ? 10.118 31.933 22.449 1.00 10.90 422 LYS A N 1
ATOM 3385 C CA . LYS A 1 422 ? 10.127 33.274 21.858 1.00 11.30 422 LYS A CA 1
ATOM 3386 C C . LYS A 1 422 ? 11.546 33.814 21.761 1.00 10.92 422 LYS A C 1
ATOM 3387 O O . LYS A 1 422 ? 11.864 34.603 20.856 1.00 13.30 422 LYS A O 1
ATOM 3393 N N . LYS A 1 423 ? 12.430 33.387 22.663 1.00 12.69 423 LYS A N 1
ATOM 3394 C CA . LYS A 1 423 ? 13.798 33.858 22.616 1.00 9.39 423 LYS A CA 1
ATOM 3395 C C . LYS A 1 423 ? 14.542 33.340 21.394 1.00 16.93 423 LYS A C 1
ATOM 3396 O O . LYS A 1 423 ? 15.503 33.966 20.951 1.00 24.01 423 LYS A O 1
ATOM 3399 N N . TYR A 1 424 ? 14.122 32.201 20.838 1.00 9.79 424 TYR A N 1
ATOM 3400 C CA . TYR A 1 424 ? 14.702 31.686 19.621 1.00 5.88 424 TYR A CA 1
ATOM 3401 C C . TYR A 1 424 ? 13.968 32.107 18.364 1.00 9.23 424 TYR A C 1
ATOM 3402 O O . TYR A 1 424 ? 14.596 32.272 17.306 1.00 9.75 424 TYR A O 1
ATOM 3411 N N . ASP A 1 425 ? 12.641 32.241 18.451 1.00 6.12 425 ASP A N 1
ATOM 3412 C CA . ASP A 1 425 ? 11.769 32.275 17.280 1.00 7.89 425 ASP A CA 1
ATOM 3413 C C . ASP A 1 425 ? 10.659 33.279 17.551 1.00 7.19 425 ASP A C 1
ATOM 3414 O O . ASP A 1 425 ? 9.493 32.923 17.696 1.00 6.32 425 ASP A O 1
ATOM 3419 N N . PRO A 1 426 ? 11.000 34.574 17.652 1.00 8.22 426 PRO A N 1
ATOM 3420 C CA . PRO A 1 426 ? 9.956 35.566 17.989 1.00 7.44 426 PRO A CA 1
ATOM 3421 C C . PRO A 1 426 ? 8.861 35.672 16.946 1.00 8.78 426 PRO A C 1
ATOM 3422 O O . PRO A 1 426 ? 7.724 35.985 17.299 1.00 13.50 426 PRO A O 1
ATOM 3426 N N . GLU A 1 427 ? 9.169 35.417 15.670 1.00 7.72 427 GLU A N 1
ATOM 3427 C CA . GLU A 1 427 ? 8.138 35.418 14.642 1.00 9.73 427 GLU A CA 1
ATOM 3428 C C . GLU A 1 427 ? 7.179 34.241 14.786 1.00 15.20 427 GLU A C 1
ATOM 3429 O O . GLU A 1 427 ? 6.069 34.278 14.223 1.00 13.13 427 GLU A O 1
ATOM 3432 N N . GLY A 1 428 ? 7.574 33.204 15.524 1.00 10.07 428 GLY A N 1
ATOM 3433 C CA . GLY A 1 428 ? 6.739 32.024 15.656 1.00 12.37 428 GLY A CA 1
ATOM 3434 C C . GLY A 1 428 ? 6.700 31.134 14.430 1.00 13.33 428 GLY A C 1
ATOM 3435 O O . GLY A 1 428 ? 5.670 30.520 14.146 1.00 11.28 428 GLY A O 1
ATOM 3436 N N . ARG A 1 429 ? 7.807 31.024 13.705 1.00 10.37 429 ARG A N 1
ATOM 3437 C CA . ARG A 1 429 ? 7.800 30.198 12.499 1.00 12.39 429 ARG A CA 1
ATOM 3438 C C . ARG A 1 429 ? 7.494 28.742 12.835 1.00 7.93 429 ARG A C 1
ATOM 3439 O O . ARG A 1 429 ? 6.781 28.057 12.082 1.00 11.23 429 ARG A O 1
ATOM 3444 N N . PHE A 1 430 ? 8.002 28.264 13.971 1.00 6.83 430 PHE A N 1
ATOM 3445 C CA . PHE A 1 430 ? 7.759 26.876 14.378 1.00 6.34 430 PHE A CA 1
ATOM 3446 C C . PHE A 1 430 ? 6.287 26.660 14.705 1.00 6.85 430 PHE A C 1
ATOM 3447 O O . PHE A 1 430 ? 5.663 25.700 14.237 1.00 8.96 430 PHE A O 1
ATOM 3455 N N . ILE A 1 431 ? 5.700 27.563 15.502 1.00 7.15 431 ILE A N 1
ATOM 3456 C CA . ILE A 1 431 ? 4.279 27.491 15.812 1.00 8.20 431 ILE A CA 1
ATOM 3457 C C . ILE A 1 431 ? 3.434 27.506 14.534 1.00 5.61 431 ILE A C 1
ATOM 3458 O O . ILE A 1 431 ? 2.474 26.729 14.400 1.00 11.05 431 ILE A O 1
ATOM 3463 N N . ARG A 1 432 ? 3.758 28.382 13.592 1.00 7.72 432 ARG A N 1
ATOM 3464 C CA . ARG A 1 432 ? 2.934 28.508 12.392 1.00 15.08 432 ARG A CA 1
ATOM 3465 C C . ARG A 1 432 ? 3.006 27.246 11.540 1.00 14.23 432 ARG A C 1
ATOM 3466 O O . ARG A 1 432 ? 2.008 26.884 10.888 1.00 11.09 432 ARG A O 1
ATOM 3474 N N . LYS A 1 433 ? 4.165 26.568 11.550 1.00 8.36 433 LYS A N 1
ATOM 3475 C CA . LYS A 1 433 ? 4.336 25.320 10.816 1.00 9.13 433 LYS A CA 1
ATOM 3476 C C . LYS A 1 433 ? 3.444 24.224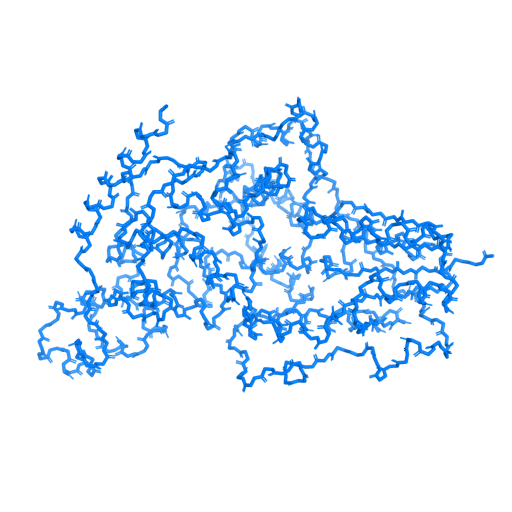 11.369 1.00 11.89 433 LYS A C 1
ATOM 3477 O O . LYS A 1 433 ? 2.715 23.561 10.618 1.00 11.77 433 LYS A O 1
ATOM 3483 N N . PHE A 1 434 ? 3.481 24.006 12.682 1.00 8.01 434 PHE A N 1
ATOM 3484 C CA . PHE A 1 434 ? 2.789 22.862 13.258 1.00 8.13 434 PHE A CA 1
ATOM 3485 C C . PHE A 1 434 ? 1.393 23.181 13.755 1.00 14.41 434 PHE A C 1
ATOM 3486 O O . PHE A 1 434 ? 0.600 22.250 13.948 1.00 11.07 434 PHE A O 1
ATOM 3494 N N . LEU A 1 435 ? 1.060 24.454 13.919 1.00 9.73 435 LEU A N 1
ATOM 3495 C CA . LEU A 1 435 ? -0.281 24.900 14.298 1.00 8.00 435 LEU A CA 1
ATOM 3496 C C . LEU A 1 435 ? -0.775 25.914 13.274 1.00 15.65 435 LEU A C 1
ATOM 3497 O O . LEU A 1 435 ? -0.887 27.107 13.560 1.00 11.54 435 LEU A O 1
ATOM 3502 N N . PRO A 1 436 ? -1.103 25.462 12.062 1.00 13.63 436 PRO A N 1
ATOM 3503 C CA . PRO A 1 436 ? -1.504 26.427 11.015 1.00 15.52 436 PRO A CA 1
ATOM 3504 C C . PRO A 1 436 ? -2.753 27.224 11.359 1.00 14.13 436 PRO A C 1
ATOM 3505 O O . PRO A 1 436 ? -2.993 28.260 10.723 1.00 17.90 436 PRO A O 1
ATOM 3509 N N . VAL A 1 437 ? -3.532 26.813 12.364 1.00 13.31 437 VAL A N 1
ATOM 3510 C CA . VAL A 1 437 ? -4.662 27.633 12.785 1.00 16.59 437 VAL A CA 1
ATOM 3511 C C . VAL A 1 437 ? -4.182 29.005 13.252 1.00 18.52 437 VAL A C 1
ATOM 3512 O O . VAL A 1 437 ? -4.951 29.973 13.224 1.00 16.20 437 VAL A O 1
ATOM 3516 N N . LEU A 1 438 ? -2.914 29.114 13.662 1.00 10.90 438 LEU A N 1
ATOM 3517 C CA . LEU A 1 438 ? -2.336 30.368 14.128 1.00 13.92 438 LEU A CA 1
ATOM 3518 C C . LEU A 1 438 ? -1.480 31.048 13.069 1.00 11.41 438 LEU A C 1
ATOM 3519 O O . LEU A 1 438 ? -0.809 32.036 13.373 1.00 13.08 438 LEU A O 1
ATOM 3524 N N . LYS A 1 439 ? -1.508 30.560 11.816 1.00 11.05 439 LYS A N 1
ATOM 3525 C CA . LYS A 1 439 ? -0.564 31.021 10.822 1.00 9.53 439 LYS A CA 1
ATOM 3526 C C . LYS A 1 439 ? -0.679 32.515 10.541 1.00 14.91 439 LYS A C 1
ATOM 3527 O O . LYS A 1 439 ? 0.296 33.125 10.095 1.00 17.21 439 LYS A O 1
ATOM 3533 N N . ASP A 1 440 ? -1.842 33.116 10.799 1.00 15.97 440 ASP A N 1
ATOM 3534 C CA . ASP A 1 440 ? -2.068 34.527 10.509 1.00 15.45 440 ASP A CA 1
ATOM 3535 C C . ASP A 1 440 ? -2.090 35.396 11.758 1.00 22.00 440 ASP A C 1
ATOM 3536 O O . ASP A 1 440 ? -2.434 36.581 11.675 1.00 19.39 440 ASP A O 1
ATOM 3541 N N . MET A 1 441 ? -1.731 34.847 12.904 1.00 15.15 441 MET A N 1
ATOM 3542 C CA . MET A 1 441 ? -1.732 35.609 14.147 1.00 18.15 441 MET A CA 1
ATOM 3543 C C . MET A 1 441 ? -0.497 36.503 14.203 1.00 15.06 441 MET A C 1
ATOM 3544 O O . MET A 1 441 ? 0.623 36.020 13.992 1.00 14.68 441 MET A O 1
ATOM 3549 N N . PRO A 1 442 ? -0.653 37.808 14.448 1.00 13.02 442 PRO A N 1
ATOM 3550 C CA . PRO A 1 442 ? 0.532 38.664 14.574 1.00 14.50 442 PRO A CA 1
ATOM 3551 C C . PRO A 1 442 ? 1.535 38.114 15.587 1.00 12.51 442 PRO A C 1
ATOM 3552 O O . PRO A 1 442 ? 1.178 37.643 16.662 1.00 10.63 442 PRO A O 1
ATOM 3556 N N . ALA A 1 443 ? 2.814 38.212 15.237 1.00 12.59 443 ALA A N 1
ATOM 3557 C CA . ALA A 1 443 ? 3.864 37.641 16.071 1.00 10.04 443 ALA A CA 1
ATOM 3558 C C . ALA A 1 443 ? 3.786 38.132 17.502 1.00 10.48 443 ALA A C 1
ATOM 3559 O O . ALA A 1 443 ? 4.100 37.384 18.435 1.00 11.90 443 ALA A O 1
ATOM 3561 N N . LYS A 1 444 ? 3.351 39.391 17.704 1.00 11.13 444 LYS A N 1
ATOM 3562 C CA . LYS A 1 444 ? 3.255 39.929 19.046 1.00 11.72 444 LYS A CA 1
ATOM 3563 C C . LYS A 1 444 ? 2.387 39.080 19.956 1.00 13.19 444 LYS A C 1
ATOM 3564 O O . LYS A 1 444 ? 2.567 39.110 21.173 1.00 13.19 444 LYS A O 1
ATOM 3570 N N . TYR A 1 445 ? 1.427 38.323 19.398 1.00 9.99 445 TYR A N 1
ATOM 3571 C CA . TYR A 1 445 ? 0.532 37.525 20.221 1.00 11.27 445 TYR A CA 1
ATOM 3572 C C . TYR A 1 445 ? 0.658 36.024 20.030 1.00 9.79 445 TYR A C 1
ATOM 3573 O O . TYR A 1 445 ? -0.067 35.268 20.704 1.00 11.88 445 TYR A O 1
ATOM 3582 N N . ILE A 1 446 ? 1.540 35.559 19.141 1.00 8.31 446 ILE A N 1
ATOM 3583 C CA . ILE A 1 446 ? 1.448 34.152 18.732 1.00 13.02 446 ILE A CA 1
ATOM 3584 C C . ILE A 1 446 ? 1.841 33.213 19.865 1.00 11.84 446 ILE A C 1
ATOM 3585 O O . ILE A 1 446 ? 1.375 32.062 19.894 1.00 11.54 446 ILE A O 1
ATOM 3590 N N . TYR A 1 447 ? 2.673 33.658 20.825 1.00 7.51 447 TYR A N 1
ATOM 3591 C CA . TYR A 1 447 ? 2.972 32.818 21.982 1.00 7.43 447 TYR A CA 1
ATOM 3592 C C . TYR A 1 447 ? 1.910 32.942 23.070 1.00 10.86 447 TYR A C 1
ATOM 3593 O O . TYR A 1 447 ? 1.857 32.104 23.978 1.00 9.29 447 TYR A O 1
ATOM 3602 N N . GLU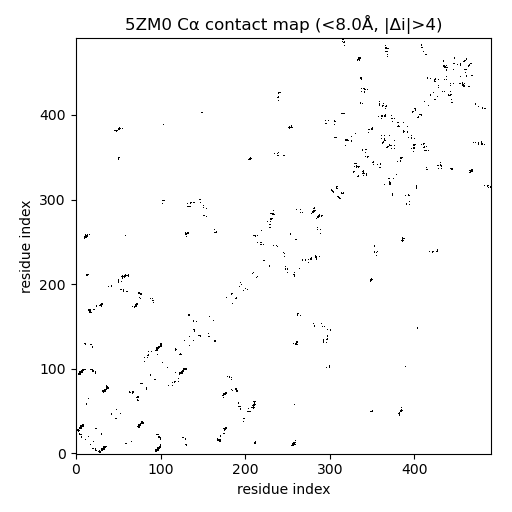 A 1 448 ? 1.076 33.975 22.995 1.00 10.91 448 GLU A N 1
ATOM 3603 C CA . GLU A 1 448 ? 0.080 34.272 24.027 1.00 12.26 448 GLU A CA 1
ATOM 3604 C C . GLU A 1 448 ? -1.190 34.762 23.343 1.00 13.04 448 GLU A C 1
ATOM 3605 O O . GLU A 1 448 ? -1.625 35.901 23.550 1.00 11.88 448 GLU A O 1
ATOM 3611 N N . PRO A 1 449 ? -1.807 33.923 22.508 1.00 12.97 449 PRO A N 1
ATOM 3612 C CA . PRO A 1 449 ? -2.904 34.415 21.657 1.00 11.64 449 PRO A CA 1
ATOM 3613 C C . PRO A 1 449 ? -4.081 34.916 22.452 1.00 13.23 449 PRO A C 1
ATOM 3614 O O . PRO A 1 449 ? -4.866 35.707 21.912 1.00 14.99 449 PRO A O 1
ATOM 3618 N N . TRP A 1 450 ? -4.218 34.496 23.700 1.00 11.61 450 TRP A N 1
ATOM 3619 C CA . TRP A 1 450 ? -5.323 34.969 24.533 1.00 23.41 450 TRP A CA 1
ATOM 3620 C C . TRP A 1 450 ? -5.192 36.447 24.868 1.00 19.46 450 TRP A C 1
ATOM 3621 O O . TRP A 1 450 ? -6.165 37.043 25.338 1.00 25.59 450 TRP A O 1
ATOM 3632 N N . THR A 1 451 ? -4.027 37.042 24.634 1.00 16.03 451 THR A N 1
ATOM 3633 C CA . THR A 1 451 ? -3.823 38.463 24.856 1.00 14.68 451 THR A CA 1
ATOM 3634 C C . THR A 1 451 ? -4.119 39.305 23.620 1.00 19.03 451 THR A C 1
ATOM 3635 O O . THR A 1 451 ? -4.085 40.539 23.708 1.00 20.76 451 THR A O 1
ATOM 3639 N N . ALA A 1 452 ? -4.401 38.690 22.480 1.00 14.23 452 ALA A N 1
ATOM 3640 C CA . ALA A 1 452 ? -4.698 39.438 21.274 1.00 12.18 452 ALA A CA 1
ATOM 3641 C C . ALA A 1 452 ? -6.087 40.081 21.407 1.00 18.57 452 ALA A C 1
ATOM 3642 O O . ALA A 1 452 ? -7.025 39.434 21.883 1.00 16.80 452 ALA A O 1
ATOM 3644 N N . PRO A 1 453 ? -6.243 41.339 21.012 1.00 19.86 453 PRO A N 1
ATOM 3645 C CA . PRO A 1 453 ? -7.593 41.916 20.960 1.00 21.72 453 PRO A CA 1
ATOM 3646 C C . PRO A 1 453 ? -8.506 41.039 20.123 1.00 20.48 453 PRO A C 1
ATOM 3647 O O . PRO A 1 453 ? -8.090 40.446 19.119 1.00 18.45 453 PRO A O 1
ATOM 3651 N N . LEU A 1 454 ? -9.765 40.943 20.545 1.00 21.48 454 LEU A N 1
ATOM 3652 C CA . LEU A 1 454 ? -10.717 40.110 19.817 1.00 19.36 454 LEU A CA 1
ATOM 3653 C C . LEU A 1 454 ? -10.736 40.480 18.340 1.00 22.52 454 LEU A C 1
ATOM 3654 O O . LEU A 1 454 ? -10.850 39.611 17.472 1.00 20.64 454 LEU A O 1
ATOM 3659 N N . GLU A 1 455 ? -10.619 41.771 18.034 1.00 24.00 455 GLU A N 1
ATOM 3660 C CA . GLU A 1 455 ? -10.573 42.197 16.643 1.00 20.15 455 GLU A CA 1
ATOM 3661 C C . GLU A 1 455 ? -9.393 41.569 15.912 1.00 26.23 455 GLU A C 1
ATOM 3662 O O . GLU A 1 455 ? -9.485 41.262 14.716 1.00 18.33 455 GLU A O 1
ATOM 3664 N N . VAL A 1 456 ? -8.268 41.390 16.610 1.00 22.05 456 VAL A N 1
ATOM 3665 C CA . VAL A 1 456 ? -7.104 40.768 15.993 1.00 22.42 456 VAL A CA 1
ATOM 3666 C C . VAL A 1 456 ? -7.338 39.271 15.818 1.00 14.00 456 VAL A C 1
ATOM 3667 O O . VAL A 1 456 ? -6.985 38.697 14.787 1.00 18.70 456 VAL A O 1
ATOM 3671 N N . GLN A 1 457 ? -7.925 38.625 16.823 1.00 15.97 457 GLN A N 1
ATOM 3672 C CA . GLN A 1 457 ? -8.205 37.196 16.708 1.00 12.35 457 GLN A CA 1
ATOM 3673 C C . GLN A 1 457 ? -9.120 36.924 15.526 1.00 18.63 457 GLN A C 1
ATOM 3674 O O . GLN A 1 457 ? -8.875 36.023 14.718 1.00 18.05 457 GLN A O 1
ATOM 3680 N N . ARG A 1 458 ? -10.188 37.721 15.393 1.00 24.17 458 ARG A N 1
ATOM 3681 C CA . ARG A 1 458 ? -11.126 37.511 14.298 1.00 25.97 458 ARG A CA 1
ATOM 3682 C C . ARG A 1 458 ? -10.447 37.712 12.953 1.00 16.22 458 ARG A C 1
ATOM 3683 O O . ARG A 1 458 ? -10.638 36.917 12.026 1.00 21.96 458 ARG A O 1
ATOM 3691 N N . LYS A 1 459 ? -9.661 38.782 12.818 1.00 16.90 459 LYS A N 1
ATOM 3692 C CA . LYS A 1 459 ? -8.979 39.036 11.556 1.00 18.82 459 LYS A CA 1
ATOM 3693 C C . LYS A 1 459 ? -7.984 37.937 11.226 1.00 22.86 459 LYS A C 1
ATOM 3694 O O . LYS A 1 459 ? -7.754 37.636 10.050 1.00 17.60 459 LYS A O 1
ATOM 3697 N N . ALA A 1 460 ? -7.379 37.333 12.248 1.00 21.70 460 ALA A N 1
ATOM 3698 C CA . ALA A 1 460 ? -6.446 36.238 12.034 1.00 16.48 460 ALA A CA 1
ATOM 3699 C C . ALA A 1 460 ? -7.142 34.915 11.774 1.00 19.19 460 ALA A C 1
ATOM 3700 O O . ALA A 1 460 ? -6.467 33.933 11.439 1.00 19.48 460 ALA A O 1
ATOM 3702 N N . GLY A 1 461 ? -8.468 34.874 11.883 1.00 20.38 461 GLY A N 1
ATOM 3703 C CA . GLY A 1 461 ? -9.184 33.619 11.757 1.00 18.08 461 GLY A CA 1
ATOM 3704 C C . GLY A 1 461 ? -8.875 32.648 12.870 1.00 16.51 461 GLY A C 1
ATOM 3705 O O . GLY A 1 461 ? -8.886 31.426 12.646 1.00 19.00 461 GLY A O 1
ATOM 3706 N N . CYS A 1 462 ? -8.605 33.153 14.073 1.00 14.97 462 CYS A N 1
ATOM 3707 C CA . CYS A 1 462 ? -8.219 32.287 15.187 1.00 17.18 462 CYS A CA 1
ATOM 3708 C C . CYS A 1 462 ? -8.704 32.916 16.487 1.00 13.98 462 CYS A C 1
ATOM 3709 O O . CYS A 1 462 ? -7.962 33.626 17.165 1.00 16.02 462 CYS A O 1
ATOM 3712 N N . VAL A 1 463 ? -9.956 32.635 16.838 1.00 11.14 463 VAL A N 1
ATOM 3713 C CA . VAL A 1 463 ? -10.556 33.142 18.060 1.00 15.25 463 VAL A CA 1
ATOM 3714 C C . VAL A 1 463 ? -10.290 32.160 19.181 1.00 18.90 463 VAL A C 1
ATOM 3715 O O . VAL A 1 463 ? -10.636 30.975 19.071 1.00 18.40 463 VAL A O 1
ATOM 3719 N N . VAL A 1 464 ? -9.671 32.645 20.257 1.00 14.12 464 VAL A N 1
ATOM 3720 C CA . VAL A 1 464 ? -9.367 31.785 21.391 1.00 16.29 464 VAL A CA 1
ATOM 3721 C C . VAL A 1 464 ? -10.673 31.353 22.046 1.00 22.35 464 VAL A C 1
ATOM 3722 O O . VAL A 1 464 ? -11.582 32.172 22.271 1.00 18.03 464 VAL A O 1
ATOM 3726 N N . GLY A 1 465 ? -10.761 30.073 22.370 1.00 19.91 465 GLY A N 1
ATOM 3727 C CA . GLY A 1 465 ? -11.987 29.465 22.834 1.00 23.54 465 GLY A CA 1
ATOM 3728 C C . GLY A 1 465 ? -12.847 28.884 21.738 1.00 19.39 465 GLY A C 1
ATOM 3729 O O . GLY A 1 465 ? -13.800 28.150 22.041 1.00 24.26 465 GLY A O 1
ATOM 3730 N N . ARG A 1 466 ? -12.553 29.189 20.478 1.00 14.95 466 ARG A N 1
ATOM 3731 C CA . ARG A 1 466 ? -13.311 28.658 19.348 1.00 19.91 466 ARG A CA 1
ATOM 3732 C C . ARG A 1 466 ? -12.427 27.881 18.384 1.00 26.47 466 ARG A C 1
ATOM 3733 O O . ARG A 1 466 ? -12.684 26.697 18.133 1.00 21.75 466 ARG A O 1
ATOM 3741 N N . ASP A 1 467 ? -11.391 28.512 17.830 1.00 16.55 467 ASP A N 1
ATOM 3742 C CA . ASP A 1 467 ? -10.506 27.874 16.869 1.00 18.46 467 ASP A CA 1
ATOM 3743 C C . ASP A 1 467 ? -9.246 27.312 17.519 1.00 12.04 467 ASP A C 1
ATOM 3744 O O . ASP A 1 467 ? -8.586 26.453 16.920 1.00 13.68 467 ASP A O 1
ATOM 3749 N N . TYR A 1 468 ? -8.910 27.790 18.709 1.00 12.76 468 TYR A N 1
ATOM 3750 C CA . TYR A 1 468 ? -7.683 27.419 19.430 1.00 8.81 468 TYR A CA 1
ATOM 3751 C C . TYR A 1 468 ? -8.053 27.588 20.894 1.00 13.02 468 TYR A C 1
ATOM 3752 O O . TYR A 1 468 ? -8.675 28.595 21.252 1.00 15.22 468 TYR A O 1
ATOM 3761 N N . PRO A 1 469 ? -7.705 26.647 21.775 1.00 8.84 469 PRO A N 1
ATOM 3762 C CA . PRO A 1 469 ? -8.191 26.732 23.154 1.00 12.85 469 PRO A CA 1
ATOM 3763 C C . PRO A 1 469 ? -7.506 27.815 23.954 1.00 17.99 469 PRO A C 1
ATOM 3764 O O . PRO A 1 469 ? -6.388 28.236 23.652 1.00 13.15 469 PRO A O 1
ATOM 3768 N N . ALA A 1 470 ? -8.206 28.260 24.996 1.00 12.44 470 ALA A N 1
ATOM 3769 C CA . ALA A 1 470 ? -7.611 29.105 26.010 1.00 10.28 470 ALA A CA 1
ATOM 3770 C C . ALA A 1 470 ? -6.612 28.306 26.828 1.00 7.38 470 ALA A C 1
ATOM 3771 O O . ALA A 1 470 ? -6.722 27.075 26.932 1.00 13.21 470 ALA A O 1
ATOM 3773 N N . PRO A 1 471 ? -5.635 28.969 27.447 1.00 15.77 471 PRO A N 1
ATOM 3774 C CA . PRO A 1 471 ? -4.644 28.235 28.244 1.00 12.19 471 PRO A CA 1
ATOM 3775 C C . PRO A 1 471 ? -5.292 27.474 29.388 1.00 18.52 471 PRO A C 1
ATOM 3776 O O . PRO A 1 471 ? -6.156 27.998 30.106 1.00 14.39 471 PRO A O 1
ATOM 3780 N N . ILE A 1 472 ? -4.849 26.221 29.580 1.00 12.03 472 ILE A N 1
ATOM 3781 C CA . ILE A 1 472 ? -5.480 25.398 30.600 1.00 9.70 472 ILE A CA 1
ATOM 3782 C C . ILE A 1 472 ? -5.031 25.730 32.013 1.00 13.57 472 ILE A C 1
ATOM 3783 O O . ILE A 1 472 ? -5.682 25.293 32.978 1.00 13.50 472 ILE A O 1
ATOM 3788 N N . VAL A 1 473 ? -3.934 26.482 32.164 1.00 11.81 473 VAL A N 1
ATOM 3789 C CA . VAL A 1 473 ? -3.484 26.981 33.455 1.00 10.09 473 VAL A CA 1
ATOM 3790 C C . VAL A 1 473 ? -2.933 28.388 33.263 1.00 7.77 473 VAL A C 1
ATOM 3791 O O . VAL A 1 473 ? -2.606 28.809 32.152 1.00 12.77 473 VAL A O 1
ATOM 3795 N N . ASP A 1 474 ? -2.837 29.113 34.373 1.00 13.19 474 ASP A N 1
ATOM 3796 C CA . ASP A 1 474 ? -1.992 30.294 34.474 1.00 14.12 474 ASP A CA 1
ATOM 3797 C C . ASP A 1 474 ? -0.603 29.815 34.893 1.00 8.27 474 ASP A C 1
ATOM 3798 O O . ASP A 1 474 ? -0.446 29.225 35.964 1.00 12.28 474 ASP A O 1
ATOM 3803 N N . HIS A 1 475 ? 0.398 30.056 34.040 1.00 11.86 475 HIS A N 1
ATOM 3804 C CA . HIS A 1 475 ? 1.723 29.480 34.289 1.00 9.49 475 HIS A CA 1
ATOM 3805 C C . HIS A 1 475 ? 2.284 29.939 35.626 1.00 9.37 475 HIS A C 1
ATOM 3806 O O . HIS A 1 475 ? 2.893 29.146 36.359 1.00 11.66 475 HIS A O 1
ATOM 3813 N N . ALA A 1 476 ? 2.102 31.224 35.966 1.00 10.93 476 ALA A N 1
ATOM 3814 C CA . ALA A 1 476 ? 2.653 31.725 37.220 1.00 12.08 476 ALA A CA 1
ATOM 3815 C C . ALA A 1 476 ? 2.029 31.014 38.410 1.00 10.21 476 ALA A C 1
ATOM 3816 O O . ALA A 1 476 ? 2.723 30.654 39.366 1.00 13.77 476 ALA A O 1
ATOM 3818 N N . VAL A 1 477 ? 0.704 30.824 38.377 1.00 12.09 477 VAL A N 1
ATOM 3819 C CA . VAL A 1 477 ? 0.017 30.134 39.451 1.00 10.16 477 VAL A CA 1
ATOM 3820 C C . VAL A 1 477 ? 0.399 28.662 39.477 1.00 12.44 477 VAL A C 1
ATOM 3821 O O . VAL A 1 477 ? 0.731 28.100 40.533 1.00 12.03 477 VAL A O 1
ATOM 3825 N N . ALA A 1 478 ? 0.380 28.018 38.306 1.00 12.71 478 ALA A N 1
ATOM 3826 C CA . ALA A 1 478 ? 0.661 26.591 38.237 1.00 10.71 478 ALA A CA 1
ATOM 3827 C C . ALA A 1 478 ? 2.077 26.271 38.706 1.00 13.48 478 ALA A C 1
ATOM 3828 O O . ALA A 1 478 ? 2.287 25.327 39.474 1.00 14.04 478 ALA A O 1
ATOM 3830 N N . SER A 1 479 ? 3.069 27.036 38.241 1.00 10.26 479 SER A N 1
ATOM 3831 C CA . SER A 1 479 ? 4.447 26.707 38.599 1.00 11.04 479 SER A CA 1
ATOM 3832 C C . SER A 1 479 ? 4.707 26.959 40.078 1.00 9.66 479 SER A C 1
ATOM 3833 O O . SER A 1 479 ? 5.433 26.195 40.723 1.00 12.39 479 SER A O 1
ATOM 3836 N N . LYS A 1 480 ? 4.112 28.017 40.634 1.00 15.28 480 LYS A N 1
ATOM 3837 C CA . LYS A 1 480 ? 4.226 28.244 42.078 1.00 13.60 480 LYS A CA 1
ATOM 3838 C C . LYS A 1 480 ? 3.689 27.052 42.856 1.00 14.17 480 LYS A C 1
ATOM 3839 O O . LYS A 1 480 ? 4.292 26.610 43.839 1.00 16.39 480 LYS A O 1
ATOM 3845 N N . ALA A 1 481 ? 2.547 26.505 42.419 1.00 13.40 481 ALA A N 1
ATOM 3846 C CA . ALA A 1 481 ? 1.952 25.381 43.116 1.00 16.62 481 ALA A CA 1
ATOM 3847 C C . ALA A 1 481 ? 2.802 24.123 42.971 1.00 11.66 481 ALA A C 1
ATOM 3848 O O . ALA A 1 481 ? 2.986 23.383 43.937 1.00 14.46 481 ALA A O 1
ATOM 3850 N N . CYS A 1 482 ? 3.312 23.857 41.760 1.00 12.98 482 CYS A N 1
ATOM 3851 C CA . CYS A 1 482 ? 4.106 22.650 41.551 1.00 15.34 482 CYS A CA 1
ATOM 3852 C C . CYS A 1 482 ? 5.414 22.715 42.324 1.00 11.39 482 CYS A C 1
ATOM 3853 O O . CYS A 1 482 ? 5.892 21.698 42.834 1.00 12.80 482 CYS A O 1
ATOM 3856 N N . ILE A 1 483 ? 6.030 23.901 42.389 1.00 11.02 483 ILE A N 1
ATOM 3857 C CA . ILE A 1 483 ? 7.287 24.023 43.121 1.00 13.15 483 ILE A CA 1
ATOM 3858 C C . ILE A 1 483 ? 7.064 23.751 44.601 1.00 11.27 483 ILE A C 1
ATOM 3859 O O . ILE A 1 483 ? 7.866 23.073 45.251 1.00 16.27 483 ILE A O 1
ATOM 3864 N N . ALA A 1 484 ? 5.945 24.250 45.151 1.00 16.73 484 ALA A N 1
ATOM 3865 C CA . ALA A 1 484 ? 5.631 23.958 46.543 1.00 21.54 484 ALA A CA 1
ATOM 3866 C C . ALA A 1 484 ? 5.465 22.459 46.780 1.00 17.79 484 ALA A C 1
ATOM 3867 O O . ALA A 1 484 ? 5.960 21.926 47.780 1.00 15.65 484 ALA A O 1
ATOM 3869 N N . ARG A 1 485 ? 4.757 21.764 45.881 1.00 16.94 485 ARG A N 1
ATOM 3870 C CA . ARG A 1 485 ? 4.590 20.316 46.027 1.00 13.80 485 ARG A CA 1
ATOM 3871 C C . ARG A 1 485 ? 5.925 19.587 45.938 1.00 20.88 485 ARG A C 1
ATOM 3872 O O . ARG A 1 485 ? 6.180 18.619 46.683 1.00 16.36 485 ARG A O 1
ATOM 3880 N N . MET A 1 486 ? 6.779 20.001 45.002 1.00 14.60 486 MET A N 1
ATOM 3881 C CA . MET A 1 486 ? 8.071 19.335 44.845 1.00 11.76 486 MET A CA 1
ATOM 3882 C C . MET A 1 486 ? 8.908 19.487 46.105 1.00 17.28 486 MET A C 1
ATOM 3883 O O . MET A 1 486 ? 9.532 18.515 46.569 1.00 15.01 486 MET A O 1
ATOM 3888 N N . ALA A 1 487 ? 8.949 20.700 46.660 1.00 15.73 487 ALA A N 1
ATOM 3889 C CA . ALA A 1 487 ? 9.702 20.923 47.894 1.00 18.24 487 ALA A CA 1
ATOM 3890 C C . ALA A 1 487 ? 9.241 19.981 48.999 1.00 17.98 487 ALA A C 1
ATOM 3891 O O . ALA A 1 487 ? 10.063 19.362 49.685 1.00 21.92 487 ALA A O 1
ATOM 3893 N N . ALA A 1 488 ? 7.924 19.858 49.179 1.00 21.07 488 ALA A N 1
ATOM 3894 C CA . ALA A 1 488 ? 7.386 18.956 50.193 1.00 21.25 488 ALA A CA 1
ATOM 3895 C C . ALA A 1 488 ? 7.757 17.512 49.906 1.00 30.48 488 ALA A C 1
ATOM 3896 O O . ALA A 1 488 ? 8.077 16.751 50.825 1.00 24.09 488 ALA A O 1
ATOM 3898 N N . ALA A 1 489 ? 7.706 17.104 48.632 1.00 15.72 489 ALA A N 1
ATOM 3899 C CA . ALA A 1 489 ? 8.048 15.736 48.286 1.00 20.07 489 ALA A CA 1
ATOM 3900 C C . ALA A 1 489 ? 9.515 15.455 48.586 1.00 17.94 489 ALA A C 1
ATOM 3901 O O . ALA A 1 489 ? 9.865 14.364 49.058 1.00 19.37 489 ALA A O 1
ATOM 3903 N N . TYR A 1 490 ? 10.386 16.423 48.312 1.00 15.55 490 TYR A N 1
ATOM 3904 C CA . TYR A 1 490 ? 11.801 16.247 48.634 1.00 20.35 490 TYR A CA 1
ATOM 3905 C C . TYR A 1 490 ? 11.996 16.091 50.139 1.00 28.21 490 TYR A C 1
ATOM 3906 O O . TYR A 1 490 ? 12.786 15.254 50.585 1.00 25.14 490 TYR A O 1
ATOM 3915 N N . ARG A 1 491 ? 11.260 16.872 50.938 1.00 21.25 491 ARG A N 1
ATOM 3916 C CA . ARG A 1 491 ? 11.397 16.775 52.390 1.00 25.23 491 ARG A CA 1
ATOM 3917 C C . ARG A 1 491 ? 10.938 15.421 52.912 1.00 26.15 491 ARG A C 1
ATOM 3918 O O . ARG A 1 491 ? 11.501 14.915 53.891 1.00 29.61 491 ARG A O 1
ATOM 3926 N N . ARG A 1 492 ? 9.916 14.825 52.288 1.00 22.07 492 ARG A N 1
ATOM 3927 C CA . ARG A 1 492 ? 9.415 13.534 52.751 1.00 28.84 492 ARG A CA 1
ATOM 3928 C C . ARG A 1 492 ? 10.437 12.427 52.547 1.00 34.04 492 ARG A C 1
ATOM 3929 O O . ARG A 1 492 ? 10.476 11.471 53.328 1.00 34.99 492 ARG A O 1
ATOM 3937 N N . SER A 1 493 ? 11.269 12.535 51.511 1.00 35.51 493 SER A N 1
ATOM 3938 C CA . SER A 1 493 ? 12.280 11.524 51.226 1.00 46.44 493 SER A CA 1
ATOM 3939 C C . SER A 1 493 ? 13.509 11.635 52.121 1.00 57.82 493 SER A C 1
ATOM 3940 O O . SER A 1 493 ? 14.412 10.797 52.009 1.00 59.45 493 SER A O 1
ATOM 3943 N N . LYS A 1 494 ? 13.564 12.632 53.002 1.00 50.84 494 LYS A N 1
ATOM 3944 C CA . LYS A 1 494 ? 14.717 12.832 53.877 1.00 50.64 494 LYS A CA 1
ATOM 3945 C C . LYS A 1 494 ? 15.107 11.551 54.607 1.00 44.35 494 LYS A C 1
ATOM 3946 O O . LYS A 1 494 ? 14.310 10.987 55.354 1.00 43.15 494 LYS A O 1
#

Sequence (491 aa):
GVKNSIIWFRKGLRLHDNPALLEACKDAKHVYPVFVLLDPHFLQQSYKVSSVNRYNFLLESLEDLLQRSFQARGSRLLVLRGKPEEEVFPRVFREWGVTQLCFEHDTEPYAKVRDAAVRRRLAAEAGVEVVTPISHTLYDTDMLVARRNGGAAPLTMQSSFTKLVDRVGDPPAPAPDPPAAMPPPAEDMPSAAPAATGVPTWQEVGFKEPPLTVFKGGETEALARRLEAAFQDPKWVAGFQKPDTDPSAWEKPATTVLSPYLKFGCLSARLFHARLLEVYRRHPAHSQPPVSLLRGQLLWREFFYTVVGSTTPNFHRMAGNPVCKQIDWDDNPEFLAAWREARTGFPWIDAIMTQLVVTTTWGWMHHLARHSVACFLTRGDLLYVSWERGMEVFEEHLIDQQDHYLNAANWMWLSASAFFSQYFRVYSPVVFGKKYDPEGRFIRKFLPVLKDMPAKYIYEPWTAPLEVQRKAGCVVGRDYPAPIVDHAVASKACIARMAAAYRRSK

Nearest PDB structures (foldseek):
  5zm0-assembly1_A  TM=1.002E+00  e=1.328E-94  Chlamydomonas reinhardtii
  6fn3-assembly1_A  TM=1.002E+00  e=7.985E-90  Chlamydomonas reinhardtii
  6fn2-assembly1_A  TM=9.978E-01  e=2.978E-89  Chlamydomonas reinhardtii
  3fy4-assembly3_C  TM=9.651E-01  e=9.000E-59  Arabidopsis thaliana
  3fy4-assembly2_B  TM=9.537E-01  e=7.394E-58  Arabidopsis thaliana

Secondary structure (P-SEA, 3-state):
cbbbbbbcccccccccccaaaaaaacccccccbbbbbccccccccbbbbaaaaaaaaaaaaaaaaaaaaacbbbbbccccccccaaaaaaaacccbbbbcccccaaaaaaaaaaaaaaaaacbbbbbbccccccaaaaaaaaacccccccaaaaaaaaaaaccccccccccccccccccccccccccccccccccccccccccccccccccaaaaaaaaaaaaccaaaaaaccccccccccccccccccaaaaaaaccccaaaaaaaaaaaaaaccccccccccaaaaaaaaaaaaaaaaacccccccccccccccccccccaaaaaaaaacccccaaaaaaaaaaaacccccaaaaaaaaaaaccccccccaaaaaaaaaaccccccaaaaaaaaaaaaccccccccccccccccccccccccccccccccccccccccccccccccccaaaaaaacccccccccccccaaaaaaaaaaaaaaaaaaaac

Solvent-accessible surface area: 20294 Å² total; per-residue (Å²): 116,88,38,17,0,0,2,6,4,27,24,4,0,3,7,15,3,7,34,0,0,41,53,0,12,129,126,16,123,41,1,0,0,0,18,14,23,36,77,144,106,64,88,77,134,60,66,26,15,20,5,21,18,17,2,24,4,51,1,0,67,4,1,28,136,19,0,106,83,72,54,10,60,1,0,0,9,88,17,50,14,76,110,9,0,28,142,0,4,140,51,3,40,9,58,7,0,0,0,14,42,10,14,32,64,139,1,90,108,30,7,51,20,0,92,143,34,0,76,123,28,63,9,100,38,35,32,30,42,0,8,9,0,4,55,4,83,59,0,16,68,103,48,72,56,66,14,5,103,77,15,132,46,0,20,117,2,0,81,161,54,28,108,15,68,80,38,21,97,109,15,70,92,76,10,27,58,13,17,126,147,47,98,28,2,39,100,110,56,3,30,28,10,57,45,103,127,33,54,37,124,107,75,32,113,28,85,13,62,6,0,13,86,78,0,56,59,69,0,75,67,14,18,138,74,55,151,93,0,6,44,8,85,35,77,107,18,45,2,10,28,53,136,171,23,21,19,17,3,1,42,0,4,16,23,17,1,0,2,0,2,18,34,4,4,29,52,0,38,80,17,14,173,124,43,120,105,32,15,104,32,62,37,0,7,28,0,29,6,0,61,16,0,0,5,1,0,0,2,13,62,18,85,68,5,45,121,37,68,57,4,99,38,10,56,90,7,53,31,51,139,37,75,123,54,25,16,3,0,91,88,23,99,0,0,2,0,0,0,0,0,0,0,32,2,0,69,34,16,0,11,1,2,59,22,0,46,21,4,0,4,1,3,0,0,4,0,7,2,6,3,12,0,29,86,0,15,88,10,6,65,53,25,4,0,11,30,5,36,3,41,13,0,0,47,4,0,62,8,0,0,0,6,56,47,71,96,29,129,126,24,33,29,5,20,92,28,0,66,94,72,11,82,68,0,106,0,0,58,92,13,17,82,58,0,122,83,1,57,40,158,28,0,1,41,0,87,71,6,68,93,74,38,14,163,117,10,44,0,24,29,64,167,48,10,48,52,38,50,24,86,38,72,101,11,15,163,56,5,38,63,81,0,17,20,1,44,164,153,60,126

Radius of gyration: 24.06 Å; Cα contacts (8 Å, |Δi|>4): 920; chains: 1; bounding box: 56×73×57 Å

B-factor: mean 15.16, std 11.36, range [1.78, 74.33]

CATH classification: 3.40.50.620 (+2 more: 1.25.40.80, 1.10.579.10)

Foldseek 3Di:
DDAEEEEEADFQLAQWLFVLVQVRQVDDQAYAYEYEAALCPCVDVAAAALQQVQLVLLAQVQSQVLQVQQVAGYFHAYDALLPPVLVVCVLQVHAEYGYEDDLDPVSVVSVVSNVVSCVVSNHHYYYHHWLAQDPLCVLCVQVPNAADFALVVLVVSVVVVNGGDARDHRHDSHGNYGDPPRVSRPDVNGDRDHSVVSPDDDHAQAPQHHHLVSLVVLLVVCCVPLVCQQAAFQVPFAQLDDVDHRDSPSLLCSLRSSDTPNNSRVSSVVSCVVPVVGDDPCGHPVVVSSLVSSLSSNVSVFPPLLDQPRTVQFFDADFDPDVVLLVCQCCLAQQQLLSSLLSLCCQRHLDTRPVSVLQSLLCCPLQFNRHQLSSVLSSSCRRHSSNHRRSSSVVSRQSNCTGNHPPSVDGDDSQVPNCVRCLQCPSSCVRPVCQVQQGSVCSRPVVPDPQVRCVVSNHGDVPNGHHRPDDRVVRNVVSSVSSVVSVVVVD